Protein AF-A0A3L6TMR7-F1 (afdb_monomer_lite)

Organism: Panicum miliaceum (NCBI:txid4540)

Secondary structure (DSSP, 8-state):
-HHHHHHHHHHHHHTT-S-----EE--SS-TT-EE-HHHHHHHHHHHHHHHHHH-SHHHHHHHHHHHHHHHHHHHHHHHHHHHHHTS---HHHHHHHHHHHHHHHHHHHHHHHHTGGGSTTHHHHHHHHHHHHHHHHHHHHHHHHHHHHHHPBPHHHHHHHHHHS-PEEEEEEEEEE-S-SSSB-THHHHHHHH--EEEEEEEEEEEEE-SSS---TTTSEEEEEPSSGGG-EEEEEEEE-TT--TTS-HHHHHHHHHHHHHHHHHHHHHHHTT-SS----------------------STTSSS-PPPS-SSTTSSS-SS--------------HHHHHHHHHHHHHHHHHHHH-EEEEEEEEEEE--TTS-HHHHIIIIIIIHHHHHHH--GGGGS---GGGEEEEEEEEE-

InterPro domains:
  IPR003855 Potassium transporter [PTHR30540] (1-413)
  IPR053951 K+ potassium transporter, integral membrane domain [PF02705] (1-155)
  IPR053952 K+ potassium transporter, C-terminal domain [PF22776] (171-414)

Foldseek 3Di:
DLLVVQVVQVVCVVVQLAFDFDWDADDPPDPSRIDTPVVVVVVVVVVVVVCVVPVDVVLVVLLVLLVVLVVQLVVLVVVLVCCVPPVVDPVVVSCVSCVPRVVVSVVSNVVSVVCCVPHNCVVVVVVVVVNLLSCLSSVLVVVVVVVQVVLQDDLVVVVVLLVPDPAAEDFAEEEEEDQDPDGDGNLVSVCCVVPSYDYQAYEYEHEDEDQAQADDLLPQWDKDDRPPVNSNYIYIYGYGYPNRALQPDPVVVVVSRLVSVLVVLVVVLVVVVPPPPDDDDPPPDDDDDDDDDDDDDDDPPPVPPDDDPPDDDPVPPDDDDDDDDDPPPDPDDDPPVSVVVSVVVSVSSVVSNVVHYAYEYEDEQEAEDPPDDPVVRCSRVPSVVVSCVPRDPVVVRNNDDPVRYDYRYDYHHD

Sequence (414 aa):
MISCAFATVSHLQTLSCFPRVRILHTSKRFHGQLYVPEVNLLLCVAACLVTVSFKTTTIIGKAHEICVILVMIITTLLMTIVMLLVWRISIWWIALFFIIYIPIESMYLSSVLYKFTHGPYVPVAMSAVLMVVMIVWHYVHAKRYKYELKHTLSPKKAQELLEHHDLKRVSGVGLFYTELVQGIPPIFPHLIEKIPTIHSVLVFVSIKHLHVPHVDASERFLFRQVEPREYKVFRCVARYGYRDSLDQEAKGFVHALVESLQYYIRDARLYSADEMQNVSYPISRDQSLSREKPSGRHAVYAEEMITPIQSFSELTTLSNGLSIRLPQFQASKMNIVELAKIEEEQKFIQRETEKGVVYILGETQVVARPQSSLLKKIVVNYIYSFLRKNFVQGEKMLSIPHGKLLKVGISYEI

pLDDT: mean 73.11, std 20.28, range [21.58, 95.38]

Structure (mmCIF, N/CA/C/O backbone):
data_AF-A0A3L6TMR7-F1
#
_entry.id   AF-A0A3L6TMR7-F1
#
loop_
_atom_site.group_PDB
_atom_site.id
_atom_site.type_symbol
_atom_site.label_atom_id
_atom_site.label_alt_id
_atom_site.label_comp_id
_atom_site.label_asym_id
_atom_site.label_entity_id
_atom_site.label_seq_id
_atom_site.pdbx_PDB_ins_code
_atom_site.Cartn_x
_atom_site.Cartn_y
_atom_site.Cartn_z
_atom_site.occupancy
_atom_site.B_iso_or_equiv
_atom_site.auth_seq_id
_atom_site.auth_comp_id
_atom_site.auth_asym_id
_atom_site.auth_atom_id
_atom_site.pdbx_PDB_model_num
ATOM 1 N N . MET A 1 1 ? 18.108 -12.221 -12.115 1.00 75.88 1 MET A N 1
ATOM 2 C CA . MET A 1 1 ? 17.207 -11.134 -12.573 1.00 75.88 1 MET A CA 1
ATOM 3 C C . MET A 1 1 ? 15.812 -11.204 -11.955 1.00 75.88 1 MET A C 1
ATOM 5 O O . MET A 1 1 ? 15.354 -10.182 -11.469 1.00 75.88 1 MET A O 1
ATOM 9 N N . ILE A 1 2 ? 15.159 -12.371 -11.896 1.00 84.31 2 ILE A N 1
ATOM 10 C CA . ILE A 1 2 ? 13.790 -12.503 -11.350 1.00 84.31 2 ILE A CA 1
ATOM 11 C C . ILE A 1 2 ? 13.685 -12.006 -9.890 1.00 84.31 2 ILE A C 1
ATOM 13 O O . ILE A 1 2 ? 12.815 -11.201 -9.577 1.00 84.31 2 ILE A O 1
ATOM 17 N N . SER A 1 3 ? 14.630 -12.369 -9.015 1.00 84.25 3 SER A N 1
ATOM 18 C CA . SER A 1 3 ? 14.661 -11.868 -7.627 1.00 84.25 3 SER A CA 1
ATOM 19 C C . SER A 1 3 ? 14.834 -10.347 -7.525 1.00 84.25 3 SER A C 1
ATOM 21 O O . SER A 1 3 ? 14.269 -9.723 -6.633 1.00 84.25 3 SER A O 1
ATOM 23 N N . CYS A 1 4 ? 15.576 -9.736 -8.457 1.00 84.62 4 CYS A N 1
ATOM 24 C CA . CYS A 1 4 ? 15.721 -8.281 -8.529 1.00 84.62 4 CYS A CA 1
ATOM 25 C C . CYS A 1 4 ? 14.388 -7.624 -8.913 1.00 84.62 4 CYS A C 1
ATOM 27 O O . CYS A 1 4 ? 13.989 -6.665 -8.264 1.00 84.62 4 CYS A O 1
ATOM 29 N N . ALA A 1 5 ? 13.640 -8.202 -9.862 1.00 87.00 5 ALA A N 1
ATOM 30 C CA . ALA A 1 5 ? 12.299 -7.726 -10.203 1.00 87.00 5 ALA A CA 1
ATOM 31 C C . ALA A 1 5 ? 11.341 -7.781 -8.999 1.00 87.00 5 ALA A C 1
ATOM 33 O O . ALA A 1 5 ? 10.592 -6.834 -8.771 1.00 87.00 5 ALA A O 1
ATOM 34 N N . PHE A 1 6 ? 11.402 -8.838 -8.180 1.00 88.50 6 PHE A N 1
ATOM 35 C CA . PHE A 1 6 ? 10.613 -8.918 -6.944 1.00 88.50 6 PHE A CA 1
ATOM 36 C C . PHE A 1 6 ? 10.990 -7.825 -5.936 1.00 88.50 6 PHE A C 1
ATOM 38 O O . PHE A 1 6 ? 10.101 -7.195 -5.362 1.00 88.50 6 PHE A O 1
ATOM 45 N N . ALA A 1 7 ? 12.286 -7.549 -5.763 1.00 85.50 7 ALA A N 1
ATOM 46 C CA . ALA A 1 7 ? 12.755 -6.461 -4.906 1.00 85.50 7 ALA A CA 1
ATOM 47 C C . ALA A 1 7 ? 12.300 -5.083 -5.419 1.00 85.50 7 ALA A C 1
ATOM 49 O O . ALA A 1 7 ? 11.788 -4.277 -4.641 1.00 85.50 7 ALA A O 1
ATOM 50 N N . THR A 1 8 ? 12.407 -4.829 -6.727 1.00 87.38 8 THR A N 1
ATOM 51 C CA . THR A 1 8 ? 11.941 -3.578 -7.341 1.00 87.38 8 THR A CA 1
ATOM 52 C C . THR A 1 8 ? 10.437 -3.398 -7.162 1.00 87.38 8 THR A C 1
ATOM 54 O O . THR A 1 8 ? 10.009 -2.329 -6.739 1.00 87.38 8 THR A O 1
ATOM 57 N N . VAL A 1 9 ? 9.622 -4.430 -7.406 1.00 85.94 9 VAL A N 1
ATOM 58 C CA . VAL A 1 9 ? 8.163 -4.344 -7.209 1.00 85.94 9 VAL A CA 1
ATOM 59 C C . VAL A 1 9 ? 7.813 -4.089 -5.743 1.00 85.94 9 VAL A C 1
ATOM 61 O O . VAL A 1 9 ? 6.961 -3.246 -5.465 1.00 85.94 9 VAL A O 1
ATOM 64 N N . SER A 1 10 ? 8.501 -4.743 -4.802 1.00 82.19 10 SER A N 1
ATOM 65 C CA . SER A 1 10 ? 8.317 -4.478 -3.372 1.00 82.19 10 SER A CA 1
ATOM 66 C C . SER A 1 10 ? 8.600 -3.012 -3.031 1.00 82.19 10 SER A C 1
ATOM 68 O O . SER A 1 10 ? 7.812 -2.384 -2.329 1.00 82.19 10 SER A O 1
ATOM 70 N N . HIS A 1 11 ? 9.677 -2.436 -3.571 1.00 84.44 11 HIS A N 1
ATOM 71 C CA . HIS A 1 11 ? 10.010 -1.024 -3.367 1.00 84.44 11 HIS A CA 1
ATOM 72 C C . HIS A 1 11 ? 8.993 -0.069 -4.023 1.00 84.44 11 HIS A C 1
ATOM 74 O O . HIS A 1 11 ? 8.611 0.951 -3.451 1.00 84.44 11 HIS A O 1
ATOM 80 N N . LEU A 1 12 ? 8.477 -0.407 -5.207 1.00 84.50 12 LEU A N 1
ATOM 81 C CA . LEU A 1 12 ? 7.417 0.377 -5.849 1.00 84.50 12 LEU A CA 1
ATOM 82 C C . LEU A 1 12 ? 6.099 0.333 -5.063 1.00 84.50 12 LEU A C 1
ATOM 84 O O . LEU A 1 12 ? 5.366 1.324 -5.036 1.00 84.50 12 LEU A O 1
ATOM 88 N N . GLN A 1 13 ? 5.802 -0.789 -4.404 1.00 81.06 13 GLN A N 1
ATOM 89 C CA . GLN A 1 13 ? 4.639 -0.925 -3.532 1.00 81.06 13 GLN A CA 1
ATOM 90 C C . GLN A 1 13 ? 4.775 -0.065 -2.268 1.00 81.06 13 GLN A C 1
ATOM 92 O O . GLN A 1 13 ? 3.796 0.577 -1.883 1.00 81.06 13 GLN A O 1
ATOM 97 N N . THR A 1 14 ? 5.964 0.019 -1.653 1.00 78.00 14 THR A N 1
ATOM 98 C CA . THR A 1 14 ? 6.184 0.918 -0.502 1.00 78.00 14 THR A CA 1
ATOM 99 C C . THR A 1 14 ? 6.035 2.389 -0.891 1.00 78.00 14 THR A C 1
ATOM 101 O O . THR A 1 14 ? 5.480 3.173 -0.128 1.00 78.00 14 THR A O 1
ATOM 104 N N . LEU A 1 15 ? 6.425 2.754 -2.117 1.00 80.69 15 LEU A N 1
ATOM 105 C CA . LEU A 1 15 ? 6.223 4.096 -2.681 1.00 80.69 15 LEU A CA 1
ATOM 106 C C . LEU A 1 15 ? 4.782 4.361 -3.170 1.00 80.69 15 LEU A C 1
ATOM 108 O O . LEU A 1 15 ? 4.497 5.436 -3.697 1.00 80.69 15 LEU A O 1
ATOM 112 N N . SER A 1 16 ? 3.854 3.408 -3.012 1.00 77.62 16 SER A N 1
ATOM 113 C CA . SER A 1 16 ? 2.472 3.493 -3.522 1.00 77.62 16 SER A CA 1
ATOM 114 C C . SER A 1 16 ? 2.369 3.716 -5.043 1.00 77.62 16 SER A C 1
ATOM 116 O O . SER A 1 16 ? 1.357 4.212 -5.540 1.00 77.62 16 SER A O 1
ATOM 118 N N . CYS A 1 17 ? 3.406 3.345 -5.798 1.00 78.94 17 CYS A N 1
ATOM 119 C CA . CYS A 1 17 ? 3.469 3.465 -7.259 1.00 78.94 17 CYS A CA 1
ATOM 120 C C . CYS A 1 17 ? 3.013 2.193 -7.987 1.00 78.94 17 CYS A C 1
ATOM 122 O O . CYS A 1 17 ? 2.883 2.199 -9.209 1.00 78.94 17 CYS A O 1
ATOM 124 N N . PHE A 1 18 ? 2.770 1.109 -7.251 1.00 80.56 18 PHE A N 1
ATOM 125 C CA . PHE A 1 18 ? 2.321 -0.168 -7.795 1.00 80.56 18 PHE A CA 1
ATOM 126 C C . PHE A 1 18 ? 1.155 -0.729 -6.971 1.00 80.56 18 PHE A C 1
ATOM 128 O O . PHE A 1 18 ? 1.100 -0.486 -5.756 1.00 80.56 18 PHE A O 1
ATOM 135 N N . PRO A 1 19 ? 0.212 -1.465 -7.592 1.00 76.44 19 PRO A N 1
ATOM 136 C CA . PRO A 1 19 ? -0.837 -2.141 -6.851 1.00 76.44 19 PRO A CA 1
ATOM 137 C C . PRO A 1 19 ? -0.296 -3.113 -5.816 1.00 76.44 19 PRO A C 1
ATOM 139 O O . PRO A 1 19 ? 0.752 -3.728 -5.994 1.00 76.44 19 PRO A O 1
ATOM 142 N N . ARG A 1 20 ? -1.032 -3.242 -4.707 1.00 71.75 20 ARG A N 1
ATOM 143 C CA . ARG A 1 20 ? -0.662 -4.166 -3.635 1.00 71.75 20 ARG A CA 1
ATOM 144 C C . ARG A 1 20 ? -0.738 -5.593 -4.161 1.00 71.75 20 ARG A C 1
ATOM 146 O O . ARG A 1 20 ? -1.833 -6.081 -4.416 1.00 71.75 20 ARG A O 1
ATOM 153 N N . VAL A 1 21 ? 0.415 -6.240 -4.281 1.00 74.38 21 VAL A N 1
ATOM 154 C CA . VAL A 1 21 ? 0.546 -7.651 -4.651 1.00 74.38 21 VAL A CA 1
ATOM 155 C C . VAL A 1 21 ? 0.910 -8.480 -3.424 1.00 74.38 21 VAL A C 1
ATOM 157 O O . VAL A 1 21 ? 1.439 -7.965 -2.436 1.00 74.38 21 VAL A O 1
ATOM 160 N N . ARG A 1 22 ? 0.612 -9.782 -3.460 1.00 69.94 22 ARG A N 1
ATOM 161 C CA . ARG A 1 22 ? 0.959 -10.692 -2.363 1.00 69.94 22 ARG A CA 1
ATOM 162 C C . ARG A 1 22 ? 2.464 -10.954 -2.366 1.00 69.94 22 ARG A C 1
ATOM 164 O O . ARG A 1 22 ? 2.968 -11.636 -3.254 1.00 69.94 22 ARG A O 1
ATOM 171 N N . ILE A 1 23 ? 3.163 -10.446 -1.357 1.00 71.06 23 ILE A N 1
ATOM 172 C CA . ILE A 1 23 ? 4.597 -10.674 -1.167 1.00 71.06 23 ILE A CA 1
ATOM 173 C C . ILE A 1 23 ? 4.779 -11.831 -0.180 1.00 71.06 23 ILE A C 1
ATOM 175 O O . ILE A 1 23 ? 4.319 -11.762 0.958 1.00 71.06 23 ILE A O 1
ATOM 179 N N . LEU A 1 24 ? 5.435 -12.905 -0.621 1.00 71.94 24 LEU A N 1
ATOM 180 C CA . LEU A 1 24 ? 5.813 -14.048 0.208 1.00 71.94 24 LEU A CA 1
ATOM 181 C C . LEU A 1 24 ? 7.311 -13.966 0.512 1.00 71.94 24 LEU A C 1
ATOM 183 O O . LEU A 1 24 ? 8.132 -13.875 -0.397 1.00 71.94 24 LEU A O 1
ATOM 187 N N . HIS A 1 25 ? 7.683 -14.021 1.787 1.00 70.00 25 HIS A N 1
ATOM 188 C CA . HIS A 1 25 ? 9.087 -14.079 2.195 1.00 70.00 25 HIS A CA 1
ATOM 189 C C . HIS A 1 25 ? 9.524 -15.545 2.284 1.00 70.00 25 HIS A C 1
ATOM 191 O O . HIS A 1 25 ? 8.984 -16.300 3.094 1.00 70.00 25 HIS A O 1
ATOM 197 N N . THR A 1 26 ? 10.492 -15.964 1.466 1.00 69.31 26 THR A N 1
ATOM 198 C CA . THR A 1 26 ? 10.881 -17.384 1.350 1.00 69.31 26 THR A CA 1
ATOM 199 C C . THR A 1 26 ? 11.895 -17.842 2.399 1.00 69.31 26 THR A C 1
ATOM 201 O O . THR A 1 26 ? 11.912 -19.024 2.733 1.00 69.31 26 THR A O 1
ATOM 204 N N . SER A 1 27 ? 12.716 -16.950 2.971 1.00 65.31 27 SER A N 1
ATOM 205 C CA . SER A 1 27 ? 13.737 -17.326 3.968 1.00 65.31 27 SER A CA 1
ATOM 206 C C . SER A 1 27 ? 13.525 -16.689 5.331 1.00 65.31 27 SER A C 1
ATOM 208 O O . SER A 1 27 ? 13.109 -15.539 5.432 1.00 65.31 27 SER A O 1
ATOM 210 N N . LYS A 1 28 ? 13.841 -17.456 6.390 1.00 57.84 28 LYS A N 1
ATOM 211 C CA . LYS A 1 28 ? 13.816 -17.044 7.807 1.00 57.84 28 LYS A CA 1
ATOM 212 C C . LYS A 1 28 ? 14.895 -16.025 8.179 1.00 57.84 28 LYS A C 1
ATOM 214 O O . LYS A 1 28 ? 14.675 -15.237 9.087 1.00 57.84 28 LYS A O 1
ATOM 219 N N . ARG A 1 29 ? 16.034 -16.043 7.480 1.00 56.28 29 ARG A N 1
ATOM 220 C CA . ARG A 1 29 ? 17.245 -15.298 7.867 1.00 56.28 29 ARG A CA 1
ATOM 221 C C . ARG A 1 29 ? 17.550 -14.086 6.984 1.00 56.28 29 ARG A C 1
ATOM 223 O O . ARG A 1 29 ? 18.251 -13.191 7.435 1.00 56.28 29 ARG A O 1
ATOM 230 N N . PHE A 1 30 ? 17.026 -14.033 5.757 1.00 63.12 30 PHE A N 1
ATOM 231 C CA . PHE A 1 30 ? 17.346 -12.969 4.798 1.00 63.12 30 PHE A CA 1
ATOM 232 C C . PHE A 1 30 ? 16.082 -12.254 4.314 1.00 63.12 30 PHE A C 1
ATOM 234 O O . PHE A 1 30 ? 15.305 -12.821 3.548 1.00 63.12 30 PHE A O 1
ATOM 241 N N . HIS A 1 31 ? 15.914 -10.989 4.719 1.00 58.09 31 HIS A N 1
ATOM 242 C CA . HIS A 1 31 ? 14.798 -10.130 4.295 1.00 58.09 31 HIS A CA 1
ATOM 243 C C . HIS A 1 31 ? 14.728 -9.959 2.766 1.00 58.09 31 HIS A C 1
ATOM 245 O O . HIS A 1 31 ? 13.644 -9.892 2.199 1.00 58.09 31 HIS A O 1
ATOM 251 N N . GLY A 1 32 ? 15.878 -9.967 2.082 1.00 62.53 32 GLY A N 1
ATOM 252 C CA . GLY A 1 32 ? 15.959 -9.777 0.629 1.00 62.53 32 GLY A CA 1
ATOM 253 C C . GLY A 1 32 ? 15.430 -10.937 -0.226 1.00 62.53 32 GLY A C 1
ATOM 254 O O . GLY A 1 32 ? 15.383 -10.809 -1.448 1.00 62.53 32 GLY A O 1
ATOM 255 N N . GLN A 1 33 ? 15.040 -12.069 0.372 1.00 72.19 33 GLN A N 1
ATOM 256 C CA . GLN A 1 33 ? 14.475 -13.199 -0.369 1.00 72.19 33 GLN A CA 1
ATOM 257 C C . GLN A 1 33 ? 12.950 -13.086 -0.451 1.00 72.19 33 GLN A C 1
ATOM 259 O O . GLN A 1 33 ? 12.202 -13.603 0.383 1.00 72.19 33 GLN A O 1
ATOM 264 N N . LEU A 1 34 ? 12.519 -12.367 -1.484 1.00 82.06 34 LEU A N 1
ATOM 265 C CA . LEU A 1 34 ? 11.126 -12.082 -1.800 1.00 82.06 34 LEU A CA 1
ATOM 266 C C . LEU A 1 34 ? 10.660 -12.997 -2.933 1.00 82.06 34 LEU A C 1
ATOM 268 O O . LEU A 1 34 ? 11.379 -13.194 -3.911 1.00 82.06 34 LEU A O 1
ATOM 272 N N . TYR A 1 35 ? 9.443 -13.517 -2.826 1.00 81.81 35 TYR A N 1
ATOM 273 C CA . TYR A 1 35 ? 8.751 -14.233 -3.888 1.00 81.81 35 TYR A CA 1
ATOM 274 C C . TYR A 1 35 ? 7.357 -13.641 -4.073 1.00 81.81 35 TYR A C 1
ATOM 276 O O . TYR A 1 35 ? 6.570 -13.553 -3.131 1.00 81.81 35 TYR A O 1
ATOM 284 N N . VAL A 1 36 ? 7.043 -13.225 -5.298 1.00 84.38 36 VAL A N 1
ATOM 285 C CA . VAL A 1 36 ? 5.745 -12.634 -5.637 1.00 84.38 36 VAL A CA 1
ATOM 286 C C . VAL A 1 36 ? 5.123 -13.479 -6.751 1.00 84.38 36 VAL A C 1
ATOM 288 O O . VAL A 1 36 ? 5.537 -13.341 -7.904 1.00 84.38 36 VAL A O 1
ATOM 291 N N . PRO A 1 37 ? 4.163 -14.374 -6.443 1.00 82.25 37 PRO A N 1
ATOM 292 C CA . PRO A 1 37 ? 3.657 -15.356 -7.406 1.00 82.25 37 PRO A CA 1
ATOM 293 C C . PRO A 1 37 ? 3.004 -14.703 -8.630 1.00 82.25 37 PRO A C 1
ATOM 295 O O . PRO A 1 37 ? 3.273 -15.114 -9.754 1.00 82.25 37 PRO A O 1
ATOM 298 N N . GLU A 1 38 ? 2.229 -13.636 -8.425 1.00 82.19 38 GLU A N 1
ATOM 299 C CA . GLU A 1 38 ? 1.559 -12.892 -9.503 1.00 82.19 38 GLU A CA 1
ATOM 300 C C . GLU A 1 38 ? 2.563 -12.258 -10.476 1.00 82.19 38 GLU A C 1
ATOM 302 O O . GLU A 1 38 ? 2.420 -12.336 -11.694 1.00 82.19 38 GLU A O 1
ATOM 307 N N . VAL A 1 39 ? 3.637 -11.667 -9.941 1.00 84.94 39 VAL A N 1
ATOM 308 C CA . VAL A 1 39 ? 4.702 -11.066 -10.756 1.00 84.94 39 VAL A CA 1
ATOM 309 C C . VAL A 1 39 ? 5.501 -12.151 -11.467 1.00 84.94 39 VAL A C 1
ATOM 311 O O . VAL A 1 39 ? 5.879 -11.962 -12.615 1.00 84.94 39 VAL A O 1
ATOM 314 N N . ASN A 1 40 ? 5.739 -13.298 -10.825 1.00 89.69 40 ASN A N 1
ATOM 315 C CA . ASN A 1 40 ? 6.416 -14.426 -11.459 1.00 89.69 40 ASN A CA 1
ATOM 316 C C . ASN A 1 40 ? 5.625 -14.951 -12.668 1.00 89.69 40 ASN A C 1
ATOM 318 O O . ASN A 1 40 ? 6.204 -15.189 -13.727 1.00 89.69 40 ASN A O 1
ATOM 322 N N . LEU A 1 41 ? 4.300 -15.068 -12.533 1.00 87.25 41 LEU A N 1
ATOM 323 C CA . LEU A 1 41 ? 3.414 -15.440 -13.635 1.00 87.25 41 LEU A CA 1
ATOM 324 C C . LEU A 1 41 ? 3.440 -14.386 -14.750 1.00 87.25 41 LEU A C 1
ATOM 326 O O . LEU A 1 41 ? 3.603 -14.733 -15.917 1.00 87.25 41 LEU A O 1
ATOM 330 N N . LEU A 1 42 ? 3.352 -13.100 -14.398 1.00 86.69 42 LEU A N 1
ATOM 331 C CA . LEU A 1 42 ? 3.429 -12.002 -15.363 1.00 86.69 42 LEU A CA 1
ATOM 332 C C . LEU A 1 42 ? 4.768 -11.993 -16.118 1.00 86.69 42 LEU A C 1
ATOM 334 O O . LEU A 1 42 ? 4.780 -11.836 -17.338 1.00 86.69 42 LEU A O 1
ATOM 338 N N . LEU A 1 43 ? 5.887 -12.212 -15.421 1.00 88.12 43 LEU A N 1
ATOM 339 C CA . LEU A 1 43 ? 7.215 -12.336 -16.026 1.00 88.12 43 LEU A CA 1
ATOM 340 C C . LEU A 1 43 ? 7.305 -13.557 -16.948 1.00 88.12 43 LEU A C 1
ATOM 342 O O . LEU A 1 43 ? 7.899 -13.456 -18.019 1.00 88.12 43 LEU A O 1
ATOM 346 N N . CYS A 1 44 ? 6.696 -14.685 -16.572 1.00 89.69 44 CYS A N 1
ATOM 347 C CA . CYS A 1 44 ? 6.626 -15.881 -17.410 1.00 89.69 44 CYS A CA 1
ATOM 348 C C . CYS A 1 44 ? 5.863 -15.610 -18.716 1.00 89.69 44 CYS A C 1
ATOM 350 O O . CYS A 1 44 ? 6.376 -15.893 -19.800 1.00 89.69 44 CYS A O 1
ATOM 352 N N . VAL A 1 45 ? 4.683 -14.985 -18.631 1.00 89.81 45 VAL A N 1
ATOM 353 C CA . VAL A 1 45 ? 3.875 -14.608 -19.803 1.00 89.81 45 VAL A CA 1
ATOM 354 C C . VAL A 1 45 ? 4.621 -13.610 -20.689 1.00 89.81 45 VAL A C 1
ATOM 356 O O . VAL A 1 45 ? 4.685 -13.802 -21.903 1.00 89.81 45 VAL A O 1
ATOM 359 N N . ALA A 1 46 ? 5.240 -12.581 -20.103 1.00 86.69 46 ALA A N 1
ATOM 360 C CA . ALA A 1 46 ? 6.034 -11.601 -20.840 1.00 86.69 46 ALA A CA 1
ATOM 361 C C . ALA A 1 46 ? 7.238 -12.245 -21.546 1.00 86.69 46 ALA A C 1
ATOM 363 O O . ALA A 1 46 ? 7.490 -11.957 -22.716 1.00 86.69 46 ALA A O 1
ATOM 364 N N . ALA A 1 47 ? 7.947 -13.161 -20.879 1.00 87.12 47 ALA A N 1
ATOM 365 C CA . ALA A 1 47 ? 9.057 -13.895 -21.481 1.00 87.12 47 ALA A CA 1
ATOM 366 C C . ALA A 1 47 ? 8.588 -14.768 -22.658 1.00 87.12 47 ALA A C 1
ATOM 368 O O . ALA A 1 47 ? 9.223 -14.759 -23.716 1.00 87.12 47 ALA A O 1
ATOM 369 N N . CYS A 1 48 ? 7.446 -15.454 -22.527 1.00 89.06 48 CYS A N 1
ATOM 370 C CA . CYS A 1 48 ? 6.856 -16.223 -23.626 1.00 89.06 48 CYS A CA 1
ATOM 371 C C . CYS A 1 48 ? 6.480 -15.315 -24.806 1.00 89.06 48 CYS A C 1
ATOM 373 O O . CYS A 1 48 ? 6.838 -15.608 -25.946 1.00 89.06 48 CYS A O 1
ATOM 375 N N . LEU A 1 49 ? 5.822 -14.182 -24.536 1.00 86.62 49 LEU A N 1
ATOM 376 C CA . LEU A 1 49 ? 5.390 -13.224 -25.554 1.00 86.62 49 LEU A CA 1
ATOM 377 C C . LEU A 1 49 ? 6.575 -12.656 -26.350 1.00 86.62 49 LEU A C 1
ATOM 379 O O . LEU A 1 49 ? 6.534 -12.620 -27.581 1.00 86.62 49 LEU A O 1
ATOM 383 N N . VAL A 1 50 ? 7.644 -12.246 -25.660 1.00 83.50 50 VAL A N 1
ATOM 384 C CA . VAL A 1 50 ? 8.870 -11.730 -26.291 1.00 83.50 50 VAL A CA 1
ATOM 385 C C . VAL A 1 50 ? 9.543 -12.812 -27.139 1.00 83.50 50 VAL A C 1
ATOM 387 O O . VAL A 1 50 ? 9.923 -12.540 -28.278 1.00 83.50 50 VAL A O 1
ATOM 390 N N . THR A 1 51 ? 9.633 -14.045 -26.632 1.00 84.81 51 THR A N 1
ATOM 391 C CA . THR A 1 51 ? 10.238 -15.172 -27.364 1.00 84.81 51 THR A CA 1
ATOM 392 C C . THR A 1 51 ? 9.477 -15.484 -28.657 1.00 84.81 51 THR A C 1
ATOM 394 O O . THR A 1 51 ? 10.090 -15.615 -29.717 1.00 84.81 51 THR A O 1
ATOM 397 N N . VAL A 1 52 ? 8.140 -15.529 -28.599 1.00 85.12 52 VAL A N 1
ATOM 398 C CA . VAL A 1 52 ? 7.278 -15.792 -29.765 1.00 85.12 52 VAL A CA 1
ATOM 399 C C . VAL A 1 52 ? 7.333 -14.654 -30.789 1.00 85.12 52 VAL A C 1
ATOM 401 O O . VAL A 1 52 ? 7.331 -14.919 -31.992 1.00 85.12 52 VAL A O 1
ATOM 404 N N . SER A 1 53 ? 7.405 -13.403 -30.326 1.00 81.12 53 SER A N 1
ATOM 405 C CA . SER A 1 53 ? 7.391 -12.221 -31.196 1.00 81.12 53 SER A CA 1
ATOM 406 C C . SER A 1 53 ? 8.690 -12.053 -31.981 1.00 81.12 53 SER A C 1
ATOM 408 O O . SER A 1 53 ? 8.653 -11.725 -33.163 1.00 81.12 53 SER A O 1
ATOM 410 N N . PHE A 1 54 ? 9.845 -12.272 -31.344 1.00 77.62 54 PHE A N 1
ATOM 411 C CA . PHE A 1 54 ? 11.126 -11.917 -31.952 1.00 77.62 54 PHE A CA 1
ATOM 412 C C . PHE A 1 54 ? 11.818 -13.048 -32.697 1.00 77.62 54 PHE A C 1
ATOM 414 O O . PHE A 1 54 ? 12.540 -12.741 -33.644 1.00 77.62 54 PHE A O 1
ATOM 421 N N . LYS A 1 55 ? 11.603 -14.317 -32.306 1.00 76.25 55 LYS A N 1
ATOM 422 C CA . LYS A 1 55 ? 12.151 -15.568 -32.894 1.00 76.25 55 LYS A CA 1
ATOM 423 C C . LYS A 1 55 ? 13.679 -15.637 -33.122 1.00 76.25 55 LYS A C 1
ATOM 425 O O . LYS A 1 55 ? 14.213 -16.728 -33.272 1.00 76.25 55 LYS A O 1
ATOM 430 N N . THR A 1 56 ? 14.391 -14.512 -33.102 1.00 78.75 56 THR A N 1
ATOM 431 C CA . THR A 1 56 ? 15.802 -14.320 -33.434 1.00 78.75 56 THR A CA 1
ATOM 432 C C . THR A 1 56 ? 16.498 -13.638 -32.262 1.00 78.75 56 THR A C 1
ATOM 434 O O . THR A 1 56 ? 16.089 -12.567 -31.810 1.00 78.75 56 THR A O 1
ATOM 437 N N . THR A 1 57 ? 17.595 -14.227 -31.793 1.00 81.44 57 THR A N 1
ATOM 438 C CA . THR A 1 57 ? 18.367 -13.742 -30.636 1.00 81.44 57 THR A CA 1
ATOM 439 C C . THR A 1 57 ? 19.048 -12.392 -30.880 1.00 81.44 57 THR A C 1
ATOM 441 O O . THR A 1 57 ? 19.224 -11.614 -29.945 1.00 81.44 57 THR A O 1
ATOM 444 N N . THR A 1 58 ? 19.372 -12.063 -32.134 1.00 80.50 58 THR A N 1
ATOM 445 C CA . THR A 1 58 ? 20.067 -10.816 -32.502 1.00 80.50 58 THR A CA 1
ATOM 446 C C . THR A 1 58 ? 19.215 -9.565 -32.288 1.00 80.50 58 THR A C 1
ATOM 448 O O . THR A 1 58 ? 19.745 -8.519 -31.916 1.00 80.50 58 THR A O 1
ATOM 451 N N . ILE A 1 59 ? 17.896 -9.655 -32.487 1.00 77.69 59 ILE A N 1
ATOM 452 C CA . ILE A 1 59 ? 16.976 -8.527 -32.283 1.00 77.69 59 ILE A CA 1
ATOM 453 C C . ILE A 1 59 ? 16.749 -8.302 -30.783 1.00 77.69 59 ILE A C 1
ATOM 455 O O . ILE A 1 59 ? 16.733 -7.162 -30.326 1.00 77.69 59 ILE A O 1
ATOM 459 N N . ILE A 1 60 ? 16.661 -9.389 -30.008 1.00 79.12 60 ILE A N 1
ATOM 460 C CA . ILE A 1 60 ? 16.507 -9.345 -28.547 1.00 79.12 60 ILE A CA 1
ATOM 461 C C . ILE A 1 60 ? 17.751 -8.726 -27.889 1.00 79.12 60 ILE A C 1
ATOM 463 O O . ILE A 1 60 ? 17.611 -7.868 -27.020 1.00 79.12 60 ILE A O 1
ATOM 467 N N . GLY A 1 61 ? 18.955 -9.103 -28.341 1.00 79.38 61 GLY A N 1
ATOM 468 C CA . GLY A 1 61 ? 20.219 -8.539 -27.848 1.00 79.38 61 GLY A CA 1
ATOM 469 C C . GLY A 1 61 ? 20.299 -7.023 -28.040 1.00 79.38 61 GLY A C 1
ATOM 470 O O . GLY A 1 61 ? 20.459 -6.290 -27.066 1.00 79.38 61 GLY A O 1
ATOM 471 N N . LYS A 1 62 ? 20.044 -6.540 -29.265 1.00 80.12 62 LYS A N 1
ATOM 472 C CA . LYS A 1 62 ? 19.998 -5.097 -29.576 1.00 80.12 62 LYS A CA 1
ATOM 473 C C . LYS A 1 62 ? 18.976 -4.334 -28.727 1.00 80.12 62 LYS A C 1
ATOM 475 O O . LYS A 1 62 ? 19.180 -3.172 -28.396 1.00 80.12 62 LYS A O 1
ATOM 480 N N . ALA A 1 63 ? 17.856 -4.970 -28.390 1.00 79.75 63 ALA A N 1
ATOM 481 C CA . ALA A 1 63 ? 16.803 -4.346 -27.598 1.00 79.75 63 ALA A CA 1
ATOM 482 C C . ALA A 1 63 ? 17.142 -4.279 -26.100 1.00 79.75 63 ALA A C 1
ATOM 484 O O . ALA A 1 63 ? 16.785 -3.310 -25.430 1.00 79.75 63 ALA A O 1
ATOM 485 N N . HIS A 1 64 ? 17.880 -5.263 -25.583 1.00 82.31 64 HIS A N 1
ATOM 486 C CA . HIS A 1 64 ? 18.409 -5.230 -24.222 1.00 82.31 64 HIS A CA 1
ATOM 487 C C . HIS A 1 64 ? 19.488 -4.150 -24.046 1.00 82.31 64 HIS A C 1
ATOM 489 O O . HIS A 1 64 ? 19.471 -3.442 -23.039 1.00 82.31 64 HIS A O 1
ATOM 495 N N . GLU A 1 65 ? 20.365 -3.968 -25.042 1.00 85.62 65 GLU A N 1
ATOM 496 C CA . GLU A 1 65 ? 21.426 -2.947 -25.035 1.00 85.62 65 GLU A CA 1
ATOM 497 C C . GLU A 1 65 ? 20.879 -1.531 -24.772 1.00 85.62 65 GLU A C 1
ATOM 499 O O . GLU A 1 65 ? 21.464 -0.791 -23.983 1.00 85.62 65 GLU A O 1
ATOM 504 N N . ILE A 1 66 ? 19.712 -1.181 -25.335 1.00 85.75 66 ILE A N 1
ATOM 505 C CA . ILE A 1 66 ? 19.037 0.113 -25.094 1.00 85.75 66 ILE A CA 1
ATOM 506 C C . ILE A 1 66 ? 18.673 0.301 -23.620 1.00 85.75 66 ILE A C 1
ATOM 508 O O . ILE A 1 66 ? 18.906 1.364 -23.045 1.00 85.75 66 ILE A O 1
ATOM 512 N N . CYS A 1 67 ? 18.072 -0.714 -22.998 1.00 86.25 67 CYS A N 1
ATOM 513 C CA . CYS A 1 67 ? 17.669 -0.631 -21.597 1.00 86.25 67 CYS A CA 1
ATOM 514 C C . CYS A 1 67 ? 18.889 -0.511 -20.676 1.00 86.25 67 CYS A C 1
ATOM 516 O O . CYS A 1 67 ? 18.845 0.235 -19.698 1.00 86.25 67 CYS A O 1
ATOM 518 N N . VAL A 1 68 ? 19.976 -1.220 -21.003 1.00 88.62 68 VAL A N 1
ATOM 519 C CA . VAL A 1 68 ? 21.214 -1.195 -20.218 1.00 88.62 68 VAL A CA 1
ATOM 520 C C . VAL A 1 68 ? 21.903 0.167 -20.313 1.00 88.62 68 VAL A C 1
ATOM 522 O O . VAL A 1 68 ? 22.255 0.727 -19.281 1.00 88.62 68 VAL A O 1
ATOM 525 N N . ILE A 1 69 ? 22.038 0.765 -21.502 1.00 91.19 69 ILE A N 1
ATOM 526 C CA . ILE A 1 69 ? 22.646 2.104 -21.589 1.00 91.19 69 ILE A CA 1
ATOM 527 C C . ILE A 1 69 ? 21.793 3.170 -20.889 1.00 91.19 69 ILE A C 1
ATOM 529 O O . ILE A 1 69 ? 22.333 4.053 -20.227 1.00 91.19 69 ILE A O 1
ATOM 533 N N . LEU A 1 70 ? 20.460 3.067 -20.963 1.00 89.31 70 LEU A N 1
ATOM 534 C CA . LEU A 1 70 ? 19.574 4.006 -20.276 1.00 89.31 70 LEU A CA 1
ATOM 535 C C . LEU A 1 70 ? 19.725 3.916 -18.751 1.00 89.31 70 LEU A C 1
ATOM 537 O O . LEU A 1 70 ? 19.790 4.951 -18.087 1.00 89.31 70 LEU A O 1
ATOM 541 N N . VAL A 1 71 ? 19.803 2.702 -18.187 1.00 91.56 71 VAL A N 1
ATOM 542 C CA . VAL A 1 71 ? 20.021 2.552 -16.740 1.00 91.56 71 VAL A CA 1
ATOM 543 C C . VAL A 1 71 ? 21.413 3.029 -16.332 1.00 91.56 71 VAL A C 1
ATOM 545 O O . VAL A 1 71 ? 21.517 3.673 -15.295 1.00 91.56 71 VAL A O 1
ATOM 548 N N . MET A 1 72 ? 22.444 2.813 -17.160 1.00 92.69 72 MET A N 1
ATOM 549 C CA . MET A 1 72 ? 23.799 3.321 -16.909 1.00 92.69 72 MET A CA 1
ATOM 550 C C . MET A 1 72 ? 23.809 4.852 -16.794 1.00 92.69 72 MET A C 1
ATOM 552 O O . MET A 1 72 ? 24.255 5.373 -15.773 1.00 92.69 72 MET A O 1
ATOM 556 N N . ILE A 1 73 ? 23.175 5.560 -17.737 1.00 94.06 73 ILE A N 1
ATOM 557 C CA . ILE A 1 73 ? 23.037 7.028 -17.690 1.00 94.06 73 ILE A CA 1
ATOM 558 C C . ILE A 1 73 ? 22.312 7.481 -16.422 1.00 94.06 73 ILE A C 1
ATOM 560 O O . ILE A 1 73 ? 22.763 8.399 -15.735 1.00 94.06 73 ILE A O 1
ATOM 564 N N . ILE A 1 74 ? 21.200 6.827 -16.071 1.00 93.94 74 ILE A N 1
ATOM 565 C CA . ILE A 1 74 ? 20.460 7.148 -14.843 1.00 93.94 74 ILE A CA 1
ATOM 566 C C . ILE A 1 74 ? 21.344 6.929 -13.610 1.00 93.94 74 ILE A C 1
ATOM 568 O O . ILE A 1 74 ? 21.342 7.767 -12.707 1.00 93.94 74 ILE A O 1
ATOM 572 N N . THR A 1 75 ? 22.117 5.841 -13.559 1.00 94.69 75 THR A N 1
ATOM 573 C CA . THR A 1 75 ? 23.021 5.574 -12.435 1.00 94.69 75 THR A CA 1
ATOM 574 C C . THR A 1 75 ? 24.174 6.563 -12.368 1.00 94.69 75 THR A C 1
ATOM 576 O O . THR A 1 75 ? 24.500 6.996 -11.271 1.00 94.69 75 THR A O 1
ATOM 579 N N . THR A 1 76 ? 24.736 7.001 -13.494 1.00 95.38 76 THR A N 1
ATOM 580 C CA . THR A 1 76 ? 25.807 8.007 -13.535 1.00 95.38 76 THR A CA 1
ATOM 581 C C . THR A 1 76 ? 25.299 9.371 -13.062 1.00 95.38 76 THR A C 1
ATOM 583 O O . THR A 1 76 ? 25.944 10.028 -12.238 1.00 95.38 76 THR A O 1
ATOM 586 N N . LEU A 1 77 ? 24.087 9.768 -13.471 1.00 94.00 77 LEU A N 1
ATOM 587 C CA . LEU A 1 77 ? 23.411 10.962 -12.951 1.00 94.00 77 LEU A CA 1
ATOM 588 C C . LEU A 1 77 ? 23.125 10.850 -11.445 1.00 94.00 77 LEU A C 1
ATOM 590 O O . LEU A 1 77 ? 23.428 11.775 -10.689 1.00 94.00 77 LEU A O 1
ATOM 594 N N . LEU A 1 78 ? 22.584 9.716 -10.990 1.00 93.94 78 LEU A N 1
ATOM 595 C CA . LEU A 1 78 ? 22.285 9.486 -9.576 1.00 93.94 78 LEU A CA 1
ATOM 596 C C . LEU A 1 78 ? 23.561 9.466 -8.724 1.00 93.94 78 LEU A C 1
ATOM 598 O O . LEU A 1 78 ? 23.594 10.096 -7.672 1.00 93.94 78 LEU A O 1
ATOM 602 N N . MET A 1 79 ? 24.627 8.812 -9.189 1.00 93.31 79 MET A N 1
ATOM 603 C CA . MET A 1 79 ? 25.928 8.795 -8.518 1.00 93.31 79 MET A CA 1
ATOM 604 C C . MET A 1 79 ? 26.530 10.194 -8.428 1.00 93.31 79 MET A C 1
ATOM 606 O O . MET A 1 79 ? 27.045 10.556 -7.374 1.00 93.31 79 MET A O 1
ATOM 610 N N . THR A 1 80 ? 26.385 11.021 -9.467 1.00 92.56 80 THR A N 1
ATOM 611 C CA . THR A 1 80 ? 26.809 12.431 -9.425 1.00 92.56 80 THR A CA 1
ATOM 612 C C . THR A 1 80 ? 26.058 13.202 -8.332 1.00 92.56 80 THR A C 1
ATOM 614 O O . THR A 1 80 ? 26.669 13.933 -7.552 1.00 92.56 80 THR A O 1
ATOM 617 N N . ILE A 1 81 ? 24.740 12.994 -8.212 1.00 92.50 81 ILE A N 1
ATOM 618 C CA . ILE A 1 81 ? 23.923 13.595 -7.144 1.00 92.50 81 ILE A CA 1
ATOM 619 C C . ILE A 1 81 ? 24.366 13.094 -5.761 1.00 92.50 81 ILE A C 1
ATOM 621 O O . ILE A 1 81 ? 24.465 13.892 -4.830 1.00 92.50 81 ILE A O 1
ATOM 625 N N . VAL A 1 82 ? 24.660 11.800 -5.610 1.00 94.06 82 VAL A N 1
ATOM 626 C CA . VAL A 1 82 ? 25.137 11.211 -4.346 1.00 94.06 82 VAL A CA 1
ATOM 627 C C . VAL A 1 82 ? 26.505 11.774 -3.953 1.00 94.06 82 VAL A C 1
ATOM 629 O O . VAL A 1 82 ? 26.690 12.158 -2.798 1.00 94.06 82 VAL A O 1
ATOM 632 N N . MET A 1 83 ? 27.441 11.901 -4.896 1.00 90.38 83 MET A N 1
ATOM 633 C CA . MET A 1 83 ? 28.749 12.519 -4.647 1.00 90.38 83 MET A CA 1
ATOM 634 C C . MET A 1 83 ? 28.610 13.977 -4.179 1.00 90.38 83 MET A C 1
ATOM 636 O O . MET A 1 83 ? 29.348 14.412 -3.292 1.00 90.38 83 MET A O 1
ATOM 640 N N . LEU A 1 84 ?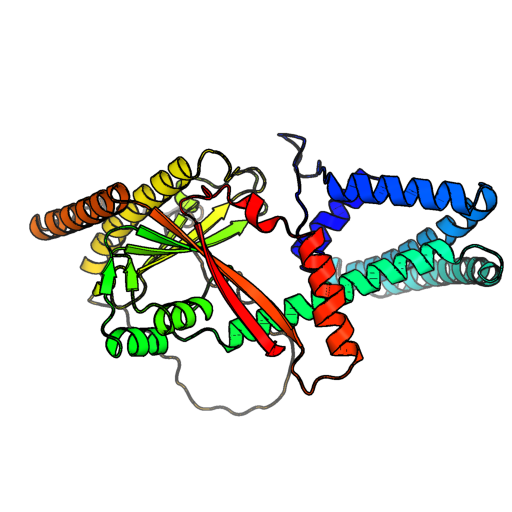 27.634 14.708 -4.729 1.00 89.31 84 LEU A N 1
ATOM 641 C CA . LEU A 1 84 ? 27.366 16.111 -4.407 1.00 89.31 84 LEU A CA 1
ATOM 642 C C . LEU A 1 84 ? 26.645 16.299 -3.062 1.00 89.31 84 LEU A C 1
ATOM 644 O O . LEU A 1 84 ? 27.031 17.162 -2.277 1.00 89.31 84 LEU A O 1
ATOM 648 N N . LEU A 1 85 ? 25.608 15.503 -2.779 1.00 91.19 85 LEU A N 1
ATOM 649 C CA . LEU A 1 85 ? 24.759 15.678 -1.593 1.00 91.19 85 LEU A CA 1
ATOM 650 C C . LEU A 1 85 ? 25.224 14.870 -0.376 1.00 91.19 85 LEU A C 1
ATOM 652 O O . LEU A 1 85 ? 25.146 15.374 0.744 1.00 91.19 85 LEU A O 1
ATOM 656 N N . VAL A 1 86 ? 25.681 13.631 -0.583 1.00 92.94 86 VAL A N 1
ATOM 657 C CA . VAL A 1 86 ? 26.007 12.688 0.500 1.00 92.94 86 VAL A CA 1
ATOM 658 C C . VAL A 1 86 ? 27.496 12.722 0.824 1.00 92.94 86 VAL A C 1
ATOM 660 O O . VAL A 1 86 ? 27.856 12.897 1.983 1.00 92.94 86 VAL A O 1
ATOM 663 N N . TRP A 1 87 ? 28.367 12.576 -0.182 1.00 91.44 87 TRP A N 1
ATOM 664 C CA . TRP A 1 87 ? 29.817 12.484 0.055 1.00 91.44 87 TRP A CA 1
ATOM 665 C C . TRP A 1 87 ? 30.506 13.841 0.212 1.00 91.44 87 TRP A C 1
ATOM 667 O O . TRP A 1 87 ? 31.599 13.888 0.770 1.00 91.44 87 TRP A O 1
ATOM 677 N N . ARG A 1 88 ? 29.880 14.938 -0.243 1.00 86.00 88 ARG A N 1
ATOM 678 C CA . ARG A 1 88 ? 30.400 16.316 -0.129 1.00 86.00 88 ARG A CA 1
ATOM 679 C C . ARG A 1 88 ? 31.873 16.447 -0.560 1.00 86.00 88 ARG A C 1
ATOM 681 O O . ARG A 1 88 ? 32.649 17.169 0.062 1.00 86.00 88 ARG A O 1
ATOM 688 N N . ILE A 1 89 ? 32.263 15.736 -1.620 1.00 89.31 89 ILE A N 1
ATOM 689 C CA . ILE A 1 89 ? 33.621 15.803 -2.183 1.00 89.31 89 ILE A CA 1
ATOM 690 C C . ILE A 1 89 ? 33.809 17.162 -2.878 1.00 89.31 89 ILE A C 1
ATOM 692 O O . ILE A 1 89 ? 32.838 17.818 -3.259 1.00 89.31 89 ILE A O 1
ATOM 696 N N . SER A 1 90 ? 35.058 17.607 -3.044 1.00 90.81 90 SER A N 1
ATOM 697 C CA . SER A 1 90 ? 35.347 18.838 -3.778 1.00 90.81 90 SER A CA 1
ATOM 698 C C . SER A 1 90 ? 34.746 18.813 -5.190 1.00 90.81 90 SER A C 1
ATOM 700 O O . SER A 1 90 ? 34.770 17.802 -5.899 1.00 90.81 90 SER A O 1
ATOM 702 N N . ILE A 1 91 ? 34.213 19.964 -5.608 1.00 90.50 91 ILE A N 1
ATOM 703 C CA . ILE A 1 91 ? 33.449 20.097 -6.856 1.00 90.50 91 ILE A CA 1
ATOM 704 C C . ILE A 1 91 ? 34.256 19.710 -8.102 1.00 90.50 91 ILE A C 1
ATOM 706 O O . ILE A 1 91 ? 33.691 19.243 -9.084 1.00 90.50 91 ILE A O 1
ATOM 710 N N . TRP A 1 92 ? 35.583 19.834 -8.033 1.00 93.06 92 TRP A N 1
ATOM 711 C CA . TRP A 1 92 ? 36.506 19.470 -9.104 1.00 93.06 92 TRP A CA 1
ATOM 712 C C . TRP A 1 92 ? 36.499 17.971 -9.413 1.00 93.06 92 TRP A C 1
ATOM 714 O O . TRP A 1 92 ? 36.456 17.599 -10.582 1.00 93.06 92 TRP A O 1
ATOM 724 N N . TRP A 1 93 ? 36.473 17.105 -8.395 1.00 92.94 93 TRP A N 1
ATOM 725 C CA . TRP A 1 93 ? 36.408 15.652 -8.604 1.00 92.94 93 TRP A CA 1
ATOM 726 C C . TRP A 1 93 ? 35.052 15.213 -9.158 1.00 92.94 93 TRP A C 1
ATOM 728 O O . TRP A 1 93 ? 34.989 14.326 -10.006 1.00 92.94 93 TRP A O 1
ATOM 738 N N . ILE A 1 94 ? 33.975 15.872 -8.725 1.00 92.94 94 ILE A N 1
ATOM 739 C CA . ILE A 1 94 ? 32.621 15.625 -9.235 1.00 92.94 94 ILE A CA 1
ATOM 740 C C . ILE A 1 94 ? 32.531 16.042 -10.707 1.00 92.94 94 ILE A C 1
ATOM 742 O O . ILE A 1 94 ? 32.046 15.276 -11.537 1.00 92.94 94 ILE A O 1
ATOM 746 N N . ALA A 1 95 ? 33.037 17.234 -11.038 1.00 92.38 95 ALA A N 1
ATOM 747 C CA . ALA A 1 95 ? 33.080 17.730 -12.408 1.00 92.38 95 ALA A CA 1
ATOM 748 C C . ALA A 1 95 ? 33.918 16.813 -13.307 1.00 92.38 95 ALA A C 1
ATOM 750 O O . ALA A 1 95 ? 33.479 16.481 -14.404 1.00 92.38 95 ALA A O 1
ATOM 751 N N . LEU A 1 96 ? 35.075 16.344 -12.825 1.00 94.25 96 LEU A N 1
ATOM 752 C CA . LEU A 1 96 ? 35.921 15.396 -13.549 1.00 94.25 96 LEU A CA 1
ATOM 753 C C . LEU A 1 96 ? 35.185 14.080 -13.837 1.00 94.25 96 LEU A C 1
ATOM 755 O O . LEU A 1 96 ? 35.162 13.634 -14.981 1.00 94.25 96 LEU A O 1
ATOM 759 N N . PHE A 1 97 ? 34.554 13.479 -12.824 1.00 94.12 97 PHE A N 1
ATOM 760 C CA . PHE A 1 97 ? 33.756 12.263 -12.995 1.00 94.12 97 PHE A CA 1
ATOM 761 C C . PHE A 1 97 ? 32.642 12.469 -14.031 1.00 94.12 97 PHE A C 1
ATOM 763 O O . PHE A 1 97 ? 32.529 11.705 -14.988 1.00 94.12 97 PHE A O 1
ATOM 770 N N . PHE A 1 98 ? 31.861 13.541 -13.892 1.00 94.00 98 PHE A N 1
ATOM 771 C CA . PHE A 1 98 ? 30.744 13.830 -14.788 1.00 94.00 98 PHE A CA 1
ATOM 772 C C . PHE A 1 98 ? 31.200 14.052 -16.238 1.00 94.00 98 PHE A C 1
ATOM 774 O O . PHE A 1 98 ? 30.622 13.480 -17.159 1.00 94.00 98 PHE A O 1
ATOM 781 N N . ILE A 1 99 ? 32.263 14.839 -16.440 1.00 94.44 99 ILE A N 1
ATOM 782 C CA . ILE A 1 99 ? 32.820 15.152 -17.764 1.00 94.44 99 ILE A CA 1
ATOM 783 C C . ILE A 1 99 ? 33.402 13.913 -18.447 1.00 94.44 99 ILE A C 1
ATOM 785 O O . ILE A 1 99 ? 33.391 13.848 -19.669 1.00 94.44 99 ILE A O 1
ATOM 789 N N . ILE A 1 100 ? 33.899 12.927 -17.703 1.00 95.31 100 ILE A N 1
ATOM 790 C CA . ILE A 1 100 ? 34.425 11.699 -18.306 1.00 95.31 100 ILE A CA 1
ATOM 791 C C . ILE A 1 100 ? 33.284 10.744 -18.670 1.00 95.31 100 ILE A C 1
ATOM 793 O O . ILE A 1 100 ? 33.209 10.277 -19.805 1.00 95.31 100 ILE A O 1
ATOM 797 N N . TYR A 1 101 ? 32.384 10.453 -17.730 1.00 94.25 101 TYR A N 1
ATOM 798 C CA . TYR A 1 101 ? 31.408 9.376 -17.905 1.00 94.25 101 TYR A CA 1
ATOM 799 C C . TYR A 1 101 ? 30.223 9.764 -18.800 1.00 94.25 101 TYR A C 1
ATOM 801 O O . TYR A 1 101 ? 29.829 8.974 -19.659 1.00 94.25 101 TYR A O 1
ATOM 809 N N . ILE A 1 102 ? 29.685 10.984 -18.679 1.00 94.50 102 ILE A N 1
ATOM 810 C CA . ILE A 1 102 ? 28.507 11.393 -19.463 1.00 94.50 102 ILE A CA 1
ATOM 811 C C . ILE A 1 102 ? 28.772 11.410 -20.973 1.00 94.50 102 ILE A C 1
ATOM 813 O O . ILE A 1 102 ? 27.923 10.897 -21.705 1.00 94.50 102 ILE A O 1
ATOM 817 N N . PRO A 1 103 ? 29.897 11.938 -21.494 1.00 95.38 103 PRO A N 1
ATOM 818 C CA . PRO A 1 103 ? 30.167 11.905 -22.930 1.00 95.38 103 PRO A CA 1
ATOM 819 C C . PRO A 1 103 ? 30.361 10.491 -23.475 1.00 95.38 103 PRO A C 1
ATOM 821 O O . PRO A 1 103 ? 29.842 10.194 -24.549 1.00 95.38 103 PRO A O 1
ATOM 824 N N . ILE A 1 104 ? 31.049 9.610 -22.737 1.00 94.94 104 ILE A N 1
ATOM 825 C CA . ILE A 1 104 ? 31.249 8.208 -23.140 1.00 94.94 104 ILE A CA 1
ATOM 826 C C . ILE A 1 104 ? 29.892 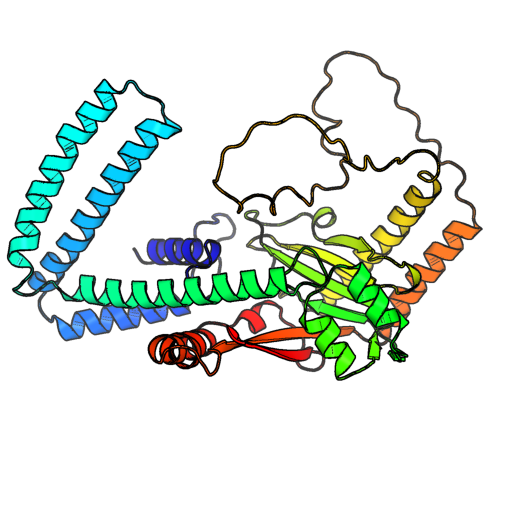7.505 -23.269 1.00 94.94 104 ILE A C 1
ATOM 828 O O . ILE A 1 104 ? 29.595 6.893 -24.298 1.00 94.94 104 ILE A O 1
ATOM 832 N N . GLU A 1 105 ? 29.036 7.643 -22.257 1.00 94.38 105 GLU A N 1
ATOM 833 C CA . GLU A 1 105 ? 27.701 7.045 -22.259 1.00 94.38 105 GLU A CA 1
ATOM 834 C C . GLU A 1 105 ? 26.775 7.687 -23.300 1.00 94.38 105 GLU A C 1
ATOM 836 O O . GLU A 1 105 ? 26.031 6.983 -23.978 1.00 94.38 105 GLU A O 1
ATOM 841 N N . SER A 1 106 ? 26.855 9.006 -23.495 1.00 92.06 106 SER A N 1
ATOM 842 C CA . SER A 1 106 ? 26.071 9.727 -24.508 1.00 92.06 106 SER A CA 1
ATOM 843 C C . SER A 1 106 ? 26.472 9.331 -25.929 1.00 92.06 106 SER A C 1
ATOM 845 O O . SER A 1 106 ? 25.610 9.179 -26.796 1.00 92.06 106 SER A O 1
ATOM 847 N N . MET A 1 107 ? 27.768 9.113 -26.179 1.00 94.06 107 MET A N 1
ATOM 848 C CA . MET A 1 107 ? 28.265 8.613 -27.460 1.00 94.06 107 MET A CA 1
ATOM 849 C C . MET A 1 107 ? 27.735 7.202 -27.734 1.00 94.06 107 MET A C 1
ATOM 851 O O . MET A 1 107 ? 27.262 6.916 -28.837 1.00 94.06 107 MET A O 1
ATOM 855 N N . TYR A 1 108 ? 27.747 6.333 -26.720 1.00 91.00 108 TYR A N 1
ATOM 856 C CA . TYR A 1 108 ? 27.187 4.990 -26.833 1.00 91.00 108 TYR A CA 1
ATOM 857 C C . TYR A 1 108 ? 25.664 5.022 -27.043 1.00 91.00 108 TYR A C 1
ATOM 859 O O . TYR A 1 108 ? 25.155 4.343 -27.935 1.00 91.00 108 TYR A O 1
ATOM 867 N N . LEU A 1 109 ? 24.937 5.872 -26.310 1.00 90.56 109 LEU A N 1
ATOM 868 C CA . LEU A 1 109 ? 23.499 6.078 -26.495 1.00 90.56 109 LEU A CA 1
ATOM 869 C C . LEU A 1 109 ? 23.180 6.540 -27.922 1.00 90.56 109 LEU A C 1
ATOM 871 O O . LEU A 1 109 ? 22.261 6.006 -28.536 1.00 90.56 109 LEU A O 1
ATOM 875 N N . SER A 1 110 ? 23.953 7.481 -28.468 1.00 90.62 110 SER A N 1
ATOM 876 C CA . SER A 1 110 ? 23.789 7.966 -29.844 1.00 90.62 110 SER A CA 1
ATOM 877 C C . SER A 1 110 ? 23.951 6.835 -30.871 1.00 90.62 110 SER A C 1
ATOM 879 O O . SER A 1 110 ? 23.110 6.665 -31.758 1.00 90.62 110 SER A O 1
ATOM 881 N N . SER A 1 111 ? 24.969 5.982 -30.693 1.00 89.19 111 SER A N 1
ATOM 882 C CA . SER A 1 111 ? 25.211 4.802 -31.540 1.00 89.19 111 SER A CA 1
ATOM 883 C C . SER A 1 111 ? 24.037 3.814 -31.530 1.00 89.19 111 SER A C 1
ATOM 885 O O . SER A 1 111 ? 23.627 3.298 -32.576 1.00 89.19 111 SER A O 1
ATOM 887 N N . VAL A 1 112 ? 23.452 3.574 -30.354 1.00 85.44 112 VAL A N 1
ATOM 888 C CA . VAL A 1 112 ? 22.326 2.647 -30.199 1.00 85.44 112 VAL A CA 1
ATOM 889 C C . VAL A 1 112 ? 21.009 3.267 -30.698 1.00 85.44 112 VAL A C 1
ATOM 891 O O . VAL A 1 112 ? 20.231 2.582 -31.368 1.00 85.44 112 VAL A O 1
ATOM 894 N N . LEU A 1 113 ? 20.769 4.565 -30.458 1.00 82.88 113 LEU A N 1
ATOM 895 C CA . LEU A 1 113 ? 19.576 5.285 -30.928 1.00 82.88 113 LEU A CA 1
ATOM 896 C C . LEU A 1 113 ? 19.496 5.359 -32.457 1.00 82.88 113 LEU A C 1
ATOM 898 O O . LEU A 1 113 ? 18.397 5.301 -33.007 1.00 82.88 113 LEU A O 1
ATOM 902 N N . TYR A 1 114 ? 20.629 5.406 -33.164 1.00 82.50 114 TYR A N 1
ATOM 903 C CA . TYR A 1 114 ? 20.634 5.391 -34.631 1.00 82.50 114 TYR A CA 1
ATOM 904 C C . TYR A 1 114 ? 19.989 4.117 -35.210 1.00 82.50 114 TYR A C 1
ATOM 906 O O . TYR A 1 114 ? 19.317 4.156 -36.239 1.00 82.50 114 TYR A O 1
ATOM 914 N N . LYS A 1 115 ? 20.125 2.979 -34.517 1.00 74.56 115 LYS A N 1
ATOM 915 C CA . LYS A 1 115 ? 19.547 1.685 -34.925 1.00 74.56 115 LYS A CA 1
ATOM 916 C C . LYS A 1 115 ? 18.123 1.464 -34.395 1.00 74.56 115 LYS A C 1
ATOM 918 O O . LYS A 1 115 ? 17.540 0.404 -34.638 1.00 74.56 115 LYS A O 1
ATOM 923 N N . PHE A 1 116 ? 17.547 2.445 -33.694 1.00 75.00 116 PHE A N 1
ATOM 924 C CA . PHE A 1 116 ? 16.248 2.332 -33.025 1.00 75.00 116 PHE A CA 1
ATOM 925 C C . PHE A 1 116 ? 15.084 2.085 -33.992 1.00 75.00 116 PHE A C 1
ATOM 927 O O . PHE A 1 116 ? 14.152 1.347 -33.676 1.00 75.00 116 PHE A O 1
ATOM 934 N N . THR A 1 117 ? 15.157 2.643 -35.201 1.00 65.94 117 THR A N 1
ATOM 935 C CA . THR A 1 117 ? 14.088 2.550 -36.206 1.00 65.94 117 THR A CA 1
ATOM 936 C C . THR A 1 117 ? 13.936 1.154 -36.820 1.00 65.94 117 THR A C 1
ATOM 938 O O . THR A 1 117 ? 12.897 0.870 -37.403 1.00 65.94 117 THR A O 1
ATOM 941 N N . HIS A 1 118 ? 14.933 0.269 -36.687 1.00 64.75 118 HIS A N 1
ATOM 942 C CA . HIS A 1 118 ? 15.005 -1.000 -37.430 1.00 64.75 118 HIS A CA 1
ATOM 943 C C . HIS A 1 118 ? 14.766 -2.267 -36.581 1.00 64.75 118 HIS A C 1
ATOM 945 O O . HIS A 1 118 ? 15.051 -3.370 -37.046 1.00 64.75 118 HIS A O 1
ATOM 951 N N . GLY A 1 119 ? 14.244 -2.169 -35.349 1.00 67.88 119 GLY A N 1
ATOM 952 C CA . GLY A 1 119 ? 13.824 -3.382 -34.619 1.00 67.88 119 GLY A CA 1
ATOM 953 C C . GLY A 1 119 ? 13.698 -3.359 -33.087 1.00 67.88 119 GLY A C 1
ATOM 954 O O . GLY A 1 119 ? 12.887 -4.129 -32.577 1.00 67.88 119 GLY A O 1
ATOM 955 N N . PRO A 1 120 ? 14.424 -2.530 -32.312 1.00 69.38 120 PRO A N 1
ATOM 956 C CA . PRO A 1 120 ? 14.466 -2.687 -30.853 1.00 69.38 120 PRO A CA 1
ATOM 957 C C . PRO A 1 120 ? 13.505 -1.766 -30.063 1.00 69.38 120 PRO A C 1
ATOM 959 O O . PRO A 1 120 ? 13.792 -1.392 -28.928 1.00 69.38 120 PRO A O 1
ATOM 962 N N . TYR A 1 121 ? 12.343 -1.404 -30.617 1.00 79.56 121 TYR A N 1
ATOM 963 C CA . TYR A 1 121 ? 11.373 -0.526 -29.936 1.00 79.56 121 TYR A CA 1
ATOM 964 C C . TYR A 1 121 ? 10.508 -1.244 -28.886 1.00 79.56 121 TYR A C 1
ATOM 966 O O . TYR A 1 121 ? 9.907 -0.593 -28.032 1.00 79.56 121 TYR A O 1
ATOM 974 N N . VAL A 1 122 ? 10.425 -2.579 -28.915 1.00 79.06 122 VAL A N 1
ATOM 975 C CA . VAL A 1 122 ? 9.468 -3.321 -28.074 1.00 79.06 122 VAL A CA 1
ATOM 976 C C . VAL A 1 122 ? 9.752 -3.223 -26.573 1.00 79.06 122 VAL A C 1
ATOM 978 O O . VAL A 1 122 ? 8.795 -2.975 -25.844 1.00 79.06 122 VAL A O 1
ATOM 981 N N . PRO A 1 123 ? 10.993 -3.337 -26.053 1.00 80.44 123 PRO A N 1
ATOM 982 C CA . PRO A 1 123 ? 11.229 -3.145 -24.618 1.00 80.44 123 PRO A CA 1
ATOM 983 C C . PRO A 1 123 ? 10.900 -1.728 -24.145 1.00 80.44 123 PRO A C 1
ATOM 985 O O . PRO A 1 123 ? 10.400 -1.553 -23.033 1.00 80.44 123 PRO A O 1
ATOM 988 N N . VAL A 1 124 ? 11.119 -0.722 -24.998 1.00 83.06 124 VAL A N 1
ATOM 989 C CA . VAL A 1 124 ? 10.752 0.673 -24.717 1.00 83.06 124 VAL A CA 1
ATOM 990 C C . VAL A 1 124 ? 9.232 0.829 -24.697 1.00 83.06 124 VAL A C 1
ATOM 992 O O . VAL A 1 124 ? 8.692 1.393 -23.749 1.00 83.06 124 VAL A O 1
ATOM 995 N N . ALA A 1 125 ? 8.524 0.260 -25.676 1.00 84.56 125 ALA A N 1
ATOM 996 C CA . ALA A 1 125 ? 7.064 0.255 -25.714 1.00 84.56 125 ALA A CA 1
ATOM 997 C C . ALA A 1 125 ? 6.459 -0.485 -24.506 1.00 84.56 125 ALA A C 1
ATOM 999 O O . ALA A 1 125 ? 5.545 0.021 -23.860 1.00 84.56 125 ALA A O 1
ATOM 1000 N N . MET A 1 126 ? 7.011 -1.643 -24.138 1.00 83.62 126 MET A N 1
ATOM 1001 C CA . MET A 1 126 ? 6.590 -2.414 -22.966 1.00 83.62 126 MET A CA 1
ATOM 1002 C C . MET A 1 126 ? 6.829 -1.637 -21.663 1.00 83.62 126 MET A C 1
ATOM 1004 O O . MET A 1 126 ? 5.960 -1.604 -20.792 1.00 83.62 126 MET A O 1
ATOM 1008 N N . SER A 1 127 ? 7.971 -0.954 -21.549 1.00 86.69 127 SER A N 1
ATOM 1009 C CA . SER A 1 127 ? 8.274 -0.082 -20.409 1.00 86.69 127 SER A CA 1
ATOM 1010 C C . SER A 1 127 ? 7.319 1.111 -20.341 1.00 86.69 127 SER A C 1
ATOM 1012 O O . SER A 1 127 ? 6.856 1.450 -19.256 1.00 86.69 127 SER A O 1
ATOM 1014 N N . ALA A 1 128 ? 6.956 1.707 -21.481 1.00 88.94 128 ALA A N 1
ATOM 1015 C CA . ALA A 1 128 ? 5.978 2.790 -21.543 1.00 88.94 128 ALA A CA 1
ATOM 1016 C C . ALA A 1 128 ? 4.586 2.333 -21.072 1.00 88.94 128 ALA A C 1
ATOM 1018 O O . ALA A 1 128 ? 3.937 3.042 -20.306 1.00 88.94 128 ALA A O 1
ATOM 1019 N N . VAL A 1 129 ? 4.149 1.124 -21.445 1.00 88.81 129 VAL A N 1
ATOM 1020 C CA . VAL A 1 129 ? 2.887 0.543 -20.953 1.00 88.81 129 VAL A CA 1
ATOM 1021 C C . VAL A 1 129 ? 2.917 0.365 -19.431 1.00 88.81 129 VAL A C 1
ATOM 1023 O O . VAL A 1 129 ? 1.988 0.796 -18.745 1.00 88.81 129 VAL A O 1
ATOM 1026 N N . LEU A 1 130 ? 3.993 -0.207 -18.880 1.00 86.25 130 LEU A N 1
ATOM 1027 C CA . LEU A 1 130 ? 4.152 -0.353 -17.426 1.00 86.25 130 LEU A CA 1
ATOM 1028 C C . LEU A 1 130 ? 4.209 1.006 -16.714 1.00 86.25 130 LEU A C 1
ATOM 1030 O O . LEU A 1 130 ? 3.605 1.172 -15.654 1.00 86.25 130 LEU A O 1
ATOM 1034 N N . MET A 1 131 ? 4.864 1.999 -17.317 1.00 89.38 131 MET A N 1
ATOM 1035 C CA . MET A 1 131 ? 4.927 3.363 -16.794 1.00 89.38 131 MET A CA 1
ATOM 1036 C C . MET A 1 131 ? 3.537 4.003 -16.729 1.00 89.38 131 MET A C 1
ATOM 1038 O O . MET A 1 131 ? 3.193 4.598 -15.712 1.00 89.38 131 MET A O 1
ATOM 1042 N N . VAL A 1 132 ? 2.708 3.845 -17.767 1.00 88.81 132 VAL A N 1
ATOM 1043 C CA . VAL A 1 132 ? 1.319 4.333 -17.763 1.00 88.81 132 VAL A CA 1
ATOM 1044 C C . VAL A 1 132 ? 0.524 3.681 -16.633 1.00 88.81 132 VAL A C 1
ATOM 1046 O O . VAL A 1 132 ? -0.161 4.386 -15.895 1.00 88.81 132 VAL A O 1
ATOM 1049 N N . VAL A 1 133 ? 0.655 2.365 -16.438 1.00 86.69 133 VAL A N 1
ATOM 1050 C CA . VAL A 1 133 ? 0.005 1.649 -15.326 1.00 86.69 133 VAL A CA 1
ATOM 1051 C C . VAL A 1 133 ? 0.426 2.232 -13.973 1.00 86.69 133 VAL A C 1
ATOM 1053 O O . VAL A 1 133 ? -0.435 2.531 -13.143 1.00 86.69 133 VAL A O 1
ATOM 1056 N N . MET A 1 134 ? 1.727 2.455 -13.765 1.00 87.88 134 MET A N 1
ATOM 1057 C CA . MET A 1 134 ? 2.255 3.043 -12.529 1.00 87.88 134 MET A CA 1
ATOM 1058 C C . MET A 1 134 ? 1.782 4.485 -12.310 1.00 87.88 134 MET A C 1
ATOM 1060 O O . MET A 1 134 ? 1.367 4.831 -11.206 1.00 87.88 134 MET A O 1
ATOM 1064 N N . ILE A 1 135 ? 1.800 5.325 -13.351 1.00 88.50 135 ILE A N 1
ATOM 1065 C CA . ILE A 1 135 ? 1.342 6.720 -13.283 1.00 88.50 135 ILE A CA 1
ATOM 1066 C C . ILE A 1 135 ? -0.143 6.773 -12.932 1.00 88.50 135 ILE A C 1
ATOM 1068 O O . ILE A 1 135 ? -0.531 7.525 -12.040 1.00 88.50 135 ILE A O 1
ATOM 1072 N N . VAL A 1 136 ? -0.974 5.964 -13.597 1.00 88.06 136 VAL A N 1
ATOM 1073 C CA . VAL A 1 136 ? -2.413 5.886 -13.318 1.00 88.06 136 VAL A CA 1
ATOM 1074 C C . VAL A 1 136 ? -2.654 5.442 -11.879 1.00 88.06 136 VAL A C 1
ATOM 1076 O O . VAL A 1 136 ? -3.436 6.077 -11.168 1.00 88.06 136 VAL A O 1
ATOM 1079 N N . TRP A 1 137 ? -1.959 4.395 -11.429 1.00 87.19 137 TRP A N 1
ATOM 1080 C CA . TRP A 1 137 ? -2.084 3.895 -10.064 1.00 87.19 137 TRP A CA 1
ATOM 1081 C C . TRP A 1 137 ? -1.705 4.961 -9.035 1.00 87.19 137 TRP A C 1
ATOM 1083 O O . TRP A 1 137 ? -2.511 5.295 -8.164 1.00 87.19 137 TRP A O 1
ATOM 1093 N N . HIS A 1 138 ? -0.515 5.548 -9.176 1.00 87.25 138 HIS A N 1
ATOM 1094 C CA . HIS A 1 138 ? -0.013 6.575 -8.272 1.00 87.25 138 HIS A CA 1
ATOM 1095 C C . HIS A 1 138 ? -0.915 7.816 -8.258 1.00 87.25 138 HIS A C 1
ATOM 1097 O O . HIS A 1 138 ? -1.242 8.332 -7.190 1.00 87.25 138 HIS A O 1
ATOM 1103 N N . TYR A 1 139 ? -1.380 8.270 -9.426 1.00 87.25 139 TYR A N 1
ATOM 1104 C CA . TYR A 1 139 ? -2.282 9.415 -9.550 1.00 87.25 139 TYR A CA 1
ATOM 1105 C C . TYR A 1 139 ? -3.585 9.204 -8.771 1.00 87.25 139 TYR A C 1
ATOM 1107 O O . TYR A 1 139 ? -3.978 10.062 -7.973 1.00 87.25 139 TYR A O 1
ATOM 1115 N N . VAL A 1 140 ? -4.245 8.056 -8.968 1.00 85.50 140 VAL A N 1
ATOM 1116 C CA . VAL A 1 140 ? -5.512 7.754 -8.291 1.00 85.50 140 VAL A CA 1
ATOM 1117 C C . VAL A 1 140 ? -5.297 7.565 -6.792 1.00 85.50 140 VAL A C 1
ATOM 1119 O O . VAL A 1 140 ? -6.045 8.142 -6.001 1.00 85.50 140 VAL A O 1
ATOM 1122 N N . HIS A 1 141 ? -4.253 6.838 -6.385 1.00 82.19 141 HIS A N 1
ATOM 1123 C CA . HIS A 1 141 ? -3.919 6.656 -4.972 1.00 82.19 141 HIS A CA 1
ATOM 1124 C C . HIS A 1 141 ? -3.634 7.980 -4.267 1.00 82.19 141 HIS A C 1
ATOM 1126 O O . HIS A 1 141 ? -4.220 8.253 -3.220 1.00 82.19 141 HIS A O 1
ATOM 1132 N N . ALA A 1 142 ? -2.806 8.843 -4.857 1.00 84.88 142 ALA A N 1
ATOM 1133 C CA . ALA A 1 142 ? -2.494 10.150 -4.293 1.00 84.88 142 ALA A CA 1
ATOM 1134 C C . ALA A 1 142 ? -3.740 11.044 -4.189 1.00 84.88 142 ALA A C 1
ATOM 1136 O O . ALA A 1 142 ? -3.911 11.767 -3.204 1.00 84.88 142 ALA A O 1
ATOM 1137 N N . LYS A 1 143 ? -4.633 11.006 -5.188 1.00 84.19 143 LYS A N 1
ATOM 1138 C CA . LYS A 1 143 ? -5.869 11.797 -5.178 1.00 84.19 143 LYS A CA 1
ATOM 1139 C C . LYS A 1 143 ? -6.867 11.286 -4.141 1.00 84.19 143 LYS A C 1
ATOM 1141 O O . LYS A 1 143 ? -7.432 12.104 -3.418 1.00 84.19 143 LYS A O 1
ATOM 1146 N N . ARG A 1 144 ? -7.035 9.965 -4.035 1.00 81.75 144 ARG A N 1
ATOM 1147 C CA . ARG A 1 144 ? -7.850 9.314 -3.003 1.00 81.75 144 ARG A CA 1
ATOM 1148 C C . ARG A 1 144 ? -7.332 9.646 -1.607 1.00 81.75 144 ARG A C 1
ATOM 1150 O O . ARG A 1 144 ? -8.107 10.104 -0.781 1.00 81.75 144 ARG A O 1
ATOM 1157 N N . TYR A 1 145 ? -6.031 9.490 -1.368 1.00 79.25 145 TYR A N 1
ATOM 1158 C CA . TYR A 1 145 ? -5.420 9.780 -0.071 1.00 79.25 145 TYR A CA 1
ATOM 1159 C C . TYR A 1 145 ? -5.621 11.245 0.345 1.00 79.25 145 TYR A C 1
ATOM 1161 O O . TYR A 1 145 ? -6.048 11.532 1.460 1.00 79.25 145 TYR A O 1
ATOM 1169 N N . LYS A 1 146 ? -5.411 12.193 -0.581 1.00 81.19 146 LYS A N 1
ATOM 1170 C CA . LYS A 1 146 ? -5.695 13.620 -0.341 1.00 81.19 146 LYS A CA 1
ATOM 1171 C C . LYS A 1 146 ? -7.181 13.896 -0.103 1.00 81.19 146 LYS A C 1
ATOM 1173 O O . LYS A 1 146 ? -7.513 14.779 0.684 1.00 81.19 146 LYS A O 1
ATOM 1178 N N . TYR A 1 147 ? -8.068 13.189 -0.804 1.00 79.81 147 TYR A N 1
ATOM 1179 C CA . TYR A 1 147 ? -9.510 13.318 -0.615 1.00 79.81 147 TYR A CA 1
ATOM 1180 C C . TYR A 1 147 ? -9.927 12.830 0.774 1.00 79.81 147 TYR A C 1
ATOM 1182 O O . TYR A 1 147 ? -10.637 13.558 1.463 1.00 79.81 147 TYR A O 1
ATOM 1190 N N . GLU A 1 148 ? -9.442 11.659 1.194 1.00 75.31 148 GLU A N 1
ATOM 1191 C CA . GLU A 1 148 ? -9.681 11.107 2.529 1.00 75.31 148 GLU A CA 1
ATOM 1192 C C . GLU A 1 148 ? -9.173 12.067 3.602 1.00 75.31 148 GLU A C 1
ATOM 1194 O O . GLU A 1 148 ? -9.967 12.485 4.428 1.00 75.31 148 GLU A O 1
ATOM 1199 N N . LEU A 1 149 ? -7.919 12.529 3.521 1.00 73.88 149 LEU A N 1
ATOM 1200 C CA . LEU A 1 149 ? -7.356 13.500 4.469 1.00 73.88 149 LEU A CA 1
ATOM 1201 C C . LEU A 1 149 ? -8.190 14.781 4.602 1.00 73.88 149 LEU A C 1
ATOM 1203 O O . LEU A 1 149 ? -8.340 15.304 5.702 1.00 73.88 149 LEU A O 1
ATOM 1207 N N . LYS A 1 150 ? -8.721 15.299 3.488 1.00 75.44 150 LYS A N 1
ATOM 1208 C CA . LYS A 1 150 ? -9.511 16.538 3.483 1.00 75.44 150 LYS A CA 1
ATOM 1209 C C . LYS A 1 150 ? -10.928 16.344 4.035 1.00 75.44 150 LYS A C 1
ATOM 1211 O O . LYS A 1 150 ? -11.489 17.291 4.574 1.00 75.44 150 LYS A O 1
ATOM 1216 N N . HIS A 1 151 ? -11.498 15.149 3.878 1.00 72.88 151 HIS A N 1
ATOM 1217 C CA . HIS A 1 151 ? -12.827 14.798 4.393 1.00 72.88 151 HIS A CA 1
ATOM 1218 C C . HIS A 1 151 ? -12.766 14.019 5.712 1.00 72.88 151 HIS A C 1
ATOM 1220 O O . HIS A 1 151 ? -13.807 13.623 6.233 1.00 72.88 151 HIS A O 1
ATOM 1226 N N . THR A 1 152 ? -11.574 13.819 6.277 1.00 65.56 152 THR A N 1
ATOM 1227 C CA . THR A 1 152 ? -11.406 13.329 7.640 1.00 65.56 152 THR A CA 1
ATOM 1228 C C . THR A 1 152 ? -12.091 14.309 8.578 1.00 65.56 152 THR A C 1
ATOM 1230 O O . THR A 1 152 ? -11.748 15.492 8.637 1.00 65.56 152 THR A O 1
ATOM 1233 N N . LEU A 1 153 ? -13.079 13.817 9.318 1.00 65.06 153 LEU A N 1
ATOM 1234 C CA . LEU A 1 153 ? -13.751 14.641 10.305 1.00 65.06 153 LEU A CA 1
ATOM 1235 C C . LEU A 1 153 ? -12.820 14.855 11.499 1.00 65.06 153 LEU A C 1
ATOM 1237 O O . LEU A 1 153 ? -12.193 13.918 12.008 1.00 65.06 153 LEU A O 1
ATOM 1241 N N . SER A 1 154 ? -12.753 16.108 11.950 1.00 62.94 154 SER A N 1
ATOM 1242 C CA . SER A 1 154 ? -12.186 16.439 13.256 1.00 62.94 154 SER A CA 1
ATOM 1243 C C . SER A 1 154 ? -12.939 15.652 14.337 1.00 62.94 154 SER A C 1
ATOM 1245 O O . SER A 1 154 ? -14.162 15.515 14.221 1.00 62.94 154 SER A O 1
ATOM 1247 N N . PRO A 1 155 ? -12.260 15.158 15.390 1.00 61.75 155 PRO A N 1
ATOM 1248 C CA . PRO A 1 155 ? -12.913 14.423 16.476 1.00 61.75 155 PRO A CA 1
ATOM 1249 C C . PRO A 1 155 ? -14.099 15.192 17.078 1.00 61.75 155 PRO A C 1
ATOM 1251 O O . PRO A 1 155 ? -15.129 14.588 17.345 1.00 61.75 155 PRO A O 1
ATOM 1254 N N . LYS A 1 156 ? -14.008 16.527 17.161 1.00 63.38 156 LYS A N 1
ATOM 1255 C CA . LYS A 1 156 ? -15.089 17.400 17.655 1.00 63.38 156 LYS A CA 1
ATOM 1256 C C . LYS A 1 156 ? -16.358 17.335 16.799 1.00 63.38 156 LYS A C 1
ATOM 1258 O O . LYS A 1 156 ? -17.452 17.198 17.319 1.00 63.38 156 LYS A O 1
ATOM 1263 N N . LYS A 1 157 ? -16.205 17.346 15.471 1.00 64.62 157 LYS A N 1
ATOM 1264 C CA . LYS A 1 157 ? -17.338 17.266 14.536 1.00 64.62 157 LYS A CA 1
ATOM 1265 C C . LYS A 1 157 ? -17.965 15.872 14.511 1.00 64.62 157 LYS A C 1
ATOM 1267 O O . LYS A 1 157 ? -19.146 15.729 14.230 1.00 64.62 157 LYS A O 1
ATOM 1272 N N . ALA A 1 158 ? -17.179 14.833 14.788 1.00 64.00 158 ALA A N 1
ATOM 1273 C CA . ALA A 1 158 ? -17.734 13.501 14.982 1.00 64.00 158 ALA A CA 1
ATOM 1274 C C . ALA A 1 158 ? -18.520 13.414 16.294 1.00 64.00 158 ALA A C 1
ATOM 1276 O O . ALA A 1 158 ? -19.597 12.839 16.294 1.00 64.00 158 ALA A O 1
ATOM 1277 N N . GLN A 1 159 ? -18.023 14.015 17.376 1.00 63.62 159 GLN A N 1
ATOM 1278 C CA . GLN A 1 159 ? -18.741 14.075 18.647 1.00 63.62 159 GLN A CA 1
ATOM 1279 C C . GLN A 1 159 ? -20.098 14.781 18.499 1.00 63.62 159 GLN A C 1
ATOM 1281 O O . GLN A 1 159 ? -21.104 14.219 18.912 1.00 63.62 159 GLN A O 1
ATOM 1286 N N . GLU A 1 160 ? -20.153 15.922 17.809 1.00 67.06 160 GLU A N 1
ATOM 1287 C CA . GLU A 1 160 ? -21.417 16.612 17.495 1.00 67.06 160 GLU A CA 1
ATOM 1288 C C . GLU A 1 160 ? -22.405 15.714 16.722 1.00 67.06 160 GLU A C 1
ATOM 1290 O O . GLU A 1 160 ? -23.604 15.728 16.989 1.00 67.06 160 GLU A O 1
ATOM 1295 N N . LEU A 1 161 ? -21.914 14.887 15.788 1.00 66.56 161 LEU A N 1
ATOM 1296 C CA . LEU A 1 161 ? -22.751 13.915 15.069 1.00 66.56 161 LEU A CA 1
ATOM 1297 C C . LEU A 1 161 ? -23.233 12.765 15.964 1.00 66.56 161 LEU A C 1
ATOM 1299 O O . LEU A 1 161 ? -24.326 12.249 15.746 1.00 66.56 161 LEU A O 1
ATOM 1303 N N . LEU A 1 162 ? -22.424 12.346 16.942 1.00 66.75 162 LEU A N 1
ATOM 1304 C CA . LEU A 1 162 ? -22.795 11.301 17.898 1.00 66.75 162 LEU A CA 1
ATOM 1305 C C . LEU A 1 162 ? -23.802 11.803 18.940 1.00 66.75 162 LEU A C 1
ATOM 1307 O O . LEU A 1 162 ? -24.641 11.021 19.368 1.00 66.75 162 LEU A O 1
ATOM 1311 N N . GLU A 1 163 ? -23.718 13.071 19.340 1.00 67.56 163 GLU A N 1
ATOM 1312 C CA . GLU A 1 163 ? -24.613 13.680 20.331 1.00 67.56 163 GLU A CA 1
ATOM 1313 C C . GLU A 1 163 ? -25.981 14.044 19.739 1.00 67.56 163 GLU A C 1
ATOM 1315 O O . GLU A 1 163 ? -26.998 13.924 20.417 1.00 67.56 163 GLU A O 1
ATOM 1320 N N . HIS A 1 164 ? -26.035 14.460 18.469 1.00 64.19 164 HIS A N 1
ATOM 1321 C CA . HIS A 1 164 ? -27.296 14.838 17.822 1.00 64.19 164 HIS A CA 1
ATOM 1322 C C . HIS A 1 164 ? -28.137 13.661 17.317 1.00 64.19 164 HIS A C 1
ATOM 1324 O O . HIS A 1 164 ? -29.331 13.836 17.071 1.00 64.19 164 HIS A O 1
ATOM 1330 N N . HIS A 1 165 ? -27.546 12.484 17.117 1.00 64.69 165 HIS A N 1
ATOM 1331 C CA . HIS A 1 165 ? -28.263 11.307 16.630 1.00 64.69 165 HIS A CA 1
ATOM 1332 C C . HIS A 1 165 ? -28.544 10.349 17.795 1.00 64.69 165 HIS A C 1
ATOM 1334 O O . HIS A 1 165 ? -27.642 10.016 18.555 1.00 64.69 165 HIS A O 1
ATOM 1340 N N . ASP A 1 166 ? -29.783 9.863 17.919 1.00 69.19 166 ASP A N 1
ATOM 1341 C CA . ASP A 1 166 ? -30.161 8.838 18.905 1.00 69.19 166 ASP A CA 1
ATOM 1342 C C . ASP A 1 166 ? -29.565 7.474 18.506 1.00 69.19 166 ASP A C 1
ATOM 1344 O O . ASP A 1 166 ? -30.197 6.637 17.853 1.00 69.19 166 ASP A O 1
ATOM 1348 N N . LEU A 1 167 ? -28.272 7.295 18.790 1.00 76.31 167 LEU A N 1
ATOM 1349 C CA . LEU A 1 167 ? -27.508 6.119 18.389 1.00 76.31 167 LEU A CA 1
ATOM 1350 C C . LEU A 1 167 ? -27.865 4.918 19.259 1.00 76.31 167 LEU A C 1
ATOM 1352 O O . LEU A 1 167 ? -27.540 4.855 20.447 1.00 76.31 167 LEU A O 1
ATOM 1356 N N . LYS A 1 168 ? -28.434 3.884 18.637 1.00 85.00 168 LYS A N 1
ATOM 1357 C CA . LYS A 1 168 ? -28.697 2.619 19.325 1.00 85.00 168 LYS A CA 1
ATOM 1358 C C . LYS A 1 168 ? -27.398 1.835 19.515 1.00 85.00 168 LYS A C 1
ATOM 1360 O O . LYS A 1 168 ? -26.698 1.518 18.552 1.00 85.00 168 LYS A O 1
ATOM 1365 N N . ARG A 1 169 ? -27.078 1.477 20.762 1.00 85.81 169 ARG A N 1
ATOM 1366 C CA . ARG A 1 169 ? -25.941 0.597 21.067 1.00 85.81 169 ARG A CA 1
ATOM 1367 C C . ARG A 1 169 ? -26.345 -0.866 20.972 1.00 85.81 169 ARG A C 1
ATOM 1369 O O . ARG A 1 169 ? -27.247 -1.312 21.675 1.00 85.81 169 ARG A O 1
ATOM 1376 N N . VAL A 1 170 ? -25.646 -1.613 20.130 1.00 89.44 170 VAL A N 1
ATOM 1377 C CA . VAL A 1 170 ? -25.784 -3.068 20.023 1.00 89.44 170 VAL A CA 1
ATOM 1378 C C . VAL A 1 170 ? -24.670 -3.721 20.833 1.00 89.44 170 VAL A C 1
ATOM 1380 O O . VAL A 1 170 ? -23.528 -3.260 20.812 1.00 89.44 170 VAL A O 1
ATOM 1383 N N . SER A 1 171 ? -24.997 -4.793 21.557 1.00 88.31 171 SER A N 1
ATOM 1384 C CA . SER A 1 171 ? -23.988 -5.534 22.312 1.00 88.31 171 SER A CA 1
ATOM 1385 C C . SER A 1 171 ? -22.955 -6.192 21.392 1.00 88.31 171 SER A C 1
ATOM 1387 O O . SER A 1 171 ? -23.311 -6.721 20.341 1.00 88.31 171 SER A O 1
ATOM 1389 N N . GLY A 1 172 ? -21.690 -6.186 21.803 1.00 89.81 172 GLY A N 1
ATOM 1390 C CA . GLY A 1 172 ? -20.565 -6.721 21.035 1.00 89.81 172 GLY A CA 1
ATOM 1391 C C . GLY A 1 172 ? -19.417 -5.727 20.856 1.00 89.81 172 GLY A C 1
ATOM 1392 O O . GLY A 1 172 ? -19.505 -4.556 21.243 1.00 89.81 172 GLY A O 1
ATOM 1393 N N . VAL A 1 173 ? -18.340 -6.197 20.221 1.00 90.31 173 VAL A N 1
ATOM 1394 C CA . VAL A 1 173 ? -17.170 -5.381 19.855 1.00 90.31 173 VAL A CA 1
ATOM 1395 C C . VAL A 1 173 ? -17.140 -5.146 18.345 1.00 90.31 173 VAL A C 1
ATOM 1397 O O . VAL A 1 173 ? -17.112 -6.091 17.557 1.00 90.31 173 VAL A O 1
ATOM 1400 N N . GLY A 1 174 ? -17.103 -3.881 17.934 1.00 90.38 174 GLY A N 1
ATOM 1401 C CA . GLY A 1 174 ? -16.907 -3.486 16.540 1.00 90.38 174 GLY A CA 1
ATOM 1402 C C . GLY A 1 174 ? -15.443 -3.149 16.267 1.00 90.38 174 GLY A C 1
ATOM 1403 O O . GLY A 1 174 ? -14.913 -2.204 16.849 1.00 90.38 174 GLY A O 1
ATOM 1404 N N . LEU A 1 175 ? -14.786 -3.878 15.365 1.00 90.38 175 LEU A N 1
ATOM 1405 C CA . LEU A 1 175 ? -13.429 -3.568 14.904 1.00 90.38 175 LEU A CA 1
ATOM 1406 C C . LEU A 1 175 ? -13.490 -2.856 13.558 1.00 90.38 175 LEU A C 1
ATOM 1408 O O . LEU A 1 175 ? -13.828 -3.468 12.550 1.00 90.38 175 LEU A O 1
ATOM 1412 N N . PHE A 1 176 ? -13.148 -1.574 13.529 1.00 89.06 176 PHE A N 1
ATOM 1413 C CA . PHE A 1 176 ? -13.181 -0.761 12.319 1.00 89.06 176 PHE A CA 1
ATOM 1414 C C . PHE A 1 176 ? -11.780 -0.625 11.720 1.00 89.06 176 PHE A C 1
ATOM 1416 O O . PHE A 1 176 ? -10.937 0.085 12.267 1.00 89.06 176 PHE A O 1
ATOM 1423 N N . TYR A 1 177 ? -11.520 -1.271 10.584 1.00 86.06 177 TYR A N 1
ATOM 1424 C CA . TYR A 1 177 ? -10.208 -1.224 9.934 1.00 86.06 177 TYR A CA 1
ATOM 1425 C C . TYR A 1 177 ? -10.052 0.049 9.101 1.00 86.06 177 TYR A C 1
ATOM 1427 O O . TYR A 1 177 ? -10.868 0.337 8.223 1.00 86.06 177 TYR A O 1
ATOM 1435 N N . THR A 1 178 ? -8.986 0.809 9.360 1.00 81.56 178 THR A N 1
ATOM 1436 C CA . THR A 1 178 ? -8.702 2.077 8.676 1.00 81.56 178 THR A CA 1
ATOM 1437 C C . THR A 1 178 ? -7.214 2.260 8.374 1.00 81.56 178 THR A C 1
ATOM 1439 O O . THR A 1 178 ? -6.339 1.936 9.177 1.00 81.56 178 THR A O 1
ATOM 1442 N N . GLU A 1 179 ? -6.905 2.826 7.208 1.00 75.12 179 GLU A N 1
ATOM 1443 C CA . GLU A 1 179 ? -5.532 3.208 6.842 1.00 75.12 179 GLU A CA 1
ATOM 1444 C C . GLU A 1 179 ? -5.108 4.548 7.477 1.00 75.12 179 GLU A C 1
ATOM 1446 O O . GLU A 1 179 ? -3.913 4.853 7.556 1.00 75.12 179 GLU A O 1
ATOM 1451 N N . LEU A 1 180 ? -6.084 5.329 7.960 1.00 70.75 180 LEU A N 1
ATOM 1452 C CA . LEU A 1 180 ? -5.876 6.617 8.617 1.00 70.75 180 LEU A CA 1
ATOM 1453 C C . LEU A 1 180 ? -5.417 6.421 10.065 1.00 70.75 180 LEU A C 1
ATOM 1455 O O . LEU A 1 180 ? -6.107 5.814 10.881 1.00 70.75 180 LEU A O 1
ATOM 1459 N N . VAL A 1 181 ? -4.262 7.001 10.385 1.00 64.44 181 VAL A N 1
ATOM 1460 C CA . VAL A 1 181 ? -3.672 6.994 11.735 1.00 64.44 181 VAL A CA 1
ATOM 1461 C C . VAL A 1 181 ? -4.249 8.123 12.603 1.00 64.44 181 VAL A C 1
ATOM 1463 O O . VAL A 1 181 ? -4.322 8.013 13.829 1.00 64.44 181 VAL A O 1
ATOM 1466 N N . GLN A 1 182 ? -4.699 9.208 11.964 1.00 65.25 182 GLN A N 1
ATOM 1467 C CA . GLN A 1 182 ? -5.235 10.413 12.598 1.00 65.25 182 GLN A CA 1
ATOM 1468 C C . GLN A 1 182 ? -6.651 10.739 12.092 1.00 65.25 182 GLN A C 1
ATOM 1470 O O . GLN A 1 182 ? -6.968 10.505 10.928 1.00 65.25 182 GLN A O 1
ATOM 1475 N N . GLY A 1 183 ? -7.493 11.292 12.979 1.00 66.06 183 GLY A N 1
ATOM 1476 C CA . GLY A 1 183 ? -8.899 11.630 12.699 1.00 66.06 183 GLY A CA 1
ATOM 1477 C C . GLY A 1 183 ? -9.831 10.428 12.488 1.00 66.06 183 GLY A C 1
ATOM 1478 O O . GLY A 1 183 ? -9.394 9.280 12.547 1.00 66.06 183 GLY A O 1
ATOM 1479 N N . ILE A 1 184 ? -11.133 10.679 12.358 1.00 75.62 184 ILE A N 1
ATOM 1480 C CA . ILE A 1 184 ? -12.141 9.623 12.178 1.00 75.62 184 ILE A CA 1
ATOM 1481 C C . ILE A 1 184 ? -12.349 9.399 10.678 1.00 75.62 184 ILE A C 1
ATOM 1483 O O . ILE A 1 184 ? -12.542 10.378 9.948 1.00 75.62 184 ILE A O 1
ATOM 1487 N N . PRO A 1 185 ? -12.282 8.144 10.192 1.00 77.81 185 PRO A N 1
ATOM 1488 C CA . PRO A 1 185 ? -12.385 7.876 8.767 1.00 77.81 185 PRO A CA 1
ATOM 1489 C C . PRO A 1 185 ? -13.767 8.305 8.243 1.00 77.81 185 PRO A C 1
ATOM 1491 O O . PRO A 1 185 ? -14.770 8.021 8.897 1.00 77.81 185 PRO A O 1
ATOM 1494 N N . PRO A 1 186 ? -13.857 8.937 7.056 1.00 77.06 186 PRO A N 1
ATOM 1495 C CA . PRO A 1 186 ? -15.110 9.499 6.525 1.00 77.06 186 PRO A CA 1
ATOM 1496 C C . PRO A 1 186 ? -16.199 8.450 6.257 1.00 77.06 186 PRO A C 1
ATOM 1498 O O . PRO A 1 186 ? -17.377 8.774 6.161 1.00 77.06 186 PRO A O 1
ATOM 1501 N N . ILE A 1 187 ? -15.824 7.175 6.179 1.00 81.62 187 ILE A N 1
ATOM 1502 C CA . ILE A 1 187 ? -16.755 6.052 6.061 1.00 81.62 187 ILE A CA 1
ATOM 1503 C C . ILE A 1 187 ? -17.580 5.823 7.342 1.00 81.62 187 ILE A C 1
ATOM 1505 O O . ILE A 1 187 ? -18.699 5.330 7.266 1.00 81.62 187 ILE A O 1
ATOM 1509 N N . PHE A 1 188 ? -17.067 6.203 8.514 1.00 83.75 188 PHE A N 1
ATOM 1510 C CA . PHE A 1 188 ? -17.761 6.038 9.793 1.00 83.75 188 PHE A CA 1
ATOM 1511 C C . PHE A 1 188 ? -19.023 6.910 9.937 1.00 83.75 188 PHE A C 1
ATOM 1513 O O . PHE A 1 188 ? -20.084 6.347 10.194 1.00 83.75 188 PHE A O 1
ATOM 1520 N N . PRO A 1 189 ? -18.982 8.243 9.728 1.00 80.25 189 PRO A N 1
ATOM 1521 C CA . PRO A 1 189 ? -20.197 9.059 9.746 1.00 80.25 189 PRO A CA 1
ATOM 1522 C C . PRO A 1 189 ? -21.180 8.632 8.648 1.00 80.25 189 PRO A C 1
ATOM 1524 O O . PRO A 1 189 ? -22.379 8.598 8.891 1.00 80.25 189 PRO A O 1
ATOM 1527 N N . HIS A 1 190 ? -20.683 8.222 7.475 1.00 82.38 190 HIS A N 1
ATOM 1528 C CA . HIS A 1 190 ? -21.529 7.706 6.397 1.00 82.38 190 HIS A CA 1
ATOM 1529 C C . HIS A 1 190 ? -22.257 6.409 6.781 1.00 82.38 190 HIS A C 1
ATOM 1531 O O . HIS A 1 190 ? -23.413 6.200 6.415 1.00 82.38 190 HIS A O 1
ATOM 1537 N N . LEU A 1 191 ? -21.586 5.530 7.532 1.00 85.00 191 LEU A N 1
ATOM 1538 C CA . LEU A 1 191 ? -22.202 4.331 8.086 1.00 85.00 191 LEU A CA 1
ATOM 1539 C C . LEU A 1 191 ? -23.297 4.699 9.090 1.00 85.00 191 LEU A C 1
ATOM 1541 O O . LEU A 1 191 ? -24.388 4.151 8.998 1.00 85.00 191 LEU A O 1
ATOM 1545 N N . ILE A 1 192 ? -23.018 5.638 9.998 1.00 83.75 192 ILE A N 1
ATOM 1546 C CA . ILE A 1 192 ? -23.969 6.084 11.025 1.00 83.75 192 ILE A CA 1
ATOM 1547 C C . ILE A 1 192 ? -25.206 6.751 10.409 1.00 83.75 192 ILE A C 1
ATOM 1549 O O . ILE A 1 192 ? -26.317 6.529 10.879 1.00 83.75 192 ILE A O 1
ATOM 1553 N N . GLU A 1 193 ? -25.031 7.533 9.343 1.00 83.12 193 GLU A N 1
ATOM 1554 C CA . GLU A 1 193 ? -26.129 8.182 8.617 1.00 83.12 193 GLU A CA 1
ATOM 1555 C C . GLU A 1 193 ? -27.119 7.159 8.043 1.00 83.12 193 GLU A C 1
ATOM 1557 O O . GLU A 1 193 ? -28.330 7.356 8.093 1.00 83.12 193 GLU A O 1
ATOM 1562 N N . LYS A 1 194 ? -26.608 6.043 7.513 1.00 84.69 194 LYS A N 1
ATOM 1563 C CA . LYS A 1 194 ? -27.439 4.976 6.938 1.00 84.69 194 LYS A CA 1
ATOM 1564 C C . LYS A 1 194 ? -27.955 3.997 7.987 1.00 84.69 194 LYS A C 1
ATOM 1566 O O . LYS A 1 194 ? -29.039 3.445 7.824 1.00 84.69 194 LYS A O 1
ATOM 1571 N N . ILE A 1 195 ? -27.152 3.731 9.013 1.00 86.69 195 ILE A N 1
ATOM 1572 C CA . ILE A 1 195 ? -27.428 2.758 10.064 1.00 86.69 195 ILE A CA 1
ATOM 1573 C C . ILE A 1 195 ? -27.036 3.397 11.407 1.00 86.69 195 ILE A C 1
ATOM 1575 O O . ILE A 1 195 ? -25.865 3.330 11.791 1.00 86.69 195 ILE A O 1
ATOM 1579 N N . PRO A 1 196 ? -27.991 3.988 12.149 1.00 84.31 196 PRO A N 1
ATOM 1580 C CA . PRO A 1 196 ? -27.730 4.690 13.407 1.00 84.31 196 PRO A CA 1
ATOM 1581 C C . PRO A 1 196 ? -27.525 3.708 14.575 1.00 84.31 196 PRO A C 1
ATOM 1583 O O . PRO A 1 196 ? -28.186 3.778 15.612 1.00 84.31 196 PRO A O 1
ATOM 1586 N N . THR A 1 197 ? -26.614 2.751 14.398 1.00 85.31 197 THR A N 1
ATOM 1587 C CA . THR A 1 197 ? -26.224 1.775 15.417 1.00 85.31 197 THR A CA 1
ATOM 1588 C C . THR A 1 197 ? -24.716 1.682 15.537 1.00 85.31 197 THR A C 1
ATOM 1590 O O . THR A 1 197 ? -24.010 1.542 14.538 1.00 85.31 197 THR A O 1
ATOM 1593 N N . ILE A 1 198 ? -24.232 1.674 16.775 1.00 87.00 198 ILE A N 1
ATOM 1594 C CA . ILE A 1 198 ? -22.823 1.455 17.106 1.00 87.00 198 ILE A CA 1
ATOM 1595 C C . ILE A 1 198 ? -22.690 0.276 18.071 1.00 87.00 198 ILE A C 1
ATOM 1597 O O . ILE A 1 198 ? -23.622 -0.058 18.799 1.00 87.00 198 ILE A O 1
ATOM 1601 N N . HIS A 1 199 ? -21.527 -0.365 18.080 1.00 89.75 199 HIS A N 1
ATOM 1602 C CA . HIS A 1 199 ? -21.238 -1.430 19.041 1.00 89.75 199 HIS A CA 1
ATOM 1603 C C . HIS A 1 199 ? -20.943 -0.835 20.426 1.00 89.75 199 HIS A C 1
ATOM 1605 O O . HIS A 1 199 ? -20.438 0.286 20.519 1.00 89.75 199 HIS A O 1
ATOM 1611 N N . SER A 1 200 ? -21.225 -1.584 21.497 1.00 87.44 200 SER A N 1
ATOM 1612 C CA . SER A 1 200 ? -20.920 -1.183 22.881 1.00 87.44 200 SER A CA 1
ATOM 1613 C C . SER A 1 200 ? -19.461 -0.772 23.077 1.00 87.44 200 SER A C 1
ATOM 1615 O O . SER A 1 200 ? -19.188 0.166 23.828 1.00 87.44 200 SER A O 1
ATOM 1617 N N . VAL A 1 201 ? -18.543 -1.482 22.413 1.00 89.38 201 VAL A N 1
ATOM 1618 C CA . VAL A 1 201 ? -17.110 -1.180 22.357 1.00 89.38 201 VAL A CA 1
ATOM 1619 C C . VAL A 1 201 ? -16.711 -1.076 20.890 1.00 89.38 201 VAL A C 1
ATOM 1621 O O . VAL A 1 201 ? -16.897 -2.021 20.121 1.00 89.38 201 VAL A O 1
ATOM 1624 N N . LEU A 1 202 ? -16.156 0.065 20.492 1.00 89.62 202 LEU A N 1
ATOM 1625 C CA . LEU A 1 202 ? -15.704 0.303 19.122 1.00 89.62 202 LEU A CA 1
ATOM 1626 C C . LEU A 1 202 ? -14.196 0.534 19.121 1.00 89.62 202 LEU A C 1
ATOM 1628 O O . LEU A 1 202 ? -13.710 1.408 19.835 1.00 89.62 202 LEU A O 1
ATOM 1632 N N . VAL A 1 203 ? -13.458 -0.207 18.296 1.00 90.25 203 VAL A N 1
ATOM 1633 C CA . VAL A 1 203 ? -12.007 -0.043 18.152 1.00 90.25 203 VAL A CA 1
ATOM 1634 C C . VAL A 1 203 ? -11.664 0.268 16.700 1.00 90.25 203 VAL A C 1
ATOM 1636 O O . VAL A 1 203 ? -11.846 -0.566 15.816 1.00 90.25 203 VAL A O 1
ATOM 1639 N N . PHE A 1 204 ? -11.128 1.460 16.444 1.00 89.00 204 PHE A N 1
ATOM 1640 C CA . PHE A 1 204 ? -10.524 1.806 15.159 1.00 89.00 204 PHE A CA 1
ATOM 1641 C C . PHE A 1 204 ? -9.128 1.193 15.073 1.00 89.00 204 PHE A C 1
ATOM 1643 O O . PHE A 1 204 ? -8.217 1.654 15.755 1.00 89.00 204 PHE A O 1
ATOM 1650 N N . VAL A 1 205 ? -8.956 0.172 14.239 1.00 87.88 205 VAL A N 1
ATOM 1651 C CA . VAL A 1 205 ? -7.698 -0.560 14.071 1.00 87.88 205 VAL A CA 1
ATOM 1652 C C . VAL A 1 205 ? -6.982 -0.072 12.813 1.00 87.88 205 VAL A C 1
ATOM 1654 O O . VAL A 1 205 ? -7.511 -0.172 11.705 1.00 87.88 205 VAL A O 1
ATOM 1657 N N . SER A 1 206 ? -5.755 0.423 12.971 1.00 86.00 206 SER A N 1
ATOM 1658 C CA . SER A 1 206 ? -4.863 0.760 11.861 1.00 86.00 206 SER A CA 1
ATOM 1659 C C . SER A 1 206 ? -3.647 -0.150 11.867 1.00 86.00 206 SER A C 1
ATOM 1661 O O . SER A 1 206 ? -2.868 -0.137 12.815 1.00 86.00 206 SER A O 1
ATOM 1663 N N . ILE A 1 207 ? -3.482 -0.952 10.815 1.00 82.75 207 ILE A N 1
ATOM 1664 C CA . ILE A 1 207 ? -2.352 -1.878 10.697 1.00 82.75 207 ILE A CA 1
ATOM 1665 C C . ILE A 1 207 ? -1.208 -1.184 9.965 1.00 82.75 207 ILE A C 1
ATOM 1667 O O . ILE A 1 207 ? -1.380 -0.672 8.855 1.00 82.75 207 ILE A O 1
ATOM 1671 N N . LYS A 1 208 ? -0.029 -1.175 10.588 1.00 81.69 208 LYS A N 1
ATOM 1672 C CA . LYS A 1 208 ? 1.205 -0.627 10.023 1.00 81.69 208 LYS A CA 1
ATOM 1673 C C . LYS A 1 208 ? 2.267 -1.708 9.947 1.00 81.69 208 LYS A C 1
ATOM 1675 O O . LYS A 1 208 ? 2.606 -2.316 10.956 1.00 81.69 208 LYS A O 1
ATOM 1680 N N . HIS A 1 209 ? 2.797 -1.914 8.746 1.00 77.25 209 HIS A N 1
ATOM 1681 C CA . HIS A 1 209 ? 3.921 -2.812 8.536 1.00 77.25 209 HIS A CA 1
ATOM 1682 C C . HIS A 1 209 ? 5.235 -2.057 8.728 1.00 77.25 209 HIS A C 1
ATOM 1684 O O . HIS A 1 209 ? 5.442 -1.016 8.107 1.00 77.25 209 HIS A O 1
ATOM 1690 N N . LEU A 1 210 ? 6.098 -2.581 9.590 1.00 79.88 210 LEU A N 1
ATOM 1691 C CA . LEU A 1 210 ? 7.426 -2.059 9.880 1.00 79.88 210 LEU A CA 1
ATOM 1692 C C . LEU A 1 210 ? 8.491 -2.891 9.157 1.00 79.88 210 LEU A C 1
ATOM 1694 O O . LEU A 1 210 ? 8.305 -4.078 8.883 1.00 79.88 210 LEU A O 1
ATOM 1698 N N . HIS A 1 211 ? 9.652 -2.287 8.904 1.00 72.62 211 HIS A N 1
ATOM 1699 C CA . HIS A 1 211 ? 10.800 -2.943 8.264 1.00 72.62 211 HIS A CA 1
ATOM 1700 C C . HIS A 1 211 ? 11.590 -3.882 9.204 1.00 72.62 211 HIS A C 1
ATOM 1702 O O . HIS A 1 211 ? 12.753 -4.187 8.951 1.00 72.62 211 HIS A O 1
ATOM 1708 N N . VAL A 1 212 ? 10.963 -4.376 10.275 1.00 79.31 212 VAL A N 1
ATOM 1709 C CA . VAL A 1 212 ? 11.546 -5.323 11.241 1.00 79.31 212 VAL A CA 1
ATOM 1710 C C . VAL A 1 212 ? 10.928 -6.719 11.070 1.00 79.31 212 VAL A C 1
ATOM 1712 O O . VAL A 1 212 ? 9.787 -6.817 10.617 1.00 79.31 212 VAL A O 1
ATOM 1715 N N . PRO A 1 213 ? 11.654 -7.818 11.360 1.00 77.06 213 PRO A N 1
ATOM 1716 C CA . PRO A 1 213 ? 11.139 -9.179 11.167 1.00 77.06 213 PRO A CA 1
ATOM 1717 C C . PRO A 1 213 ? 9.909 -9.473 12.019 1.00 77.06 213 PRO A C 1
ATOM 1719 O O . PRO A 1 213 ? 8.905 -9.946 11.488 1.00 77.06 213 PRO A O 1
ATOM 1722 N N . HIS A 1 214 ? 10.011 -9.167 13.307 1.00 79.62 214 HIS A N 1
ATOM 1723 C CA . HIS A 1 214 ? 8.991 -9.365 14.323 1.00 79.62 214 HIS A CA 1
ATOM 1724 C C . HIS A 1 214 ? 8.958 -8.117 15.200 1.00 79.62 214 HIS A C 1
ATOM 1726 O O . HIS A 1 214 ? 10.011 -7.539 15.473 1.00 79.62 214 HIS A O 1
ATOM 1732 N N . VAL A 1 215 ? 7.760 -7.694 15.590 1.00 84.19 215 VAL A N 1
ATOM 1733 C CA . VAL A 1 215 ? 7.557 -6.627 16.577 1.00 84.19 215 VAL A CA 1
ATOM 1734 C C . VAL A 1 215 ? 7.273 -7.273 17.928 1.00 84.19 215 VAL A C 1
ATOM 1736 O O . VAL A 1 215 ? 6.478 -8.215 18.001 1.00 84.19 215 VAL A O 1
ATOM 1739 N N . ASP A 1 216 ? 7.908 -6.771 18.985 1.00 81.44 216 ASP A N 1
ATOM 1740 C CA . ASP A 1 216 ? 7.674 -7.247 20.347 1.00 81.44 216 ASP A CA 1
ATOM 1741 C C . ASP A 1 216 ? 6.209 -7.078 20.765 1.00 81.44 216 ASP A C 1
ATOM 1743 O O . ASP A 1 216 ? 5.529 -6.121 20.387 1.00 81.44 216 ASP A O 1
ATOM 1747 N N . ALA A 1 217 ? 5.706 -8.023 21.564 1.00 77.62 217 ALA A N 1
ATOM 1748 C CA . ALA A 1 217 ? 4.292 -8.074 21.935 1.00 77.62 217 ALA A CA 1
ATOM 1749 C C . ALA A 1 217 ? 3.820 -6.813 22.683 1.00 77.62 217 ALA A C 1
ATOM 1751 O O . ALA A 1 217 ? 2.685 -6.383 22.483 1.00 77.62 217 ALA A O 1
ATOM 1752 N N . SER A 1 218 ? 4.696 -6.195 23.482 1.00 75.44 218 SER A N 1
ATOM 1753 C CA . SER A 1 218 ? 4.426 -4.953 24.220 1.00 75.44 218 SER A CA 1
ATOM 1754 C C . SER A 1 218 ? 4.267 -3.729 23.313 1.00 75.44 218 SER A C 1
ATOM 1756 O O . SER A 1 218 ? 3.478 -2.841 23.617 1.00 75.44 218 SER A O 1
ATOM 1758 N N . GLU A 1 219 ? 4.974 -3.680 22.181 1.00 78.44 219 GLU A N 1
ATOM 1759 C CA . GLU A 1 219 ? 4.943 -2.550 21.238 1.00 78.44 219 GLU A CA 1
ATOM 1760 C C . GLU A 1 219 ? 3.996 -2.778 20.053 1.00 78.44 219 GLU A C 1
ATOM 1762 O O . GLU A 1 219 ? 3.801 -1.903 19.200 1.00 78.44 219 GLU A O 1
ATOM 1767 N N . ARG A 1 220 ? 3.397 -3.969 19.985 1.00 83.00 220 ARG A N 1
ATOM 1768 C CA . ARG A 1 220 ? 2.545 -4.402 18.880 1.00 83.00 220 ARG A CA 1
ATOM 1769 C C . ARG A 1 220 ? 1.241 -3.623 18.805 1.00 83.00 220 ARG A C 1
ATOM 1771 O O . ARG A 1 220 ? 0.785 -3.335 17.700 1.00 83.00 220 ARG A O 1
ATOM 1778 N N . PHE A 1 221 ? 0.636 -3.288 19.941 1.00 87.25 221 PHE A N 1
ATOM 1779 C CA . PHE A 1 221 ? -0.653 -2.600 19.997 1.00 87.25 221 PHE A CA 1
ATOM 1780 C C . PHE A 1 221 ? -0.542 -1.293 20.769 1.00 87.25 221 PHE A C 1
ATOM 1782 O O . PHE A 1 221 ? -0.411 -1.282 21.987 1.00 87.25 221 PHE A O 1
ATOM 1789 N N . LEU A 1 222 ? -0.660 -0.177 20.055 1.00 84.81 222 LEU A N 1
ATOM 1790 C CA . LEU A 1 222 ? -0.684 1.146 20.666 1.00 84.81 222 LEU A CA 1
ATOM 1791 C C . LEU A 1 222 ? -2.113 1.658 20.731 1.00 84.81 222 LEU A C 1
ATOM 1793 O O . LEU A 1 222 ? -2.733 1.913 19.694 1.00 84.81 222 LEU A O 1
ATOM 1797 N N . PHE A 1 223 ? -2.624 1.814 21.948 1.00 85.62 223 PHE A N 1
ATOM 1798 C CA . PHE A 1 223 ? -3.977 2.289 22.184 1.00 85.62 223 PHE A CA 1
ATOM 1799 C C . PHE A 1 223 ? -4.028 3.775 22.509 1.00 85.62 223 PHE A C 1
ATOM 1801 O O . PHE A 1 223 ? -3.153 4.339 23.161 1.00 85.62 223 PHE A O 1
ATOM 1808 N N . ARG A 1 224 ? -5.107 4.408 22.061 1.00 82.81 224 ARG A N 1
ATOM 1809 C CA . ARG A 1 224 ? -5.500 5.751 22.466 1.00 82.81 224 ARG A CA 1
ATOM 1810 C C . ARG A 1 224 ? -7.013 5.806 22.577 1.00 82.81 224 ARG A C 1
ATOM 1812 O O . ARG A 1 224 ? -7.713 5.426 21.638 1.00 82.81 224 ARG A O 1
ATOM 1819 N N . GLN A 1 225 ? -7.527 6.294 23.696 1.00 80.88 225 GLN A N 1
ATOM 1820 C CA . GLN A 1 225 ? -8.959 6.524 23.845 1.00 80.88 225 GLN A CA 1
ATOM 1821 C C . GLN A 1 225 ? -9.386 7.781 23.072 1.00 80.88 225 GLN A C 1
ATOM 1823 O O . GLN A 1 225 ? -8.683 8.793 23.079 1.00 80.88 225 GLN A O 1
ATOM 1828 N N . VAL A 1 226 ? -10.519 7.703 22.370 1.00 75.69 226 VAL A N 1
ATOM 1829 C CA . VAL A 1 226 ? -11.143 8.861 21.716 1.00 75.69 226 VAL A CA 1
ATOM 1830 C C . VAL A 1 226 ? -12.099 9.503 22.719 1.00 75.69 226 VAL A C 1
ATOM 1832 O O . VAL A 1 226 ? -12.914 8.808 23.322 1.00 75.69 226 VAL A O 1
ATOM 1835 N N . GLU A 1 227 ? -11.983 10.812 22.926 1.00 65.00 227 GLU A N 1
ATOM 1836 C CA . GLU A 1 227 ? -12.883 11.560 23.810 1.00 65.00 227 GLU A CA 1
ATOM 1837 C C . GLU A 1 227 ? -14.231 11.842 23.121 1.00 65.00 227 GLU A C 1
ATOM 1839 O O . GLU A 1 227 ? -14.225 12.094 21.910 1.00 65.00 227 GLU A O 1
ATOM 1844 N N . PRO A 1 228 ? -15.368 11.822 23.856 1.00 67.94 228 PRO A N 1
ATOM 1845 C CA . PRO A 1 228 ? -15.522 11.574 25.302 1.00 67.94 228 PRO A CA 1
ATOM 1846 C C . PRO A 1 228 ? -15.402 10.098 25.715 1.00 67.94 228 PRO A C 1
ATOM 1848 O O . PRO A 1 228 ? -15.881 9.197 25.022 1.00 67.94 228 PRO A O 1
ATOM 1851 N N . ARG A 1 229 ? -14.822 9.846 26.901 1.00 67.06 229 ARG A N 1
ATOM 1852 C CA . ARG A 1 229 ? -14.555 8.487 27.428 1.00 67.06 229 ARG A CA 1
ATOM 1853 C C . ARG A 1 229 ? -15.815 7.626 27.579 1.00 67.06 229 ARG A C 1
ATOM 1855 O O . ARG A 1 229 ? -15.741 6.405 27.446 1.00 67.06 229 ARG A O 1
ATOM 1862 N N . GLU A 1 230 ? -16.964 8.261 27.791 1.00 68.00 230 GLU A N 1
ATOM 1863 C CA . GLU A 1 230 ? -18.280 7.625 27.923 1.00 68.00 230 GLU A CA 1
ATOM 1864 C C . GLU A 1 230 ? -18.650 6.783 26.702 1.00 68.00 230 GLU A C 1
ATOM 1866 O O . GLU A 1 230 ? -19.330 5.762 26.825 1.00 68.00 230 GLU A O 1
ATOM 1871 N N . TYR A 1 231 ? -18.145 7.154 25.518 1.00 70.88 231 TYR A N 1
ATOM 1872 C CA . TYR A 1 231 ? -18.528 6.464 24.302 1.00 70.88 231 TYR A CA 1
ATOM 1873 C C . TYR A 1 231 ? -17.839 5.106 24.109 1.00 70.88 231 TYR A C 1
ATOM 1875 O O . TYR A 1 231 ? -18.302 4.336 23.265 1.00 70.88 231 TYR A O 1
ATOM 1883 N N . LYS A 1 232 ? -16.809 4.776 24.910 1.00 81.88 232 LYS A N 1
ATOM 1884 C CA . LYS A 1 232 ? -16.009 3.532 24.822 1.00 81.88 232 LYS A CA 1
ATOM 1885 C C . LYS A 1 232 ? -15.469 3.269 23.411 1.00 81.88 232 LYS A C 1
ATOM 1887 O O . LYS A 1 232 ? -15.482 2.146 22.901 1.00 81.88 232 LYS A O 1
ATOM 1892 N N . VAL A 1 233 ? -15.006 4.347 22.781 1.00 84.88 233 VAL A N 1
ATOM 1893 C CA . VAL A 1 233 ? -14.373 4.330 21.464 1.00 84.88 233 VAL A CA 1
ATOM 1894 C C . VAL A 1 233 ? -12.863 4.389 21.646 1.00 84.88 233 VAL A C 1
ATOM 1896 O O . VAL A 1 233 ? -12.316 5.336 22.214 1.00 84.88 233 VAL A O 1
ATOM 1899 N N . PHE A 1 234 ? -12.179 3.378 21.132 1.00 86.56 234 PHE A N 1
ATOM 1900 C CA . PHE A 1 234 ? -10.733 3.251 21.201 1.00 86.56 234 PHE A CA 1
ATOM 1901 C C . PHE A 1 234 ? -10.130 3.324 19.806 1.00 86.56 234 PHE A C 1
ATOM 1903 O O . PHE A 1 234 ? -10.738 2.952 18.802 1.00 86.56 234 PHE A O 1
ATOM 1910 N N . ARG A 1 235 ? -8.892 3.785 19.738 1.00 85.69 235 ARG A N 1
ATOM 1911 C CA . ARG A 1 235 ? -8.037 3.665 18.569 1.00 85.69 235 ARG A CA 1
ATOM 1912 C C . ARG A 1 235 ? -6.890 2.740 18.910 1.00 85.69 235 ARG A C 1
ATOM 1914 O O . ARG A 1 235 ? -6.291 2.882 19.967 1.00 85.69 235 ARG A O 1
ATOM 1921 N N . CYS A 1 236 ? -6.580 1.841 17.993 1.00 87.56 236 CYS A N 1
ATOM 1922 C CA . CYS A 1 236 ? -5.449 0.943 18.072 1.00 87.56 236 CYS A CA 1
ATOM 1923 C C . CYS A 1 236 ? -4.603 1.078 16.805 1.00 87.56 236 CYS A C 1
ATOM 1925 O O . CYS A 1 236 ? -5.111 0.924 15.692 1.00 87.56 236 CYS A O 1
ATOM 1927 N N . VAL A 1 237 ? -3.311 1.345 16.965 1.00 87.69 237 VAL A N 1
ATOM 1928 C CA . VAL A 1 237 ? -2.327 1.174 15.896 1.00 87.69 237 VAL A CA 1
ATOM 1929 C C . VAL A 1 237 ? -1.627 -0.155 16.135 1.00 87.69 237 VAL A C 1
ATOM 1931 O O . VAL A 1 237 ? -0.907 -0.309 17.118 1.00 87.69 237 VAL A O 1
ATOM 1934 N N . ALA A 1 238 ? -1.858 -1.110 15.240 1.00 87.12 238 ALA A N 1
ATOM 1935 C CA . ALA A 1 238 ? -1.280 -2.438 15.313 1.00 87.12 238 ALA A CA 1
ATOM 1936 C C . ALA A 1 238 ? -0.042 -2.512 14.405 1.00 87.12 238 ALA A C 1
ATOM 1938 O O . ALA A 1 238 ? -0.146 -2.399 13.180 1.00 87.12 238 ALA A O 1
ATOM 1939 N N . ARG A 1 239 ? 1.137 -2.659 15.006 1.00 86.06 239 ARG A N 1
ATOM 1940 C CA . ARG A 1 239 ? 2.439 -2.703 14.332 1.00 86.06 239 ARG A CA 1
ATOM 1941 C C . ARG A 1 239 ? 2.820 -4.149 14.031 1.00 86.06 239 ARG A C 1
ATOM 1943 O O . ARG A 1 239 ? 2.804 -4.991 14.919 1.00 86.06 239 ARG A O 1
ATOM 1950 N N . TYR A 1 240 ? 3.153 -4.430 12.777 1.00 82.50 240 TYR A N 1
ATOM 1951 C CA . TYR A 1 240 ? 3.493 -5.766 12.293 1.00 82.50 240 TYR A CA 1
ATOM 1952 C C . TYR A 1 240 ? 4.832 -5.746 11.574 1.00 82.50 240 TYR A C 1
ATOM 1954 O O . TYR A 1 240 ? 5.050 -4.930 10.683 1.00 82.50 240 TYR A O 1
ATOM 1962 N N . GLY A 1 241 ? 5.711 -6.676 11.910 1.00 79.25 241 GLY A N 1
ATOM 1963 C CA . GLY A 1 241 ? 6.901 -6.952 11.127 1.00 79.25 241 GLY A CA 1
ATOM 1964 C C . GLY A 1 241 ? 6.568 -7.625 9.795 1.00 79.25 241 GLY A C 1
ATOM 1965 O O . GLY A 1 241 ? 5.457 -8.108 9.565 1.00 79.25 241 GLY A O 1
ATOM 1966 N N . TYR A 1 242 ? 7.548 -7.702 8.898 1.00 73.19 242 TYR A N 1
ATOM 1967 C CA . TYR A 1 242 ? 7.362 -8.327 7.581 1.00 73.19 242 TYR A CA 1
ATOM 1968 C C . TYR A 1 242 ? 7.168 -9.854 7.640 1.00 73.19 242 TYR A C 1
ATOM 1970 O O . TYR A 1 242 ? 6.744 -10.453 6.649 1.00 73.19 242 TYR A O 1
ATOM 1978 N N . ARG A 1 243 ? 7.475 -10.500 8.777 1.00 70.81 243 ARG A N 1
ATOM 1979 C CA . ARG A 1 243 ? 7.181 -11.923 9.022 1.00 70.81 243 ARG A CA 1
ATOM 1980 C C . ARG A 1 243 ? 6.007 -12.153 9.963 1.00 70.81 243 ARG A C 1
ATOM 1982 O O . ARG A 1 243 ? 5.637 -13.311 10.156 1.00 70.81 243 ARG A O 1
ATOM 1989 N N . ASP A 1 244 ? 5.456 -11.104 10.565 1.00 74.06 244 ASP A N 1
ATOM 1990 C CA . ASP A 1 244 ? 4.328 -11.256 11.472 1.00 74.06 244 ASP A CA 1
ATOM 1991 C C . ASP A 1 244 ? 3.096 -11.641 10.654 1.00 74.06 244 ASP A C 1
ATOM 1993 O O . ASP A 1 244 ? 2.475 -10.824 9.973 1.00 74.06 244 ASP A O 1
ATOM 1997 N N . SER A 1 245 ? 2.759 -12.927 10.689 1.00 65.12 245 SER A N 1
ATOM 1998 C CA . SER A 1 245 ? 1.564 -13.442 10.042 1.00 65.12 245 SER A CA 1
ATOM 1999 C C . SER A 1 245 ? 0.335 -13.004 10.833 1.00 65.12 245 SER A C 1
ATOM 2001 O O . SER A 1 245 ? 0.139 -13.433 11.968 1.00 65.12 245 SER A O 1
ATOM 2003 N N . LEU A 1 246 ? -0.527 -12.209 10.197 1.00 66.31 246 LEU A N 1
ATOM 2004 C CA . LEU A 1 246 ? -1.910 -11.968 10.639 1.00 66.31 246 LEU A CA 1
ATOM 2005 C C . LEU A 1 246 ? -2.762 -13.260 10.612 1.00 66.31 246 LEU A C 1
ATOM 2007 O O . LEU A 1 246 ? -3.855 -13.290 11.164 1.00 66.31 246 LEU A O 1
ATOM 2011 N N . ASP A 1 247 ? -2.239 -14.314 9.973 1.00 54.03 247 ASP A N 1
ATOM 2012 C CA . ASP A 1 247 ? -2.903 -15.573 9.614 1.00 54.03 247 ASP A CA 1
ATOM 2013 C C . ASP A 1 247 ? -3.089 -16.580 10.767 1.00 54.03 247 ASP A C 1
ATOM 2015 O O . ASP A 1 247 ? -3.800 -17.569 10.595 1.00 54.03 247 ASP A O 1
ATOM 2019 N N . GLN A 1 248 ? -2.487 -16.366 11.945 1.00 50.06 248 GLN A N 1
ATOM 2020 C CA . GLN A 1 248 ? -2.730 -17.222 13.118 1.00 50.06 248 GLN A CA 1
ATOM 2021 C C . GLN A 1 248 ? -4.070 -16.852 13.762 1.00 50.06 248 GLN A C 1
ATOM 2023 O O . GLN A 1 248 ? -4.115 -16.223 14.810 1.00 50.06 248 GLN A O 1
ATOM 2028 N N . GLU A 1 249 ? -5.144 -17.229 13.064 1.00 54.69 249 GLU A N 1
ATOM 2029 C CA . GLU A 1 249 ? -6.558 -17.131 13.424 1.00 54.69 249 GLU A CA 1
ATOM 2030 C C . GLU A 1 249 ? -7.006 -15.734 13.880 1.00 54.69 249 GLU A C 1
ATOM 2032 O O . GLU A 1 249 ? -6.601 -15.218 14.915 1.00 54.69 249 GLU A O 1
ATOM 2037 N N . ALA A 1 250 ? -7.978 -15.132 13.189 1.00 59.97 250 ALA A N 1
ATOM 2038 C CA . ALA A 1 250 ? -8.574 -13.860 13.617 1.00 59.97 250 ALA A CA 1
ATOM 2039 C C . ALA A 1 250 ? -9.043 -13.844 15.093 1.00 59.97 250 ALA A C 1
ATOM 2041 O O . ALA A 1 250 ? -9.159 -12.773 15.686 1.00 59.97 250 ALA A O 1
ATOM 2042 N N . LYS A 1 251 ? -9.276 -15.021 15.696 1.00 63.06 251 LYS A N 1
ATOM 2043 C CA . LYS A 1 251 ? -9.514 -15.199 17.135 1.00 63.06 251 LYS A CA 1
ATOM 2044 C C . LYS A 1 251 ? -8.290 -14.863 17.997 1.00 63.06 251 LYS A C 1
ATOM 2046 O O . LYS A 1 251 ? -8.448 -14.144 18.977 1.00 63.06 251 LYS A O 1
ATOM 2051 N N . GLY A 1 252 ? -7.094 -15.326 17.629 1.00 74.19 252 GLY A N 1
ATOM 2052 C CA . GLY A 1 252 ? -5.844 -15.019 18.331 1.00 74.19 252 GLY A CA 1
ATOM 2053 C C . GLY A 1 252 ? -5.504 -13.530 18.267 1.00 74.19 252 GLY A C 1
ATOM 2054 O O . GLY A 1 252 ? -5.136 -12.934 19.277 1.00 74.19 252 GLY A O 1
ATOM 2055 N N . PHE A 1 253 ? -5.742 -12.896 17.112 1.00 80.94 253 PHE A N 1
ATOM 2056 C CA . PHE A 1 253 ? -5.611 -11.442 16.975 1.00 80.94 253 PHE A CA 1
ATOM 2057 C C . PHE A 1 253 ? -6.535 -10.680 17.931 1.00 80.94 253 PHE A C 1
ATOM 2059 O O . PHE A 1 253 ? -6.082 -9.785 18.639 1.00 80.94 253 PHE A O 1
ATOM 2066 N N . VAL A 1 254 ? -7.826 -11.030 17.948 1.00 82.62 254 VAL A N 1
ATOM 2067 C CA . VAL A 1 254 ? -8.815 -10.383 18.823 1.00 82.62 254 VAL A CA 1
ATOM 2068 C C . VAL A 1 254 ? -8.451 -10.578 20.287 1.00 82.62 254 VAL A C 1
ATOM 2070 O O . VAL A 1 254 ? -8.515 -9.619 21.045 1.00 82.62 254 VAL A O 1
ATOM 2073 N N . HIS A 1 255 ? -8.046 -11.786 20.681 1.00 83.62 255 HIS A N 1
ATOM 2074 C CA . HIS A 1 255 ? -7.667 -12.063 22.062 1.00 83.62 255 HIS A CA 1
ATOM 2075 C C . HIS A 1 255 ? -6.481 -11.196 22.500 1.00 83.62 255 HIS A C 1
ATOM 2077 O O . HIS A 1 255 ? -6.564 -10.519 23.520 1.00 83.62 255 HIS A O 1
ATOM 2083 N N . ALA A 1 256 ? -5.422 -11.133 21.685 1.00 84.38 256 ALA A N 1
ATOM 2084 C CA . ALA A 1 256 ? -4.254 -10.300 21.967 1.00 84.38 256 ALA A CA 1
ATOM 2085 C C . ALA A 1 256 ? -4.594 -8.796 21.993 1.00 84.38 256 ALA A C 1
ATOM 2087 O O . ALA A 1 256 ? -4.092 -8.053 22.838 1.00 84.38 256 ALA A O 1
ATOM 2088 N N . LEU A 1 257 ? -5.482 -8.346 21.097 1.00 86.62 257 LEU A N 1
ATOM 2089 C CA . LEU A 1 257 ? -5.980 -6.970 21.066 1.00 86.62 257 LEU A CA 1
ATOM 2090 C C . LEU A 1 257 ? -6.749 -6.628 22.350 1.00 86.62 257 LEU A C 1
ATOM 2092 O O . LEU A 1 257 ? -6.533 -5.565 22.925 1.00 86.62 257 LEU A O 1
ATOM 2096 N N . VAL A 1 258 ? -7.647 -7.510 22.792 1.00 86.75 258 VAL A N 1
ATOM 2097 C CA . VAL A 1 258 ? -8.475 -7.305 23.989 1.00 86.75 258 VAL A CA 1
ATOM 2098 C C . VAL A 1 258 ? -7.625 -7.331 25.256 1.00 86.75 258 VAL A C 1
ATOM 2100 O O . VAL A 1 258 ? -7.804 -6.469 26.110 1.00 86.75 258 VAL A O 1
ATOM 2103 N N . GLU A 1 259 ? -6.658 -8.241 25.353 1.00 86.44 259 GLU A N 1
ATOM 2104 C CA . GLU A 1 259 ? -5.709 -8.298 26.470 1.00 86.44 259 GLU A CA 1
ATOM 2105 C C . GLU A 1 259 ? -4.884 -7.006 26.572 1.00 86.44 259 GLU A C 1
ATOM 2107 O O . GLU A 1 259 ? -4.805 -6.380 27.631 1.00 86.44 259 GLU A O 1
ATOM 2112 N N . SER A 1 260 ? -4.353 -6.531 25.443 1.00 85.50 260 SER A N 1
ATOM 2113 C CA . SER A 1 260 ? -3.605 -5.271 25.395 1.00 85.50 260 SER A CA 1
ATOM 2114 C C . SER A 1 260 ? -4.496 -4.052 25.684 1.00 85.50 260 SER A C 1
ATOM 2116 O O . SER A 1 260 ? -4.054 -3.098 26.324 1.00 85.50 260 SER A O 1
ATOM 2118 N N . LEU A 1 261 ? -5.772 -4.083 25.281 1.00 86.75 261 LEU A N 1
ATOM 2119 C CA . LEU A 1 261 ? -6.752 -3.048 25.621 1.00 86.75 261 LEU A CA 1
ATOM 2120 C C . LEU A 1 261 ? -7.051 -3.026 27.129 1.00 86.75 261 LEU A C 1
ATOM 2122 O O . LEU A 1 261 ? -7.140 -1.952 27.722 1.00 86.75 261 LEU A O 1
ATOM 2126 N N . GLN A 1 262 ? -7.188 -4.193 27.763 1.00 85.94 262 GLN A N 1
ATOM 2127 C CA . GLN A 1 262 ? -7.393 -4.300 29.210 1.00 85.94 262 GLN A CA 1
ATOM 2128 C C . GLN A 1 262 ? -6.192 -3.759 29.989 1.00 85.94 262 GLN A C 1
ATOM 2130 O O . GLN A 1 262 ? -6.387 -3.064 30.991 1.00 85.94 262 GLN A O 1
ATOM 2135 N N . TYR A 1 263 ? -4.971 -4.035 29.518 1.00 84.12 263 TYR A N 1
ATOM 2136 C CA . TYR A 1 263 ? -3.750 -3.466 30.088 1.00 84.12 263 TYR A CA 1
ATOM 2137 C C . TYR A 1 263 ? -3.730 -1.938 29.952 1.00 84.12 263 TYR A C 1
ATOM 2139 O O . TYR A 1 263 ? -3.540 -1.240 30.945 1.00 84.12 263 TYR A O 1
ATOM 2147 N N . TYR A 1 264 ? -4.042 -1.412 28.761 1.00 84.69 264 TYR A N 1
ATOM 2148 C CA . TYR A 1 264 ? -4.145 0.030 28.524 1.00 84.69 264 TYR A CA 1
ATOM 2149 C C . TYR A 1 264 ? -5.159 0.714 29.448 1.00 84.69 264 TYR A C 1
ATOM 2151 O O . TYR A 1 264 ? -4.878 1.782 29.973 1.00 84.69 264 TYR A O 1
ATOM 2159 N N . ILE A 1 265 ? -6.332 0.120 29.679 1.00 83.50 265 ILE A N 1
ATOM 2160 C CA . ILE A 1 265 ? -7.357 0.713 30.556 1.00 83.50 265 ILE A CA 1
ATOM 2161 C C . ILE A 1 265 ? -6.881 0.782 32.006 1.00 83.50 265 ILE A C 1
ATOM 2163 O O . ILE A 1 265 ? -7.139 1.774 32.690 1.00 83.50 265 ILE A O 1
ATOM 2167 N N . ARG A 1 266 ? -6.174 -0.252 32.471 1.00 81.19 266 ARG A N 1
ATOM 2168 C CA . ARG A 1 266 ? -5.564 -0.252 33.802 1.00 81.19 266 ARG A CA 1
ATOM 2169 C C . ARG A 1 266 ? -4.552 0.885 33.921 1.00 81.19 266 ARG A C 1
ATOM 2171 O O . ARG A 1 266 ? -4.621 1.652 34.874 1.00 81.19 266 ARG A O 1
ATOM 2178 N N . ASP A 1 267 ? -3.674 1.009 32.936 1.00 77.12 267 ASP A N 1
ATOM 2179 C CA . ASP A 1 267 ? -2.586 1.984 32.913 1.00 77.12 267 ASP A CA 1
ATOM 2180 C C . ASP A 1 267 ? -3.078 3.433 32.758 1.00 77.12 267 ASP A C 1
ATOM 2182 O O . ASP A 1 267 ? -2.769 4.307 33.565 1.00 77.12 267 ASP A O 1
ATOM 2186 N N . ALA A 1 268 ? -3.964 3.680 31.793 1.00 74.88 268 ALA A N 1
ATOM 2187 C CA . ALA A 1 268 ? -4.544 4.995 31.543 1.00 74.88 268 ALA A CA 1
ATOM 2188 C C . ALA A 1 268 ? -5.301 5.541 32.762 1.00 74.88 268 ALA A C 1
ATOM 2190 O O . ALA A 1 268 ? -5.302 6.752 32.981 1.00 74.88 268 ALA A O 1
ATOM 2191 N N . ARG A 1 269 ? -5.936 4.670 33.564 1.00 71.31 269 ARG A N 1
ATOM 2192 C CA . ARG A 1 269 ? -6.596 5.080 34.810 1.00 71.31 269 ARG A CA 1
ATOM 2193 C C . ARG A 1 269 ? -5.618 5.327 35.953 1.00 71.31 269 ARG A C 1
ATOM 2195 O O . ARG A 1 269 ? -5.849 6.272 36.700 1.00 71.31 269 ARG A O 1
ATOM 2202 N N . LEU A 1 270 ? -4.539 4.547 36.044 1.00 64.00 270 LEU A N 1
ATOM 2203 C CA . LEU A 1 270 ? -3.460 4.759 37.013 1.00 64.00 270 LEU A CA 1
ATOM 2204 C C . LEU A 1 270 ? -2.787 6.125 36.820 1.00 64.00 270 LEU A C 1
ATOM 2206 O O . LEU A 1 270 ? -2.617 6.855 37.789 1.00 64.00 270 LEU A O 1
ATOM 2210 N N . TYR A 1 271 ? -2.487 6.508 35.576 1.00 60.53 271 TYR A N 1
ATOM 2211 C CA . TYR A 1 271 ? -1.853 7.798 35.281 1.00 60.53 271 TYR A CA 1
ATOM 2212 C C . TYR A 1 271 ? -2.832 8.983 35.279 1.00 60.53 271 TYR A C 1
ATOM 2214 O O . TYR A 1 271 ? -2.461 10.084 35.679 1.00 60.53 271 TYR A O 1
ATOM 2222 N N . SER A 1 272 ? -4.107 8.784 34.912 1.00 52.75 272 SER A N 1
ATOM 2223 C CA . SER A 1 272 ? -5.099 9.872 34.987 1.00 52.75 272 SER A CA 1
ATOM 2224 C C . SER A 1 272 ? -5.507 10.261 36.413 1.00 52.75 272 SER A C 1
ATOM 2226 O O . SER A 1 272 ? -6.137 11.300 36.585 1.00 52.75 272 SER A O 1
ATOM 2228 N N . ALA A 1 273 ? -5.161 9.451 37.420 1.00 42.88 273 ALA A N 1
ATOM 2229 C CA . ALA A 1 273 ? -5.351 9.801 38.826 1.00 42.88 273 ALA A CA 1
ATOM 2230 C C . ALA A 1 273 ? -4.276 10.779 39.349 1.00 42.88 273 ALA A C 1
ATOM 2232 O O . ALA A 1 273 ? -4.543 11.492 40.314 1.00 42.88 273 ALA A O 1
ATOM 2233 N N . ASP A 1 274 ? -3.105 10.857 38.699 1.00 40.16 274 ASP A N 1
ATOM 2234 C CA . ASP A 1 274 ? -1.956 11.664 39.153 1.00 40.16 274 ASP A CA 1
ATOM 2235 C C . ASP A 1 274 ? -1.759 12.963 38.331 1.00 40.16 274 ASP A C 1
ATOM 2237 O O . ASP A 1 274 ? -1.237 13.957 38.835 1.00 40.16 274 ASP A O 1
ATOM 2241 N N . GLU A 1 275 ? -2.254 13.033 37.087 1.00 38.38 275 GLU A N 1
ATOM 2242 C CA . GLU A 1 275 ? -2.109 14.209 36.206 1.00 38.38 275 GLU A CA 1
ATOM 2243 C C . GLU A 1 275 ? -3.361 15.104 36.118 1.00 38.38 275 GLU A C 1
ATOM 2245 O O . GLU A 1 275 ? -3.810 15.478 35.033 1.00 38.38 275 GLU A O 1
ATOM 2250 N N . MET A 1 276 ? -3.925 15.518 37.256 1.00 29.38 276 MET A N 1
ATOM 2251 C CA . MET A 1 276 ? -4.885 16.639 37.273 1.00 29.38 276 MET A CA 1
ATOM 2252 C C . MET A 1 276 ? -4.374 17.885 38.000 1.00 29.38 276 MET A C 1
ATOM 2254 O O . MET A 1 276 ? -5.154 18.795 38.276 1.00 29.38 276 MET A O 1
ATOM 2258 N N . GLN A 1 277 ? -3.060 17.971 38.253 1.00 28.78 277 GLN A N 1
ATOM 2259 C CA . GLN A 1 277 ? -2.464 19.166 38.856 1.00 28.78 277 GLN A CA 1
ATOM 2260 C C . GLN A 1 277 ? -1.412 19.924 38.048 1.00 28.78 277 GLN A C 1
ATOM 2262 O O . GLN A 1 277 ? -1.130 21.034 38.468 1.00 28.78 277 GLN A O 1
ATOM 2267 N N . ASN A 1 278 ? -0.894 19.465 36.899 1.00 28.11 278 ASN A N 1
ATOM 2268 C CA . ASN A 1 278 ? -0.032 20.311 36.048 1.00 28.11 278 ASN A CA 1
ATOM 2269 C C . ASN A 1 278 ? 0.154 19.747 34.626 1.00 28.11 278 ASN A C 1
ATOM 2271 O O . ASN A 1 278 ? 1.211 19.219 34.302 1.00 28.11 278 ASN A O 1
ATOM 2275 N N . VAL A 1 279 ? -0.827 19.922 33.737 1.00 26.00 279 VAL A N 1
ATOM 2276 C CA . VAL A 1 279 ? -0.559 19.911 32.285 1.00 26.00 279 VAL A CA 1
ATOM 2277 C C . VAL A 1 279 ? -1.281 21.096 31.651 1.00 26.00 279 VAL A C 1
ATOM 2279 O O . VAL A 1 279 ? -2.409 21.013 31.170 1.00 26.00 279 VAL A O 1
ATOM 2282 N N . SER A 1 280 ? -0.612 22.246 31.696 1.00 21.58 280 SER A N 1
ATOM 2283 C CA . SER A 1 280 ? -0.905 23.367 30.809 1.00 21.58 280 SER A CA 1
ATOM 2284 C C . SER A 1 280 ? -0.535 22.940 29.391 1.00 21.58 280 SER A C 1
ATOM 2286 O O . SER A 1 280 ? 0.636 22.708 29.094 1.00 21.58 280 SER A O 1
ATOM 2288 N N . TYR A 1 281 ? -1.526 22.816 28.509 1.00 27.09 281 TYR A N 1
ATOM 2289 C CA . TYR A 1 281 ? -1.272 22.774 27.074 1.00 27.09 281 TYR A CA 1
ATOM 2290 C C . TYR A 1 281 ? -0.668 24.126 26.671 1.00 27.09 281 TYR A C 1
ATOM 2292 O O . TYR A 1 281 ? -1.356 25.140 26.827 1.00 27.09 281 TYR A O 1
ATOM 2300 N N . PRO A 1 282 ? 0.551 24.202 26.108 1.00 23.23 282 PRO A N 1
ATOM 2301 C CA . PRO A 1 282 ? 0.984 25.436 25.482 1.00 23.23 282 PRO A CA 1
ATOM 2302 C C . PRO A 1 282 ? 0.166 25.617 24.200 1.00 23.23 282 PRO A C 1
ATOM 2304 O O . PRO A 1 282 ? 0.489 25.098 23.132 1.00 23.23 282 PRO A O 1
ATOM 2307 N N . ILE A 1 283 ? -0.933 26.360 24.321 1.00 23.39 283 ILE A N 1
ATOM 2308 C CA . ILE A 1 283 ? -1.606 27.005 23.201 1.00 23.39 283 ILE A CA 1
ATOM 2309 C C . ILE A 1 283 ? -0.595 28.002 22.642 1.00 23.39 283 ILE A C 1
ATOM 2311 O O . ILE A 1 283 ? -0.383 29.071 23.208 1.00 23.39 283 ILE A O 1
ATOM 2315 N N . SER A 1 284 ? 0.058 27.649 21.539 1.00 26.80 284 SER A N 1
ATOM 2316 C CA . SER A 1 284 ? 0.941 28.562 20.818 1.00 26.80 284 SER A CA 1
ATOM 2317 C C . SER A 1 284 ? 0.087 29.605 20.092 1.00 26.80 284 SER A C 1
ATOM 2319 O O . SER A 1 284 ? -0.235 29.479 18.911 1.00 26.80 284 SER A O 1
ATOM 2321 N N . ARG A 1 285 ? -0.323 30.637 20.826 1.00 25.95 285 ARG A N 1
ATOM 2322 C CA . ARG A 1 285 ? -0.654 31.943 20.271 1.00 25.95 285 ARG A CA 1
ATOM 2323 C C . ARG A 1 285 ? 0.500 32.851 20.664 1.00 25.95 285 ARG A C 1
ATOM 2325 O O . ARG A 1 285 ? 0.617 33.182 21.833 1.00 25.95 285 ARG A O 1
ATOM 2332 N N . ASP A 1 286 ? 1.301 33.265 19.692 1.00 26.27 286 ASP A N 1
ATOM 2333 C CA . ASP A 1 286 ? 1.792 34.632 19.751 1.00 26.27 286 ASP A CA 1
ATOM 2334 C C . ASP A 1 286 ? 1.887 35.247 18.360 1.00 26.27 286 ASP A C 1
ATOM 2336 O O . ASP A 1 286 ? 2.403 34.664 17.403 1.00 26.27 286 ASP A O 1
ATOM 2340 N N . GLN A 1 287 ? 1.270 36.417 18.260 1.00 25.02 287 GLN A N 1
ATOM 2341 C CA . GLN A 1 287 ? 1.371 37.330 17.139 1.00 25.02 287 GLN A CA 1
ATOM 2342 C C . GLN A 1 287 ? 2.681 38.113 17.266 1.00 25.02 287 GLN A C 1
ATOM 2344 O O . GLN A 1 287 ? 3.088 38.476 18.362 1.00 25.02 287 GLN A O 1
ATOM 2349 N N . SER A 1 288 ? 3.229 38.480 16.105 1.00 24.62 288 SER A N 1
ATOM 2350 C CA . SER A 1 288 ? 4.243 39.519 15.851 1.00 24.62 288 SER A CA 1
ATOM 2351 C C . SER A 1 288 ? 5.712 39.063 15.753 1.00 24.62 288 SER A C 1
ATOM 2353 O O . SER A 1 288 ? 6.468 39.045 16.709 1.00 24.62 288 SER A O 1
ATOM 2355 N N . LEU A 1 289 ? 6.160 38.767 14.528 1.00 26.22 289 LEU A N 1
ATOM 2356 C CA . LEU A 1 289 ? 6.931 39.732 13.734 1.00 26.22 289 LEU A CA 1
ATOM 2357 C C . LEU A 1 289 ? 6.999 39.283 12.263 1.00 26.22 289 LEU A C 1
ATOM 2359 O O . LEU A 1 289 ? 7.221 38.126 11.922 1.00 26.22 289 LEU A O 1
ATOM 2363 N N . SER A 1 290 ? 6.783 40.255 11.393 1.00 27.59 290 SER A N 1
ATOM 2364 C CA . SER A 1 290 ? 6.808 40.229 9.935 1.00 27.59 290 SER A CA 1
ATOM 2365 C C . SER A 1 290 ? 8.135 39.768 9.314 1.00 27.59 290 SER A C 1
ATOM 2367 O O . SER A 1 290 ? 9.143 40.457 9.470 1.00 27.59 290 SER A O 1
ATOM 2369 N N . ARG A 1 291 ? 8.100 38.717 8.473 1.00 22.64 291 ARG A N 1
ATOM 2370 C CA . ARG A 1 291 ? 8.773 38.702 7.154 1.00 22.64 291 ARG A CA 1
ATOM 2371 C C . ARG A 1 291 ? 8.257 37.575 6.249 1.00 22.64 291 ARG A C 1
ATOM 2373 O O . ARG A 1 291 ? 8.351 36.400 6.584 1.00 22.64 291 ARG A O 1
ATOM 2380 N N . GLU A 1 292 ? 7.723 37.949 5.089 1.00 24.05 292 GLU A N 1
ATOM 2381 C CA . GLU A 1 292 ? 7.377 37.043 3.987 1.00 24.05 292 GLU A CA 1
ATOM 2382 C C . GLU A 1 292 ? 8.620 36.349 3.398 1.00 24.05 292 GLU A C 1
ATOM 2384 O O . GLU A 1 292 ? 9.645 37.015 3.239 1.00 24.05 292 GLU A O 1
ATOM 2389 N N . LYS A 1 293 ? 8.493 35.058 3.016 1.00 23.28 293 LYS A N 1
ATOM 2390 C CA . LYS A 1 293 ? 8.729 34.429 1.676 1.00 23.28 293 LYS A CA 1
ATOM 2391 C C . LYS A 1 293 ? 9.109 32.921 1.752 1.00 23.28 293 LYS A C 1
ATOM 2393 O O . LYS A 1 293 ? 9.385 32.440 2.843 1.00 23.28 293 LYS A O 1
ATOM 2398 N N . PRO A 1 294 ? 8.990 32.116 0.663 1.00 27.44 294 PRO A N 1
ATOM 2399 C CA . PRO A 1 294 ? 7.930 31.108 0.582 1.00 27.44 294 PRO A CA 1
ATOM 2400 C C . PRO A 1 294 ? 8.403 29.657 0.326 1.00 27.44 294 PRO A C 1
ATOM 2402 O O . PRO A 1 294 ? 9.535 29.409 -0.063 1.00 27.44 294 PRO A O 1
ATOM 2405 N N . SER A 1 295 ? 7.427 28.742 0.398 1.00 25.23 295 SER A N 1
ATOM 2406 C CA . SER A 1 295 ? 7.277 27.509 -0.400 1.00 25.23 295 SER A CA 1
ATOM 2407 C C . SER A 1 295 ? 8.352 26.414 -0.318 1.00 25.23 295 SER A C 1
ATOM 2409 O O . SER A 1 295 ? 9.450 26.532 -0.853 1.00 25.23 295 SER A O 1
ATOM 2411 N N . GLY A 1 296 ? 7.934 25.244 0.176 1.00 25.92 296 GLY A N 1
ATOM 2412 C CA . GLY A 1 296 ? 8.529 23.973 -0.233 1.00 25.92 296 GLY A CA 1
ATOM 2413 C C . GLY A 1 296 ? 8.425 22.866 0.810 1.00 25.92 296 GLY A C 1
ATOM 2414 O O . GLY A 1 296 ? 9.029 22.959 1.866 1.00 25.92 296 GLY A O 1
ATOM 2415 N N . ARG A 1 297 ? 7.747 21.772 0.435 1.00 25.19 297 ARG A N 1
ATOM 2416 C CA . ARG A 1 297 ? 7.741 20.439 1.080 1.00 25.19 297 ARG A CA 1
ATOM 2417 C C . ARG A 1 297 ? 6.871 20.286 2.334 1.00 25.19 297 ARG A C 1
ATOM 2419 O O . ARG A 1 297 ? 7.331 20.326 3.463 1.00 25.19 297 ARG A O 1
ATOM 2426 N N . HIS A 1 298 ? 5.594 19.984 2.108 1.00 26.38 298 HIS A N 1
ATOM 2427 C CA . HIS A 1 298 ? 4.733 19.307 3.083 1.00 26.38 298 HIS A CA 1
ATOM 2428 C C . HIS A 1 298 ? 4.506 17.868 2.608 1.00 26.38 298 HIS A C 1
ATOM 2430 O O . HIS A 1 298 ? 3.712 17.648 1.694 1.00 26.38 298 HIS A O 1
ATOM 2436 N N . ALA A 1 299 ? 5.231 16.904 3.185 1.00 28.00 299 ALA A N 1
ATOM 2437 C CA . ALA A 1 299 ? 4.923 15.476 3.024 1.00 28.00 299 ALA A CA 1
ATOM 2438 C C . ALA A 1 299 ? 5.512 14.542 4.104 1.00 28.00 299 ALA A C 1
ATOM 2440 O O . ALA A 1 299 ? 5.154 13.372 4.102 1.00 28.00 299 ALA A O 1
ATOM 2441 N N . VAL A 1 300 ? 6.377 15.005 5.018 1.00 26.16 300 VAL A N 1
ATOM 2442 C CA . VAL A 1 300 ? 7.176 14.085 5.865 1.00 26.16 300 VAL A CA 1
ATOM 2443 C C . VAL A 1 300 ? 6.696 13.984 7.328 1.00 26.16 300 VAL A C 1
ATOM 2445 O O . VAL A 1 300 ? 7.048 13.050 8.030 1.00 26.16 300 VAL A O 1
ATOM 2448 N N . TYR A 1 301 ? 5.788 14.843 7.797 1.00 27.39 301 TYR A N 1
ATOM 2449 C CA . TYR A 1 301 ? 5.481 14.943 9.238 1.00 27.39 301 TYR A CA 1
ATOM 2450 C C . TYR A 1 301 ? 4.527 13.890 9.840 1.00 27.39 301 TYR A C 1
ATOM 2452 O O . TYR A 1 301 ? 4.171 13.994 11.011 1.00 27.39 301 TYR A O 1
ATOM 2460 N N . ALA A 1 302 ? 4.096 12.869 9.094 1.00 34.31 302 ALA A N 1
ATOM 2461 C CA . ALA A 1 302 ? 3.210 11.840 9.657 1.00 34.31 302 ALA A CA 1
ATOM 2462 C C . ALA A 1 302 ? 3.962 10.698 10.368 1.00 34.31 302 ALA A C 1
ATOM 2464 O O . ALA A 1 302 ? 3.351 10.003 11.180 1.00 34.31 302 ALA A O 1
ATOM 2465 N N . GLU A 1 303 ? 5.255 10.501 10.082 1.00 34.41 303 GLU A N 1
ATOM 2466 C CA . GLU A 1 303 ? 6.065 9.443 10.710 1.00 34.41 303 GLU A CA 1
ATOM 2467 C C . GLU A 1 303 ? 6.532 9.805 12.130 1.00 34.41 303 GLU A C 1
ATOM 2469 O O . GLU A 1 303 ? 6.672 8.912 12.959 1.00 34.41 303 GLU A O 1
ATOM 2474 N N . GLU A 1 304 ? 6.673 11.094 12.457 1.00 33.31 304 GLU A N 1
ATOM 2475 C CA . GLU A 1 304 ? 7.197 11.547 13.759 1.00 33.31 304 GLU A CA 1
ATOM 2476 C C . GLU A 1 304 ? 6.127 11.796 14.840 1.00 33.31 304 GLU A C 1
ATOM 2478 O O . GLU A 1 304 ? 6.466 12.017 15.998 1.00 33.31 304 GLU A O 1
ATOM 2483 N N . MET A 1 305 ? 4.828 11.753 14.518 1.00 31.05 305 MET A N 1
ATOM 2484 C CA . MET A 1 305 ? 3.771 12.223 15.439 1.00 31.05 305 MET A CA 1
ATOM 2485 C C . MET A 1 305 ? 3.057 11.144 16.270 1.00 31.05 305 MET A C 1
ATOM 2487 O O . MET A 1 305 ? 2.061 11.438 16.932 1.00 31.05 305 MET A O 1
ATOM 2491 N N . ILE A 1 306 ? 3.550 9.905 16.283 1.00 33.97 306 ILE A N 1
ATOM 2492 C CA . ILE A 1 306 ? 3.226 8.958 17.362 1.00 33.97 306 ILE A CA 1
ATOM 2493 C C . ILE A 1 306 ? 4.541 8.400 17.885 1.00 33.97 306 ILE A C 1
ATOM 2495 O O . ILE A 1 306 ? 4.890 7.236 17.665 1.00 33.97 306 ILE A O 1
ATOM 2499 N N . THR A 1 307 ? 5.280 9.270 18.565 1.00 28.84 307 THR A N 1
ATOM 2500 C CA . THR A 1 307 ? 6.221 8.808 19.572 1.00 28.84 307 THR A CA 1
ATOM 2501 C C . THR A 1 307 ? 5.441 7.987 20.609 1.00 28.84 307 THR A C 1
ATOM 2503 O O . THR A 1 307 ? 4.274 8.290 20.896 1.00 28.84 307 THR A O 1
ATOM 2506 N N . PRO A 1 308 ? 6.036 6.911 21.149 1.00 28.41 308 PRO A N 1
ATOM 2507 C CA . PRO A 1 308 ? 5.540 6.299 22.374 1.00 28.41 308 PRO A CA 1
ATOM 2508 C C . PRO A 1 308 ? 5.357 7.395 23.432 1.00 28.41 308 PRO A C 1
ATOM 2510 O O . PRO A 1 308 ? 6.027 8.430 23.368 1.00 28.41 308 PRO A O 1
ATOM 2513 N N . ILE A 1 309 ? 4.520 7.163 24.445 1.00 33.81 309 ILE A N 1
ATOM 2514 C CA . ILE A 1 309 ? 4.763 7.819 25.736 1.00 33.81 309 ILE A CA 1
ATOM 2515 C C . ILE A 1 309 ? 6.252 7.597 26.010 1.00 33.81 309 ILE A C 1
ATOM 2517 O O . ILE A 1 309 ? 6.673 6.439 26.051 1.00 33.81 309 ILE A O 1
ATOM 2521 N N . GLN A 1 310 ? 7.048 8.671 26.073 1.00 31.89 310 GLN A N 1
ATOM 2522 C CA . GLN A 1 310 ? 8.466 8.599 26.416 1.00 31.89 310 GLN A CA 1
ATOM 2523 C C . GLN A 1 310 ? 8.563 7.908 27.772 1.00 31.89 310 GLN A C 1
ATOM 2525 O O . GLN A 1 310 ? 8.393 8.521 28.819 1.00 31.89 310 GLN A O 1
ATOM 2530 N N . SER A 1 311 ? 8.744 6.596 27.749 1.00 31.41 311 SER A N 1
ATOM 2531 C CA . SER A 1 311 ? 8.831 5.781 28.940 1.00 31.41 311 SER A CA 1
ATOM 2532 C C . SER A 1 311 ? 9.657 4.543 28.624 1.00 31.41 311 SER A C 1
ATOM 2534 O O . SER A 1 311 ? 9.431 3.813 27.663 1.00 31.41 311 SER A O 1
ATOM 2536 N N . PHE A 1 312 ? 10.653 4.376 29.485 1.00 32.56 312 PHE A N 1
ATOM 2537 C CA . PHE A 1 312 ? 11.503 3.219 29.717 1.00 32.56 312 PHE A CA 1
ATOM 2538 C C . PHE A 1 312 ? 12.865 3.113 29.007 1.00 32.56 312 PHE A C 1
ATOM 2540 O O . PHE A 1 312 ? 13.841 2.893 29.716 1.00 32.56 312 PHE A O 1
ATOM 2547 N N . SER A 1 313 ? 13.026 3.317 27.693 1.00 31.48 313 SER A N 1
ATOM 2548 C CA . SER A 1 313 ? 14.324 2.950 27.068 1.00 31.48 313 SER A CA 1
ATOM 2549 C C . SER A 1 313 ? 15.449 4.003 27.123 1.00 31.48 313 SER A C 1
ATOM 2551 O O . SER A 1 313 ? 16.621 3.626 27.161 1.00 31.48 313 SER A O 1
ATOM 2553 N N . GLU A 1 314 ? 15.142 5.306 27.170 1.00 30.45 314 GLU A N 1
ATOM 2554 C CA . GLU A 1 314 ? 16.167 6.377 27.122 1.00 30.45 314 GLU A CA 1
ATOM 2555 C C . GLU A 1 314 ? 16.799 6.719 28.485 1.00 30.45 314 GLU A C 1
ATOM 2557 O O . GLU A 1 314 ? 17.818 7.404 28.542 1.00 30.45 314 GLU A O 1
ATOM 2562 N N . LEU A 1 315 ? 16.263 6.192 29.591 1.00 29.83 315 LEU A N 1
ATOM 2563 C CA . LEU A 1 315 ? 16.819 6.391 30.940 1.00 29.83 315 LEU A CA 1
ATOM 2564 C C . LEU A 1 315 ? 17.978 5.440 31.281 1.00 29.83 315 LEU A C 1
ATOM 2566 O O . LEU A 1 315 ? 18.617 5.604 32.317 1.00 29.83 315 LEU A O 1
ATOM 2570 N N . THR A 1 316 ? 18.286 4.471 30.415 1.00 33.62 316 THR A N 1
ATOM 2571 C CA . THR A 1 316 ? 19.322 3.453 30.670 1.00 33.62 316 THR A CA 1
ATOM 2572 C C . THR A 1 316 ? 20.642 3.663 29.926 1.00 33.62 316 THR A C 1
ATOM 2574 O O . THR A 1 316 ? 21.595 2.941 30.205 1.00 33.62 316 THR A O 1
ATOM 2577 N N . THR A 1 317 ? 20.757 4.636 29.013 1.00 32.16 317 THR A N 1
ATOM 2578 C CA . THR A 1 317 ? 21.960 4.776 28.157 1.00 32.16 317 THR A CA 1
ATOM 2579 C C . THR A 1 317 ? 22.773 6.056 28.357 1.00 32.16 317 THR A C 1
ATOM 2581 O O . THR A 1 317 ? 23.772 6.244 27.667 1.00 32.16 317 THR A O 1
ATOM 2584 N N . LEU A 1 318 ? 22.421 6.917 29.317 1.00 29.08 318 LEU A N 1
ATOM 2585 C CA . LEU A 1 318 ? 23.201 8.116 29.650 1.00 29.08 318 LEU A CA 1
ATOM 2586 C C . LEU A 1 318 ? 23.248 8.351 31.166 1.00 29.08 318 LEU A C 1
ATOM 2588 O O . LEU A 1 318 ? 22.457 9.119 31.695 1.00 29.08 318 LEU A O 1
ATOM 2592 N N . SER A 1 319 ? 24.186 7.701 31.862 1.00 29.64 319 SER A N 1
ATOM 2593 C CA . SER A 1 319 ? 24.848 8.246 33.064 1.00 29.64 319 SER A CA 1
ATOM 2594 C C . SER A 1 319 ? 25.905 7.260 33.572 1.00 29.64 319 SER A C 1
ATOM 2596 O O . SER A 1 319 ? 25.634 6.379 34.386 1.00 29.64 319 SER A O 1
ATOM 2598 N N . ASN A 1 320 ? 27.136 7.414 33.085 1.00 31.58 320 ASN A N 1
ATOM 2599 C CA . ASN A 1 320 ? 28.308 6.984 33.837 1.00 31.58 320 ASN A CA 1
ATOM 2600 C C . ASN A 1 320 ? 28.643 8.119 34.812 1.00 31.58 320 ASN A C 1
ATOM 2602 O O . ASN A 1 320 ? 29.085 9.183 34.385 1.00 31.58 320 ASN A O 1
ATOM 2606 N N . GLY A 1 321 ? 28.446 7.874 36.108 1.00 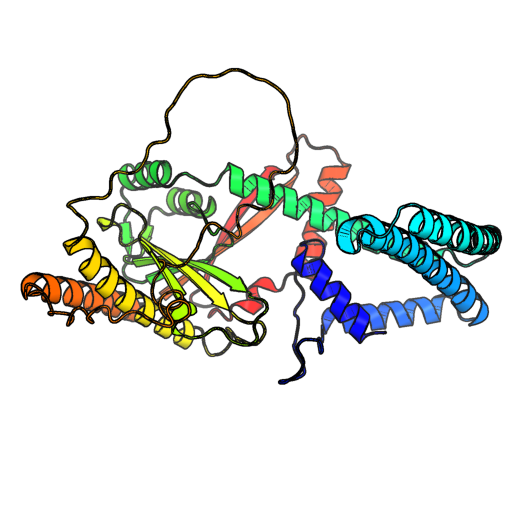33.72 321 GLY A N 1
ATOM 2607 C CA . GLY A 1 321 ? 29.044 8.674 37.177 1.00 33.72 321 GLY A CA 1
ATOM 2608 C C . GLY A 1 321 ? 28.197 9.817 37.736 1.00 33.72 321 GLY A C 1
ATOM 2609 O O . GLY A 1 321 ? 28.573 10.970 37.593 1.00 33.72 321 GLY A O 1
ATOM 2610 N N . LEU A 1 322 ? 27.125 9.502 38.469 1.00 26.23 322 LEU A N 1
ATOM 2611 C CA . LEU A 1 322 ? 26.786 10.171 39.735 1.00 26.23 322 LEU A CA 1
ATOM 2612 C C . LEU A 1 322 ? 25.664 9.385 40.420 1.00 26.23 322 LEU A C 1
ATOM 2614 O O . LEU A 1 322 ? 24.628 9.111 39.822 1.00 26.23 322 LEU A O 1
ATOM 2618 N N . SER A 1 323 ? 25.879 8.999 41.674 1.00 34.31 323 SER A N 1
ATOM 2619 C CA . SER A 1 323 ? 24.885 8.343 42.520 1.00 34.31 323 SER A CA 1
ATOM 2620 C C . SER A 1 323 ? 23.647 9.229 42.692 1.00 34.31 323 SER A C 1
ATOM 2622 O O . SER A 1 323 ? 23.639 10.142 43.519 1.00 34.31 323 SER A O 1
ATOM 2624 N N . ILE A 1 324 ? 22.588 8.944 41.940 1.00 28.34 324 ILE A N 1
ATOM 2625 C CA . ILE A 1 324 ? 21.255 9.497 42.172 1.00 28.34 324 ILE A CA 1
ATOM 2626 C C . ILE A 1 324 ? 20.399 8.348 42.694 1.00 28.34 324 ILE A C 1
ATOM 2628 O O . ILE A 1 324 ? 20.254 7.309 42.053 1.00 28.34 324 ILE A O 1
ATOM 2632 N N . ARG A 1 325 ? 19.919 8.519 43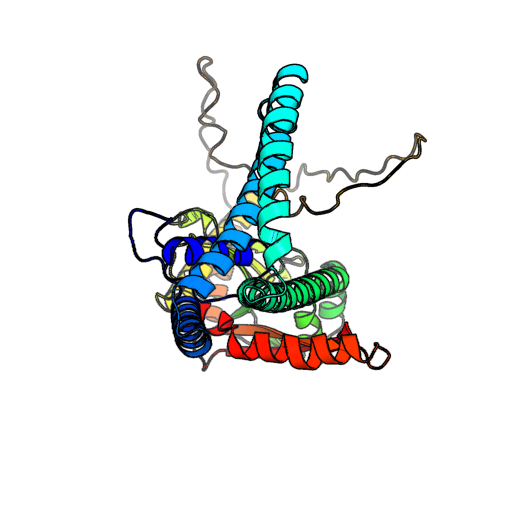.927 1.00 26.19 325 ARG A N 1
ATOM 2633 C CA . ARG A 1 325 ? 19.077 7.572 44.660 1.00 26.19 325 ARG A CA 1
ATOM 2634 C C . ARG A 1 325 ? 17.933 7.093 43.763 1.00 26.19 325 ARG A C 1
ATOM 2636 O O . ARG A 1 325 ? 17.190 7.926 43.250 1.00 26.19 325 ARG A O 1
ATOM 2643 N N . LEU A 1 326 ? 17.761 5.773 43.640 1.00 26.08 326 LEU A N 1
ATOM 2644 C CA . LEU A 1 326 ? 16.485 5.200 43.212 1.00 26.08 326 LEU A CA 1
ATOM 2645 C C . LEU A 1 326 ? 15.384 5.829 44.083 1.00 26.08 326 LEU A C 1
ATOM 2647 O O . LEU A 1 326 ? 15.448 5.668 45.308 1.00 26.08 326 LEU A O 1
ATOM 2651 N N . PRO A 1 327 ? 14.367 6.502 43.521 1.00 30.92 327 PRO A N 1
ATOM 2652 C CA . PRO A 1 327 ? 13.132 6.660 44.251 1.00 30.92 327 PRO A CA 1
ATOM 2653 C C . PRO A 1 327 ? 12.527 5.261 44.332 1.00 30.92 327 PRO A C 1
ATOM 2655 O O . PRO A 1 327 ? 12.072 4.677 43.350 1.00 30.92 327 PRO A O 1
ATOM 2658 N N . GLN A 1 328 ? 12.623 4.690 45.524 1.00 28.47 328 GLN A N 1
ATOM 2659 C CA . GLN A 1 328 ? 11.848 3.551 45.973 1.00 28.47 328 GLN A CA 1
ATOM 2660 C C . GLN A 1 328 ? 10.389 3.838 45.591 1.00 28.47 328 GLN A C 1
ATOM 2662 O O . GLN A 1 328 ? 9.786 4.755 46.144 1.00 28.47 328 GLN A O 1
ATOM 2667 N N . PHE A 1 329 ? 9.872 3.143 44.571 1.00 33.03 329 PHE A N 1
ATOM 2668 C CA . PHE A 1 329 ? 8.524 3.364 44.051 1.00 33.03 329 PHE A CA 1
ATOM 2669 C C . PHE A 1 329 ? 7.539 2.928 45.134 1.00 33.03 329 PHE A C 1
ATOM 2671 O O . PHE A 1 329 ? 7.194 1.757 45.292 1.00 33.03 329 PHE A O 1
ATOM 2678 N N . GLN A 1 330 ? 7.178 3.892 45.967 1.00 31.39 330 GLN A N 1
ATOM 2679 C CA . GLN A 1 330 ? 6.151 3.770 46.970 1.00 31.39 330 GLN A CA 1
ATOM 2680 C C . GLN A 1 330 ? 4.853 3.631 46.185 1.00 31.39 330 GLN A C 1
ATOM 2682 O O . GLN A 1 330 ? 4.423 4.581 45.539 1.00 31.39 330 GLN A O 1
ATOM 2687 N N . ALA A 1 331 ? 4.282 2.424 46.182 1.00 36.81 331 ALA A N 1
ATOM 2688 C CA . ALA A 1 331 ? 2.925 2.168 45.726 1.00 36.81 331 ALA A CA 1
ATOM 2689 C C . ALA A 1 331 ? 1.987 3.109 46.498 1.00 36.81 331 ALA A C 1
ATOM 2691 O O . ALA A 1 331 ? 1.565 2.821 47.621 1.00 36.81 331 ALA A O 1
ATOM 2692 N N . SER A 1 332 ? 1.754 4.294 45.939 1.00 40.88 332 SER A N 1
ATOM 2693 C CA . SER A 1 332 ? 0.813 5.270 46.451 1.00 40.88 332 SER A CA 1
ATOM 2694 C C . SER A 1 332 ? -0.561 4.609 46.419 1.00 40.88 332 SER A C 1
ATOM 2696 O O . SER A 1 332 ? -0.926 3.922 45.466 1.00 40.88 332 SER A O 1
ATOM 2698 N N . LYS A 1 333 ? -1.263 4.702 47.551 1.00 46.28 333 LYS A N 1
ATOM 2699 C CA . LYS A 1 333 ? -2.498 3.974 47.855 1.00 46.28 333 LYS A CA 1
ATOM 2700 C C . LYS A 1 333 ? -3.521 4.127 46.732 1.00 46.28 333 LYS A C 1
ATOM 2702 O O . LYS A 1 333 ? -4.269 5.098 46.689 1.00 46.28 333 LYS A O 1
ATOM 2707 N N . MET A 1 334 ? -3.593 3.121 45.876 1.00 51.34 334 MET A N 1
ATOM 2708 C CA . MET A 1 334 ? -4.686 2.953 44.939 1.00 51.34 334 MET A CA 1
ATOM 2709 C C . MET A 1 334 ? -5.968 2.751 45.751 1.00 51.34 334 MET A C 1
ATOM 2711 O O . MET A 1 334 ? -6.044 1.843 46.585 1.00 51.34 334 MET A O 1
ATOM 2715 N N . ASN A 1 335 ? -6.965 3.615 45.562 1.00 62.34 335 ASN A N 1
ATOM 2716 C CA . ASN A 1 335 ? -8.246 3.445 46.236 1.00 62.34 335 ASN A CA 1
ATOM 2717 C C . ASN A 1 335 ? -8.880 2.132 45.757 1.00 62.34 335 ASN A C 1
ATOM 2719 O O . ASN A 1 335 ? -9.026 1.913 44.554 1.00 62.34 335 ASN A O 1
ATOM 2723 N N . ILE A 1 336 ? -9.316 1.278 46.690 1.00 72.56 336 ILE A N 1
ATOM 2724 C CA . ILE A 1 336 ? -10.026 0.014 46.392 1.00 72.56 336 ILE A CA 1
ATOM 2725 C C . ILE A 1 336 ? -11.192 0.258 45.416 1.00 72.56 336 ILE A C 1
ATOM 2727 O O . ILE A 1 336 ? -11.467 -0.560 44.543 1.00 72.56 336 ILE A O 1
ATOM 2731 N N . VAL A 1 337 ? -11.832 1.427 45.521 1.00 73.94 337 VAL A N 1
ATOM 2732 C CA . VAL A 1 337 ? -12.926 1.870 44.649 1.00 73.94 337 VAL A CA 1
ATOM 2733 C C . VAL A 1 337 ? -12.483 2.060 43.192 1.00 73.94 337 VAL A C 1
ATOM 2735 O O . VAL A 1 337 ? -13.220 1.695 42.281 1.00 73.94 337 VAL A O 1
ATOM 2738 N N . GLU A 1 338 ? -11.299 2.616 42.934 1.00 74.50 338 GLU A N 1
ATOM 2739 C CA . GLU A 1 338 ? -10.802 2.805 41.563 1.00 74.50 338 GLU A CA 1
ATOM 2740 C C . GLU A 1 338 ? -10.361 1.487 40.939 1.00 74.50 338 GLU A C 1
ATOM 2742 O O . GLU A 1 338 ? -10.667 1.225 39.774 1.00 74.50 338 GLU A O 1
ATOM 2747 N N . LEU A 1 339 ? -9.721 0.629 41.736 1.00 79.19 339 LEU A N 1
ATOM 2748 C CA . LEU A 1 339 ? -9.349 -0.718 41.321 1.00 79.19 339 LEU A CA 1
ATOM 2749 C C . LEU A 1 339 ? -10.597 -1.540 40.953 1.00 79.19 339 LEU A C 1
ATOM 2751 O O . LEU A 1 339 ? -10.624 -2.167 39.896 1.00 79.19 339 LEU A O 1
ATOM 2755 N N . ALA A 1 340 ? -11.667 -1.442 41.750 1.00 80.69 340 ALA A N 1
ATOM 2756 C CA . ALA A 1 340 ? -12.951 -2.078 41.459 1.00 80.69 340 ALA A CA 1
ATOM 2757 C C . ALA A 1 340 ? -13.598 -1.543 40.167 1.00 80.69 340 ALA A C 1
ATOM 2759 O O . ALA A 1 340 ? -14.098 -2.324 39.361 1.00 80.69 340 ALA A O 1
ATOM 2760 N N . LYS A 1 341 ? -13.539 -0.225 39.917 1.00 82.50 341 LYS A N 1
ATOM 2761 C CA . LYS A 1 341 ? -14.051 0.380 38.672 1.00 82.50 341 LYS A CA 1
ATOM 2762 C C . LYS A 1 341 ? -13.254 -0.035 37.431 1.00 82.50 341 LYS A C 1
ATOM 2764 O O . LYS A 1 341 ? -13.824 -0.083 36.341 1.00 82.50 341 LYS A O 1
ATOM 2769 N N . ILE A 1 342 ? -11.942 -0.253 37.556 1.00 83.19 342 ILE A N 1
ATOM 2770 C CA . ILE A 1 342 ? -11.103 -0.788 36.469 1.00 83.19 342 ILE A CA 1
ATOM 2771 C C . ILE A 1 342 ? -11.502 -2.235 36.190 1.00 83.19 342 ILE A C 1
ATOM 2773 O O . ILE A 1 342 ? -11.739 -2.595 35.040 1.00 83.19 342 ILE A O 1
ATOM 2777 N N . GLU A 1 343 ? -11.622 -3.047 37.239 1.00 85.12 343 GLU A N 1
ATOM 2778 C CA . GLU A 1 343 ? -11.984 -4.457 37.117 1.00 85.12 343 GLU A CA 1
ATOM 2779 C C . GLU A 1 343 ? -13.383 -4.633 36.505 1.00 85.12 343 GLU A C 1
ATOM 2781 O O . GLU A 1 343 ? -13.591 -5.499 35.655 1.00 85.12 343 GLU A O 1
ATOM 2786 N N . GLU A 1 344 ? -14.342 -3.782 36.875 1.00 87.06 344 GLU A N 1
ATOM 2787 C CA . GLU A 1 344 ? -15.678 -3.768 36.281 1.00 87.06 344 GLU A CA 1
ATOM 2788 C C . GLU A 1 344 ? -15.639 -3.431 34.782 1.00 87.06 344 GLU A C 1
ATOM 2790 O O . GLU A 1 344 ? -16.304 -4.091 33.981 1.00 87.06 344 GLU A O 1
ATOM 2795 N N . GLU A 1 345 ? -14.828 -2.451 34.375 1.00 84.75 345 GLU A N 1
ATOM 2796 C CA . GLU A 1 345 ? -14.674 -2.085 32.965 1.00 84.75 345 GLU A CA 1
ATOM 2797 C C . GLU A 1 345 ? -13.970 -3.184 32.154 1.00 84.75 345 GLU A C 1
ATOM 2799 O O . GLU A 1 345 ? -14.405 -3.509 31.047 1.00 84.75 345 GLU A O 1
ATOM 2804 N N . GLN A 1 346 ? -12.936 -3.815 32.716 1.00 86.62 346 GLN A N 1
ATOM 2805 C CA . GLN A 1 346 ? -12.268 -4.963 32.101 1.00 86.62 346 GLN A CA 1
ATOM 2806 C C . GLN A 1 346 ? -13.237 -6.142 31.930 1.00 86.62 346 GLN A C 1
ATOM 2808 O O . GLN A 1 346 ? -13.342 -6.698 30.834 1.00 86.62 346 GLN A O 1
ATOM 2813 N N . LYS A 1 347 ? -14.022 -6.466 32.970 1.00 88.56 347 LYS A N 1
ATOM 2814 C CA . LYS A 1 347 ? -15.084 -7.486 32.908 1.00 88.56 347 LYS A CA 1
ATOM 2815 C C . LYS A 1 347 ? -16.156 -7.128 31.882 1.00 88.56 347 LYS A C 1
ATOM 2817 O O . LYS A 1 347 ? -16.644 -8.011 31.182 1.00 88.56 347 LYS A O 1
ATOM 2822 N N . PHE A 1 348 ? -16.524 -5.853 31.763 1.00 89.12 348 PHE A N 1
ATOM 2823 C CA . PHE A 1 348 ? -17.469 -5.392 30.749 1.00 89.12 348 PHE A CA 1
ATOM 2824 C C . PHE A 1 348 ? -16.945 -5.652 29.333 1.00 89.12 348 PHE A C 1
ATOM 2826 O O . PHE A 1 348 ? -17.659 -6.233 28.521 1.00 89.12 348 PHE A O 1
ATOM 2833 N N . ILE A 1 349 ? -15.696 -5.283 29.038 1.00 87.62 349 ILE A N 1
ATOM 2834 C CA . ILE A 1 349 ? -15.089 -5.511 27.716 1.00 87.62 349 ILE A CA 1
ATOM 2835 C C . ILE A 1 349 ? -14.988 -7.003 27.410 1.00 87.62 349 ILE A C 1
ATOM 2837 O O . ILE A 1 349 ? -15.275 -7.413 26.285 1.00 87.62 349 ILE A O 1
ATOM 2841 N N . GLN A 1 350 ? -14.642 -7.820 28.408 1.00 88.12 350 GLN A N 1
ATOM 2842 C CA . GLN A 1 350 ? -14.609 -9.272 28.264 1.00 88.12 350 GLN A CA 1
ATOM 2843 C C . GLN A 1 350 ? -15.991 -9.822 27.876 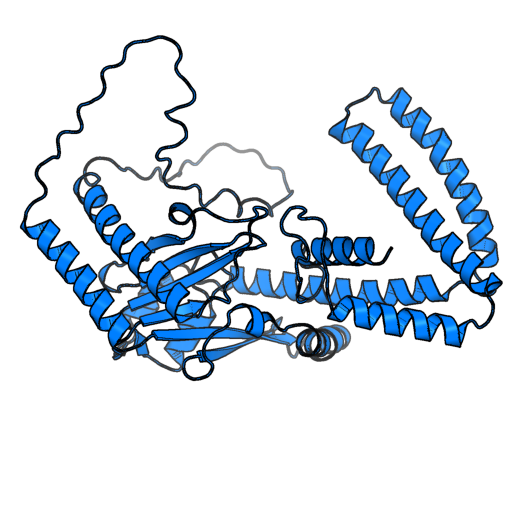1.00 88.12 350 GLN A C 1
ATOM 2845 O O . GLN A 1 350 ? -16.115 -10.511 26.865 1.00 88.12 350 GLN A O 1
ATOM 2850 N N . ARG A 1 351 ? -17.048 -9.429 28.601 1.00 91.00 351 ARG A N 1
ATOM 2851 C CA . ARG A 1 351 ? -18.435 -9.830 28.301 1.00 91.00 351 ARG A CA 1
ATOM 2852 C C . ARG A 1 351 ? -18.880 -9.388 26.909 1.00 91.00 351 ARG A C 1
ATOM 2854 O O . ARG A 1 351 ? -19.507 -10.160 26.193 1.00 91.00 351 ARG A O 1
ATOM 2861 N N . GLU A 1 352 ? -18.575 -8.156 26.503 1.00 89.62 352 GLU A N 1
ATOM 2862 C CA . GLU A 1 352 ? -18.924 -7.682 25.157 1.00 89.62 352 GLU A CA 1
ATOM 2863 C C . GLU A 1 352 ? -18.138 -8.431 24.071 1.00 89.62 352 GLU A C 1
ATOM 2865 O O . GLU A 1 352 ? -18.683 -8.707 23.006 1.00 89.62 352 GLU A O 1
ATOM 2870 N N . THR A 1 353 ? -16.894 -8.831 24.345 1.00 87.94 353 THR A N 1
ATOM 2871 C CA . THR A 1 353 ? -16.094 -9.662 23.430 1.00 87.94 353 THR A CA 1
ATOM 2872 C C . THR A 1 353 ? -16.701 -11.060 23.268 1.00 87.94 353 THR A C 1
ATOM 2874 O O . THR A 1 353 ? -16.788 -11.563 22.146 1.00 87.94 353 THR A O 1
ATOM 2877 N N . GLU A 1 354 ? -17.175 -11.669 24.359 1.00 88.12 354 GLU A N 1
ATOM 2878 C CA . GLU A 1 354 ? -17.839 -12.983 24.362 1.00 88.12 354 GLU A CA 1
ATOM 2879 C C . GLU A 1 354 ? -19.156 -12.985 23.575 1.00 88.12 354 GLU A C 1
ATOM 2881 O O . GLU A 1 354 ? -19.461 -13.958 22.883 1.00 88.12 354 GLU A O 1
ATOM 2886 N N . LYS A 1 355 ? -19.910 -11.879 23.615 1.00 88.00 355 LYS A N 1
ATOM 2887 C CA . LYS A 1 355 ? -21.145 -11.712 22.828 1.00 88.00 355 LYS A CA 1
ATOM 2888 C C . LYS A 1 355 ? -20.898 -11.687 21.317 1.00 88.00 355 LYS A C 1
ATOM 2890 O O . LYS A 1 355 ? -21.800 -12.012 20.548 1.00 88.00 355 LYS A O 1
ATOM 2895 N N . GLY A 1 356 ? -19.687 -11.336 20.885 1.00 86.94 356 GLY A N 1
ATOM 2896 C CA . GLY A 1 356 ? -19.266 -11.422 19.493 1.00 86.94 356 GLY A CA 1
ATOM 2897 C C . GLY A 1 356 ? -18.485 -10.205 19.008 1.00 86.94 356 GLY A C 1
ATOM 2898 O O . GLY A 1 356 ? -18.632 -9.088 19.501 1.00 86.94 356 GLY A O 1
ATOM 2899 N N . VAL A 1 357 ? -17.663 -10.441 17.984 1.00 88.50 357 VAL A N 1
ATOM 2900 C CA . VAL A 1 357 ? -16.846 -9.417 17.326 1.00 88.50 357 VAL A CA 1
ATOM 2901 C C . VAL A 1 357 ? -17.264 -9.288 15.871 1.00 88.50 357 VAL A C 1
ATOM 2903 O O . VAL A 1 357 ? -17.302 -10.288 15.150 1.00 88.50 357 VAL A O 1
ATOM 2906 N N . VAL A 1 358 ? -17.554 -8.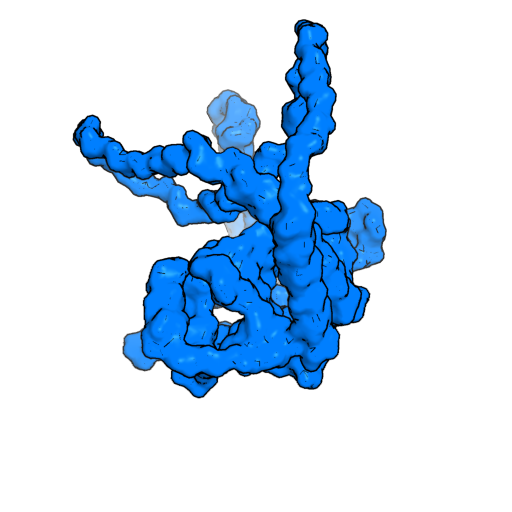060 15.449 1.00 89.44 358 VAL A N 1
ATOM 2907 C CA . VAL A 1 358 ? -17.889 -7.711 14.066 1.00 89.44 358 VAL A CA 1
ATOM 2908 C C . VAL A 1 358 ? -16.741 -6.908 13.474 1.00 89.44 358 VAL A C 1
ATOM 2910 O O . VAL A 1 358 ? -16.282 -5.925 14.053 1.00 89.44 358 VAL A O 1
ATOM 2913 N N . TYR A 1 359 ? -16.281 -7.323 12.300 1.00 87.75 359 TYR A N 1
ATOM 2914 C CA . TYR A 1 359 ? -15.190 -6.678 11.583 1.00 87.75 359 TYR A CA 1
ATOM 2915 C C . TYR A 1 359 ? -15.796 -5.754 10.534 1.00 87.75 359 TYR A C 1
ATOM 2917 O O . TYR A 1 359 ? -16.514 -6.213 9.652 1.00 87.75 359 TYR A O 1
ATOM 2925 N N . ILE A 1 360 ? -15.520 -4.460 10.617 1.00 87.50 360 ILE A N 1
ATOM 2926 C CA . ILE A 1 360 ? -16.030 -3.448 9.698 1.00 87.50 360 ILE A CA 1
ATOM 2927 C C . ILE A 1 360 ? -14.875 -2.973 8.822 1.00 87.50 360 ILE A C 1
ATOM 2929 O O . ILE A 1 360 ? -13.873 -2.455 9.320 1.00 87.50 360 ILE A O 1
ATOM 2933 N N . LEU A 1 361 ? -15.017 -3.149 7.510 1.00 84.81 361 LEU A N 1
ATOM 2934 C CA . LEU A 1 361 ? -14.031 -2.719 6.523 1.00 84.81 361 LEU A CA 1
ATOM 2935 C C . LEU A 1 361 ? -14.666 -1.724 5.552 1.00 84.81 361 LEU A C 1
ATOM 2937 O O . LEU A 1 361 ? -15.675 -2.018 4.908 1.00 84.81 361 LEU A O 1
ATOM 2941 N N . GLY A 1 362 ? -14.053 -0.547 5.432 1.00 78.12 362 GLY A N 1
ATOM 2942 C CA . GLY A 1 362 ? -14.438 0.438 4.428 1.00 78.12 362 GLY A CA 1
ATOM 2943 C C . GLY A 1 362 ? -13.930 0.039 3.046 1.00 78.12 362 GLY A C 1
ATOM 2944 O O . GLY A 1 362 ? -12.723 -0.082 2.837 1.00 78.12 362 GLY A O 1
ATOM 2945 N N . GLU A 1 363 ? -14.838 -0.121 2.088 1.00 78.50 363 GLU A N 1
ATOM 2946 C CA . GLU A 1 363 ? -14.496 -0.293 0.684 1.00 78.50 363 GLU A CA 1
ATOM 2947 C C . GLU A 1 363 ? -14.736 1.011 -0.079 1.00 78.50 363 GLU A C 1
ATOM 2949 O O . GLU A 1 363 ? -15.861 1.417 -0.359 1.00 78.50 363 GLU A O 1
ATOM 2954 N N . THR A 1 364 ? -13.654 1.687 -0.439 1.00 76.38 364 THR A N 1
ATOM 2955 C CA . THR A 1 364 ? -13.735 2.936 -1.197 1.00 76.38 364 THR A CA 1
ATOM 2956 C C . THR A 1 364 ? -13.723 2.632 -2.691 1.00 76.38 364 THR A C 1
ATOM 2958 O O . THR A 1 364 ? -12.725 2.126 -3.223 1.00 76.38 364 THR A O 1
ATOM 2961 N N . GLN A 1 365 ? -14.801 2.974 -3.382 1.00 79.00 365 GLN A N 1
ATOM 2962 C CA . GLN A 1 365 ? -14.830 3.012 -4.836 1.00 79.00 365 GLN A CA 1
ATOM 2963 C C . GLN A 1 365 ? -14.485 4.417 -5.300 1.00 79.00 365 GLN A C 1
ATOM 2965 O O . GLN A 1 365 ? -14.930 5.402 -4.724 1.00 79.00 365 GLN A O 1
ATOM 2970 N N . VAL A 1 366 ? -13.653 4.517 -6.326 1.00 81.62 366 VAL A N 1
ATOM 2971 C CA . VAL A 1 366 ? -13.189 5.801 -6.837 1.00 81.62 366 VAL A CA 1
ATOM 2972 C C . VAL A 1 366 ? -13.784 5.990 -8.224 1.00 81.62 366 VAL A C 1
ATOM 2974 O O . VAL A 1 366 ? -13.541 5.172 -9.108 1.00 81.62 366 VAL A O 1
ATOM 2977 N N . VAL A 1 367 ? -14.571 7.049 -8.397 1.00 83.69 367 VAL A N 1
ATOM 2978 C CA . VAL A 1 367 ? -15.295 7.359 -9.634 1.00 83.69 367 VAL A CA 1
ATOM 2979 C C . VAL A 1 367 ? -14.895 8.757 -10.102 1.00 83.69 367 VAL A C 1
ATOM 2981 O O . VAL A 1 367 ? -14.691 9.666 -9.298 1.00 83.69 367 VAL A O 1
ATOM 2984 N N . ALA A 1 368 ? -14.740 8.952 -11.410 1.00 83.19 368 ALA A N 1
ATOM 2985 C CA . ALA A 1 368 ? -14.505 10.287 -11.958 1.00 83.19 368 ALA A CA 1
ATOM 2986 C C . ALA A 1 368 ? -15.775 11.147 -11.872 1.00 83.19 368 ALA A C 1
ATOM 2988 O O . ALA A 1 368 ? -16.854 10.693 -12.254 1.00 83.19 368 ALA A O 1
ATOM 2989 N N . ARG A 1 369 ? -15.639 12.420 -11.467 1.00 83.88 369 ARG A N 1
ATOM 2990 C CA . ARG A 1 369 ? -16.774 13.367 -11.453 1.00 83.88 369 ARG A CA 1
ATOM 2991 C C . ARG A 1 369 ? -17.483 13.451 -12.817 1.00 83.88 369 ARG A C 1
ATOM 2993 O O . ARG A 1 369 ? -16.784 13.442 -13.839 1.00 83.88 369 ARG A O 1
ATOM 3000 N N . PRO A 1 370 ? -18.815 13.661 -12.869 1.00 77.00 370 PRO A N 1
ATOM 3001 C CA . PRO A 1 370 ? -19.580 13.716 -14.122 1.00 77.00 370 PRO A CA 1
ATOM 3002 C C . PRO A 1 370 ? -19.065 14.755 -15.131 1.00 77.00 370 PRO A C 1
ATOM 3004 O O . PRO A 1 370 ? -19.081 14.502 -16.335 1.00 77.00 370 PRO A O 1
ATOM 3007 N N . GLN A 1 371 ? -18.534 15.879 -14.641 1.00 82.38 371 GLN A N 1
ATOM 3008 C CA . GLN A 1 371 ? -17.974 16.981 -15.439 1.00 82.38 371 GLN A CA 1
ATOM 3009 C C . GLN A 1 371 ? -16.485 16.800 -15.809 1.00 82.38 371 GLN A C 1
ATOM 3011 O O . GLN A 1 371 ? -15.878 17.686 -16.403 1.00 82.38 371 GLN A O 1
ATOM 3016 N N . SER A 1 372 ? -15.859 15.674 -15.448 1.00 83.00 372 SER A N 1
ATOM 3017 C CA . SER A 1 372 ? -14.454 15.403 -15.783 1.00 83.00 372 SER A CA 1
ATOM 3018 C C . SER A 1 372 ? -14.259 15.118 -17.276 1.00 83.00 372 SER A C 1
ATOM 3020 O O . SER A 1 372 ? -15.145 14.570 -17.935 1.00 83.00 372 SER A O 1
ATOM 3022 N N . SER A 1 373 ? -13.059 15.411 -17.789 1.00 87.50 373 SER A N 1
ATOM 3023 C CA . SER A 1 373 ? -12.668 15.083 -19.165 1.00 87.50 373 SER A CA 1
ATOM 3024 C C . SER A 1 373 ? -12.803 13.584 -19.469 1.00 87.50 373 SER A C 1
ATOM 3026 O O . SER A 1 373 ? -12.658 12.735 -18.583 1.00 87.50 373 SER A O 1
ATOM 3028 N N . LEU A 1 374 ? -13.050 13.247 -20.741 1.00 84.31 374 LEU A N 1
ATOM 3029 C CA . LEU A 1 374 ? -13.202 11.858 -21.200 1.00 84.31 374 LEU A CA 1
ATOM 3030 C C . LEU A 1 374 ? -11.983 10.995 -20.849 1.00 84.31 374 LEU A C 1
ATOM 3032 O O . LEU A 1 374 ? -12.146 9.877 -20.368 1.00 84.31 374 LEU A O 1
ATOM 3036 N N . LEU A 1 375 ? -10.771 11.543 -20.988 1.00 82.75 375 LEU A N 1
ATOM 3037 C CA . LEU A 1 375 ? -9.530 10.862 -20.610 1.00 82.75 375 LEU A CA 1
ATOM 3038 C C . LEU A 1 375 ? -9.541 10.492 -19.121 1.00 82.75 375 LEU A C 1
ATOM 3040 O O . LEU A 1 375 ? -9.283 9.345 -18.765 1.00 82.75 375 LEU A O 1
ATOM 3044 N N . LYS A 1 376 ? -9.916 11.429 -18.244 1.00 82.94 376 LYS A N 1
ATOM 3045 C CA . LYS A 1 376 ? -9.985 11.174 -16.801 1.00 82.94 376 LYS A CA 1
ATOM 3046 C C . LYS A 1 376 ? -11.041 10.117 -16.459 1.00 82.94 376 LYS A C 1
ATOM 3048 O O . LYS A 1 376 ? -10.789 9.274 -15.603 1.00 82.94 376 LYS A O 1
ATOM 3053 N N . LYS A 1 377 ? -12.182 10.109 -17.157 1.00 86.06 377 LYS A N 1
ATOM 3054 C CA . LYS A 1 377 ? -13.206 9.061 -17.008 1.00 86.06 377 LYS A CA 1
ATOM 3055 C C . LYS A 1 377 ? -12.682 7.686 -17.424 1.00 86.06 377 LYS A C 1
ATOM 3057 O O . LYS A 1 377 ? -12.889 6.729 -16.687 1.00 86.06 377 LYS A O 1
ATOM 3062 N N . ILE A 1 378 ? -11.968 7.586 -18.547 1.00 85.50 378 ILE A N 1
ATOM 3063 C CA . ILE A 1 378 ? -11.360 6.325 -19.007 1.00 85.50 378 ILE A CA 1
ATOM 3064 C C . ILE A 1 378 ? -10.334 5.818 -17.987 1.00 85.50 378 ILE A C 1
ATOM 3066 O O . ILE A 1 378 ? -10.388 4.665 -17.558 1.00 85.50 378 ILE A O 1
ATOM 3070 N N . VAL A 1 379 ? -9.434 6.698 -17.547 1.00 86.25 379 VAL A N 1
ATOM 3071 C CA . VAL A 1 379 ? -8.368 6.352 -16.603 1.00 86.25 379 VAL A CA 1
ATOM 3072 C C . VAL A 1 379 ? -8.928 5.869 -15.263 1.00 86.25 379 VAL A C 1
ATOM 3074 O O . VAL A 1 379 ? -8.512 4.823 -14.769 1.00 86.25 379 VAL A O 1
ATOM 3077 N N . VAL A 1 380 ? -9.882 6.596 -14.677 1.00 84.50 380 VAL A N 1
ATOM 3078 C CA . VAL A 1 380 ? -10.402 6.278 -13.338 1.00 84.50 380 VAL A CA 1
ATOM 3079 C C . VAL A 1 380 ? -11.422 5.138 -13.382 1.00 84.50 380 VAL A C 1
ATOM 3081 O O . VAL A 1 380 ? -11.300 4.177 -12.625 1.00 84.50 380 VAL A O 1
ATOM 3084 N N . ASN A 1 381 ? -12.412 5.195 -14.277 1.00 84.94 381 ASN A N 1
ATOM 3085 C CA . ASN A 1 381 ? -13.527 4.245 -14.235 1.00 84.94 381 ASN A CA 1
ATOM 3086 C C . ASN A 1 381 ? -13.174 2.891 -14.865 1.00 84.94 381 ASN A C 1
ATOM 3088 O O . ASN A 1 381 ? -13.707 1.874 -14.425 1.00 84.94 381 ASN A O 1
ATOM 3092 N N . TYR A 1 382 ? -12.280 2.859 -15.861 1.00 84.19 382 TYR A N 1
ATOM 3093 C CA . TYR A 1 382 ? -11.911 1.622 -16.555 1.00 84.19 382 TYR A CA 1
ATOM 3094 C C . TYR A 1 382 ? -10.529 1.128 -16.142 1.00 84.19 382 TYR A C 1
ATOM 3096 O O . TYR A 1 382 ? -10.435 0.058 -15.548 1.00 84.19 382 TYR A O 1
ATOM 3104 N N . ILE A 1 383 ? -9.466 1.900 -16.403 1.00 83.69 383 ILE A N 1
ATOM 3105 C CA . ILE A 1 383 ? -8.084 1.426 -16.199 1.00 83.69 383 ILE A CA 1
ATOM 3106 C C . ILE A 1 383 ? -7.821 1.149 -14.716 1.00 83.69 383 ILE A C 1
ATOM 3108 O O . ILE A 1 383 ? -7.419 0.044 -14.357 1.00 83.69 383 ILE A O 1
ATOM 3112 N N . TYR A 1 384 ? -8.099 2.109 -13.832 1.00 84.50 384 TYR A N 1
ATOM 3113 C CA . TYR A 1 384 ? -7.897 1.920 -12.395 1.00 84.50 384 TYR A CA 1
ATOM 3114 C C . TYR A 1 384 ? -8.812 0.836 -11.812 1.00 84.50 384 TYR A C 1
ATOM 3116 O O . TYR A 1 384 ? -8.343 -0.006 -11.051 1.00 84.50 384 TYR A O 1
ATOM 3124 N N . SER A 1 385 ? -10.093 0.806 -12.196 1.00 83.19 385 SER A N 1
ATOM 3125 C CA . SER A 1 385 ? -11.035 -0.232 -11.749 1.00 83.19 385 SER A CA 1
ATOM 3126 C C . SER A 1 385 ? -10.587 -1.635 -12.172 1.00 83.19 385 SER A C 1
ATOM 3128 O O . SER A 1 385 ? -10.613 -2.566 -11.365 1.00 83.19 385 SER A O 1
ATOM 3130 N N . PHE A 1 386 ? -10.097 -1.786 -13.405 1.00 83.19 386 PHE A N 1
ATOM 3131 C CA . PHE A 1 386 ? -9.530 -3.035 -13.905 1.00 83.19 386 PHE A CA 1
ATOM 3132 C C . PHE A 1 386 ? -8.277 -3.438 -13.122 1.00 83.19 386 PHE A C 1
ATOM 3134 O O . PHE A 1 386 ? -8.204 -4.564 -12.630 1.00 83.19 386 PHE A O 1
ATOM 3141 N N . LEU A 1 387 ? -7.317 -2.524 -12.939 1.00 80.81 387 LEU A N 1
ATOM 3142 C CA . LEU A 1 387 ? -6.108 -2.787 -12.151 1.00 80.81 387 LEU A CA 1
ATOM 3143 C C . LEU A 1 387 ? -6.458 -3.176 -10.708 1.00 80.81 387 LEU A C 1
ATOM 3145 O O . LEU A 1 387 ? -5.930 -4.149 -10.176 1.00 80.81 387 LEU A O 1
ATOM 3149 N N . ARG A 1 388 ? -7.405 -2.470 -10.084 1.00 78.38 388 ARG A N 1
ATOM 3150 C CA . ARG A 1 388 ? -7.877 -2.771 -8.730 1.00 78.38 388 ARG A CA 1
ATOM 3151 C C . ARG A 1 388 ? -8.465 -4.181 -8.644 1.00 78.38 388 ARG A C 1
ATOM 3153 O O . ARG A 1 388 ? -8.087 -4.920 -7.743 1.00 78.38 388 ARG A O 1
ATOM 3160 N N . LYS A 1 389 ? -9.344 -4.566 -9.577 1.00 77.75 389 LYS A N 1
ATOM 3161 C CA . LYS A 1 389 ? -9.994 -5.890 -9.592 1.00 77.75 389 LYS A CA 1
ATOM 3162 C C . LYS A 1 389 ? -9.012 -7.044 -9.811 1.00 77.75 389 LYS A C 1
ATOM 3164 O O . LYS A 1 389 ? -9.200 -8.098 -9.218 1.00 77.75 389 LYS A O 1
ATOM 3169 N N . ASN A 1 390 ? -7.989 -6.848 -10.643 1.00 74.88 390 ASN A N 1
ATOM 3170 C CA . ASN A 1 390 ? -7.034 -7.908 -10.975 1.00 74.88 390 ASN A CA 1
ATOM 3171 C C . ASN A 1 390 ? -5.913 -8.056 -9.936 1.00 74.88 390 ASN A C 1
ATOM 3173 O O . ASN A 1 390 ? -5.474 -9.172 -9.686 1.00 74.88 390 ASN A O 1
ATOM 3177 N N . PHE A 1 391 ? -5.452 -6.960 -9.322 1.00 66.62 391 PHE A N 1
ATOM 3178 C CA . PHE A 1 391 ? -4.274 -6.998 -8.447 1.00 66.62 391 PHE A CA 1
ATOM 3179 C C . PHE A 1 391 ? -4.592 -6.924 -6.948 1.00 66.62 391 PHE A C 1
ATOM 3181 O O . PHE A 1 391 ? -3.821 -7.444 -6.144 1.00 66.62 391 PHE A O 1
ATOM 3188 N N . VAL A 1 392 ? -5.701 -6.304 -6.525 1.00 61.47 392 VAL A N 1
ATOM 3189 C CA . VAL A 1 392 ? -5.939 -6.060 -5.093 1.00 61.47 392 VAL A CA 1
ATOM 3190 C C . VAL A 1 392 ? -6.614 -7.260 -4.435 1.00 61.47 392 VAL A C 1
ATOM 3192 O O . VAL A 1 392 ? -7.832 -7.357 -4.357 1.00 61.47 392 VAL A O 1
ATOM 3195 N N . GLN A 1 393 ? -5.796 -8.130 -3.850 1.00 53.44 393 GLN A N 1
ATOM 3196 C CA . GLN A 1 393 ? -6.211 -9.103 -2.831 1.00 53.44 393 GLN A CA 1
ATOM 3197 C C . GLN A 1 393 ? -5.972 -8.581 -1.405 1.00 53.44 393 GLN A C 1
ATOM 3199 O O . GLN A 1 393 ? -5.724 -9.363 -0.491 1.00 53.44 393 GLN A O 1
ATOM 3204 N N . GLY A 1 394 ? -6.076 -7.263 -1.186 1.00 49.12 394 GLY A N 1
ATOM 3205 C CA . GLY A 1 394 ? -5.931 -6.653 0.147 1.00 49.12 394 GLY A CA 1
ATOM 3206 C C . GLY A 1 394 ? -6.862 -7.263 1.206 1.00 49.12 394 GLY A C 1
ATOM 3207 O O . GLY A 1 394 ? -6.538 -7.258 2.387 1.00 49.12 394 GLY A O 1
ATOM 3208 N N . GLU A 1 395 ? -7.971 -7.869 0.777 1.00 49.12 395 GLU A N 1
ATOM 3209 C CA . GLU A 1 395 ? -8.917 -8.588 1.635 1.00 49.12 395 GLU A CA 1
ATOM 3210 C C . GLU A 1 395 ? -8.376 -9.925 2.163 1.00 49.12 395 GLU A C 1
ATOM 3212 O O . GLU A 1 395 ? -8.667 -10.299 3.295 1.00 49.12 395 GLU A O 1
ATOM 3217 N N . LYS A 1 396 ? -7.539 -10.624 1.382 1.00 50.09 396 LYS A N 1
ATOM 3218 C CA . LYS A 1 396 ? -6.895 -11.881 1.804 1.00 50.09 396 LYS A CA 1
ATOM 3219 C C . LYS A 1 396 ? -5.764 -11.654 2.809 1.00 50.09 396 LYS A C 1
ATOM 3221 O O . LYS A 1 396 ? -5.219 -12.619 3.324 1.00 50.09 396 LYS A O 1
ATOM 3226 N N . MET A 1 397 ? -5.387 -10.400 3.060 1.00 51.16 397 MET A N 1
ATOM 3227 C CA . MET A 1 397 ? -4.266 -10.057 3.935 1.00 51.16 397 MET A CA 1
ATOM 3228 C C . MET A 1 397 ? -4.650 -10.032 5.421 1.00 51.16 397 MET A C 1
ATOM 3230 O O . MET A 1 397 ? -3.766 -10.098 6.267 1.00 51.16 397 MET A O 1
ATOM 3234 N N . LEU A 1 398 ? -5.948 -9.928 5.738 1.00 58.50 398 LEU A N 1
ATOM 3235 C CA . LEU A 1 398 ? -6.445 -9.790 7.114 1.00 58.50 398 LEU A CA 1
ATOM 3236 C C . LEU A 1 398 ? -7.108 -11.056 7.676 1.00 58.50 398 LEU A C 1
ATOM 3238 O O . LEU A 1 398 ? -7.533 -11.033 8.827 1.00 58.50 398 LEU A O 1
ATOM 3242 N N . SER A 1 399 ? -7.213 -12.132 6.887 1.00 59.31 399 SER A N 1
ATOM 3243 C CA . SER A 1 399 ? -7.738 -13.451 7.299 1.00 59.31 399 SER A CA 1
ATOM 3244 C C . SER A 1 399 ? -9.010 -13.384 8.156 1.00 59.31 399 SER A C 1
ATOM 3246 O O . SER A 1 399 ? -9.201 -14.145 9.105 1.00 59.31 399 SER A O 1
ATOM 3248 N N . ILE A 1 400 ? -9.888 -12.430 7.824 1.00 70.88 400 ILE A N 1
ATOM 3249 C CA . ILE A 1 400 ? -11.106 -12.144 8.580 1.00 70.88 400 ILE A CA 1
ATOM 3250 C C . ILE A 1 400 ? -12.154 -13.218 8.254 1.00 70.88 400 ILE A C 1
ATOM 3252 O O . ILE A 1 400 ? -12.410 -13.471 7.074 1.00 70.88 400 ILE A O 1
ATOM 3256 N N . PRO A 1 401 ? -12.819 -13.819 9.258 1.00 72.56 401 PRO A N 1
ATOM 3257 C CA . PRO A 1 401 ? -13.901 -14.764 9.029 1.00 72.56 401 PRO A CA 1
ATOM 3258 C C . PRO A 1 401 ? -15.030 -14.113 8.223 1.00 72.56 401 PRO A C 1
ATOM 3260 O O . PRO A 1 401 ? -15.650 -13.150 8.677 1.00 72.56 401 PRO A O 1
ATOM 3263 N N . HIS A 1 402 ? -15.337 -14.666 7.048 1.00 68.62 402 HIS A N 1
ATOM 3264 C CA . HIS A 1 402 ? -16.328 -14.096 6.127 1.00 68.62 402 HIS A CA 1
ATOM 3265 C C . HIS A 1 402 ? -17.720 -13.906 6.753 1.00 68.62 402 HIS A C 1
ATOM 3267 O O . HIS A 1 402 ? -18.401 -12.941 6.427 1.00 68.62 402 HIS A O 1
ATOM 3273 N N . GLY A 1 403 ? -18.119 -14.765 7.700 1.00 74.12 403 GLY A N 1
ATOM 3274 C CA . GLY A 1 403 ? -19.411 -14.665 8.393 1.00 74.12 403 GLY A CA 1
ATOM 3275 C C . GLY A 1 403 ? -19.526 -13.529 9.419 1.00 74.12 403 GLY A C 1
ATOM 3276 O O . GLY A 1 403 ? -20.603 -13.328 9.966 1.00 74.12 403 GLY A O 1
ATOM 3277 N N . LYS A 1 404 ? -18.437 -12.801 9.711 1.00 79.75 404 LYS A N 1
ATOM 3278 C CA . LYS A 1 404 ? -18.403 -11.694 10.690 1.00 79.75 404 LYS A CA 1
ATOM 3279 C C . LYS A 1 404 ? -17.932 -10.367 10.082 1.00 79.75 404 LYS A C 1
ATOM 3281 O O . LYS A 1 404 ? -17.669 -9.416 10.818 1.00 79.75 404 LYS A O 1
ATOM 3286 N N . LEU A 1 405 ? -17.787 -10.310 8.757 1.00 84.56 405 LEU A N 1
ATOM 3287 C CA . LEU A 1 405 ? -17.281 -9.150 8.030 1.00 84.56 405 LEU A CA 1
ATOM 3288 C C . LEU A 1 405 ? -18.436 -8.300 7.487 1.00 84.56 405 LEU A C 1
ATOM 3290 O O . LEU A 1 405 ? -19.197 -8.748 6.632 1.00 84.56 405 LEU A O 1
ATOM 3294 N N . LEU A 1 406 ? -18.507 -7.045 7.921 1.00 86.31 406 LEU A N 1
ATOM 3295 C CA . LEU A 1 406 ? -19.360 -6.011 7.353 1.00 86.31 406 LEU A CA 1
ATOM 3296 C C . LEU A 1 406 ? -18.525 -5.113 6.434 1.00 86.31 406 LEU A C 1
ATOM 3298 O O . LEU A 1 406 ? -17.637 -4.386 6.886 1.00 86.31 406 LEU A O 1
ATOM 3302 N N . LYS A 1 407 ? -18.819 -5.145 5.134 1.00 84.44 407 LYS A N 1
ATOM 3303 C CA . LYS A 1 407 ? -18.203 -4.240 4.158 1.00 84.44 407 LYS A CA 1
ATOM 3304 C C . LYS A 1 407 ? -19.085 -3.018 3.960 1.00 84.44 407 LYS A C 1
ATOM 3306 O O . LYS A 1 407 ? -20.259 -3.152 3.624 1.00 84.44 407 LYS A O 1
ATOM 3311 N N . VAL A 1 408 ? -18.510 -1.833 4.131 1.00 82.62 408 VAL A N 1
ATOM 3312 C CA . VAL A 1 408 ? -19.222 -0.567 3.932 1.00 82.62 408 VAL A CA 1
ATOM 3313 C C . VAL A 1 408 ? -18.624 0.138 2.727 1.00 82.62 408 VAL A C 1
ATOM 3315 O O . VAL A 1 408 ? -17.468 0.554 2.754 1.00 82.62 408 VAL A O 1
ATOM 3318 N N . GLY A 1 409 ? -19.406 0.241 1.656 1.00 81.62 409 GLY A N 1
ATOM 3319 C CA . GLY A 1 409 ? -18.997 0.909 0.428 1.00 81.62 409 GLY A CA 1
ATOM 3320 C C . GLY A 1 409 ? -19.172 2.424 0.517 1.00 81.62 409 GLY A C 1
ATOM 3321 O O . GLY A 1 409 ? -20.253 2.887 0.870 1.00 81.62 409 GLY A O 1
ATOM 3322 N N . ILE A 1 410 ? -18.152 3.196 0.138 1.00 80.44 410 ILE A N 1
ATOM 3323 C CA . ILE A 1 410 ? -18.282 4.638 -0.128 1.00 80.44 410 ILE A CA 1
ATOM 3324 C C . ILE A 1 410 ? -17.717 4.963 -1.504 1.00 80.44 410 ILE A C 1
ATOM 3326 O O . ILE A 1 410 ? -16.659 4.463 -1.885 1.00 80.44 410 ILE A O 1
ATOM 3330 N N . SER A 1 411 ? -18.428 5.795 -2.259 1.00 80.81 411 SER A N 1
ATOM 3331 C CA . SER A 1 411 ? -17.962 6.265 -3.563 1.00 80.81 411 SER A CA 1
ATOM 3332 C C . SER A 1 411 ? -17.319 7.638 -3.413 1.00 80.81 411 SER A C 1
ATOM 3334 O O . SER A 1 411 ? -17.950 8.577 -2.938 1.00 80.81 411 SER A O 1
ATOM 3336 N N . TYR A 1 412 ? -16.059 7.758 -3.817 1.00 79.12 412 TYR A N 1
ATOM 3337 C CA . TYR A 1 412 ? -15.341 9.021 -3.885 1.00 79.12 412 TYR A CA 1
ATOM 3338 C C . TYR A 1 412 ? -15.325 9.539 -5.309 1.00 79.12 412 TYR A C 1
ATOM 3340 O O . TYR A 1 412 ? -14.799 8.891 -6.215 1.00 79.12 412 TYR A O 1
ATOM 3348 N N . GLU A 1 413 ? -15.844 10.748 -5.482 1.00 80.00 413 GLU A N 1
ATOM 3349 C CA . GLU A 1 413 ? -15.842 11.436 -6.763 1.00 80.00 413 GLU A CA 1
ATOM 3350 C C . GLU A 1 413 ? -14.624 12.361 -6.897 1.00 80.00 413 GLU A C 1
ATOM 3352 O O . GLU A 1 413 ? -14.585 13.472 -6.341 1.00 80.00 413 GLU A O 1
ATOM 3357 N N . ILE A 1 414 ? -13.615 11.914 -7.654 1.00 71.56 414 ILE A N 1
ATOM 3358 C CA . ILE A 1 414 ? -12.333 12.627 -7.825 1.00 71.56 414 ILE A CA 1
ATOM 3359 C C . ILE A 1 414 ? -12.167 13.368 -9.140 1.00 71.56 414 ILE A C 1
ATOM 3361 O O . ILE A 1 414 ? -12.749 13.011 -10.192 1.00 71.56 414 ILE A O 1
#

Radius of gyration: 27.73 Å; chains: 1; bounding box: 67×58×85 Å